Protein AF-A0A7V8YFW8-F1 (afdb_monomer)

Secondary structure (DSSP, 8-state):
-PPPPP-PPPP-PPP--PPS-EEEEEPTT-TT-EEEEESSSPPPSEEEEEESS-TT-EEEEE---SEEEE-SPPTT-EEEEEEEETTEEEEEEEEPPPPPTTS--EEEEEE-S-S-EEEEEEEE--TT--EEEEEEE-TTS-EEEEEEEEEE-TTEEEEEEETTEEEEEETTTEEEEEEETT--EEEEPPP-S-EEEEEEE-TTS-EEEEEE--EE-SS-EE--EEEEEE-TTSSSEEEEEEHHHHHHTTSSPPPSS-S-SS-EEEEEEETTEEEEEETTTTEEEEEETTT--EEEEESTTSSPEEB-TTSSBPPGGGS--S-EEEEEETTEEEEEE--TT-SSS---EEEEEEEETTTTEEEEEEEE--TT---SS--EEEE-TTS-EEEEE---TTT-TT-----EEEEEETTTTEEEEEEEES-TTEE---EEEE-HHHH--BTTT-TT-

Radius of gyration: 26.37 Å; Cα contacts (8 Å, |Δi|>4): 1198; chains: 1; bounding box: 71×60×109 Å

Structure (mmCIF, N/CA/C/O backbone):
data_AF-A0A7V8YFW8-F1
#
_entry.id   AF-A0A7V8YFW8-F1
#
loop_
_atom_site.group_PDB
_atom_site.id
_atom_site.type_symbol
_atom_site.label_atom_id
_atom_site.label_alt_id
_atom_site.label_comp_id
_atom_site.label_asym_id
_atom_site.label_entity_id
_atom_site.label_seq_id
_atom_site.pdbx_PDB_ins_code
_atom_site.Cartn_x
_atom_site.Cartn_y
_atom_site.Cartn_z
_atom_site.occupancy
_atom_site.B_iso_or_equiv
_atom_site.auth_seq_id
_atom_site.auth_comp_id
_atom_site.auth_asym_id
_atom_site.auth_atom_id
_atom_site.pdbx_PDB_model_num
ATOM 1 N N . MET A 1 1 ? -1.252 -36.612 78.824 1.00 38.22 1 MET A N 1
ATOM 2 C CA . MET A 1 1 ? -2.645 -37.048 78.604 1.00 38.22 1 MET A CA 1
ATOM 3 C C . MET A 1 1 ? -3.422 -35.805 78.188 1.00 38.22 1 MET A C 1
ATOM 5 O O . MET A 1 1 ? -3.932 -35.098 79.043 1.00 38.22 1 MET A O 1
ATOM 9 N N . LEU A 1 2 ? -3.325 -35.444 76.903 1.00 33.69 2 LEU A N 1
ATOM 10 C CA . LEU A 1 2 ? -3.890 -34.213 76.338 1.00 33.69 2 LEU A CA 1
ATOM 11 C C . LEU A 1 2 ? -5.234 -34.522 75.667 1.00 33.69 2 LEU A C 1
ATOM 13 O O . LEU A 1 2 ? -5.325 -35.473 74.892 1.00 33.69 2 LEU A O 1
ATOM 17 N N . LEU A 1 3 ? -6.243 -33.711 75.991 1.00 33.12 3 LEU A N 1
ATOM 18 C CA . LEU A 1 3 ? -7.567 -33.689 75.372 1.00 33.12 3 LEU A CA 1
ATOM 19 C C . LEU A 1 3 ? -7.495 -33.122 73.946 1.00 33.12 3 LEU A C 1
ATOM 21 O O . LEU A 1 3 ? -6.834 -32.112 73.718 1.00 33.12 3 LEU A O 1
ATOM 25 N N . TRP A 1 4 ? -8.242 -33.733 73.027 1.00 33.00 4 TRP A N 1
ATOM 26 C CA . TRP A 1 4 ? -8.585 -33.165 71.723 1.00 33.00 4 TRP A CA 1
ATOM 27 C C . TRP A 1 4 ? -9.909 -32.396 71.826 1.00 33.00 4 TRP A C 1
ATOM 29 O O . TRP A 1 4 ? -10.908 -32.938 72.297 1.00 33.00 4 TRP A O 1
ATOM 39 N N . LEU A 1 5 ? -9.898 -31.137 71.383 1.00 36.72 5 LEU A N 1
ATOM 40 C CA . LEU A 1 5 ? -11.071 -30.292 71.151 1.00 36.72 5 LEU A CA 1
ATOM 41 C C . LEU A 1 5 ? -11.442 -30.367 69.664 1.00 36.72 5 LEU A C 1
ATOM 43 O O . LEU A 1 5 ? -10.579 -30.220 68.802 1.00 36.72 5 LEU A O 1
ATOM 47 N N . ALA A 1 6 ? -12.723 -30.602 69.386 1.00 38.47 6 ALA A N 1
ATOM 48 C CA . ALA A 1 6 ? -13.311 -30.546 68.053 1.00 38.47 6 ALA A CA 1
ATOM 49 C C . ALA A 1 6 ? -13.517 -29.085 67.616 1.00 38.47 6 ALA A C 1
ATOM 51 O O . ALA A 1 6 ? -13.997 -28.273 68.406 1.00 38.47 6 ALA A O 1
ATOM 52 N N . ALA A 1 7 ? -13.190 -28.771 66.360 1.00 38.00 7 ALA A N 1
ATOM 53 C CA . ALA A 1 7 ? -13.521 -27.503 65.715 1.00 38.00 7 ALA A CA 1
ATOM 54 C C . ALA A 1 7 ? -14.598 -27.730 64.642 1.00 38.00 7 ALA A C 1
ATOM 56 O O . ALA A 1 7 ? -14.521 -28.684 63.868 1.00 38.00 7 ALA A O 1
ATOM 57 N N . CYS A 1 8 ? -15.614 -26.864 64.647 1.00 35.09 8 CYS A N 1
ATOM 58 C CA . CYS A 1 8 ? -16.733 -26.837 63.707 1.00 35.09 8 CYS A CA 1
ATOM 59 C C . CYS A 1 8 ? -16.291 -26.459 62.285 1.00 35.09 8 CYS A C 1
ATOM 61 O O . CYS A 1 8 ? -15.422 -25.610 62.104 1.00 35.09 8 CYS A O 1
ATOM 63 N N . SER A 1 9 ? -16.957 -27.055 61.295 1.00 36.81 9 SER A N 1
ATOM 64 C CA . SER A 1 9 ? -16.870 -26.697 59.876 1.00 36.81 9 SER A CA 1
ATOM 65 C C . SER A 1 9 ? -17.764 -25.476 59.583 1.00 36.81 9 SER A C 1
ATOM 67 O O . SER A 1 9 ? -18.851 -25.401 60.168 1.00 36.81 9 SER A O 1
ATOM 69 N N . PRO A 1 10 ? -17.352 -24.521 58.729 1.00 44.69 10 PRO A N 1
ATOM 70 C CA . PRO A 1 10 ? -18.237 -23.463 58.263 1.00 44.69 10 PRO A CA 1
ATOM 71 C C . PRO A 1 10 ? -19.255 -24.038 57.271 1.00 44.69 10 PRO A C 1
ATOM 73 O O . PRO A 1 10 ? -18.924 -24.862 56.426 1.00 44.69 10 PRO A O 1
ATOM 76 N N . SER A 1 11 ? -20.511 -23.630 57.420 1.00 40.50 11 SER A N 1
ATOM 77 C CA . SER A 1 11 ? -21.593 -23.949 56.495 1.00 40.50 11 SER A CA 1
ATOM 78 C C . SER A 1 11 ? -21.414 -23.173 55.191 1.00 40.50 11 SER A C 1
ATOM 80 O O . SER A 1 11 ? -21.499 -21.944 55.210 1.00 40.50 11 SER A O 1
ATOM 82 N N . ASP A 1 12 ? -21.231 -23.887 54.084 1.00 43.56 12 ASP A N 1
ATOM 83 C CA . ASP A 1 12 ? -21.388 -23.348 52.735 1.00 43.56 12 ASP A CA 1
ATOM 84 C C . ASP A 1 12 ? -22.854 -22.931 52.538 1.00 43.56 12 ASP A C 1
ATOM 86 O O . ASP A 1 12 ? -23.768 -23.760 52.547 1.00 43.56 12 ASP A O 1
ATOM 90 N N . GLY A 1 13 ? -23.092 -21.623 52.430 1.00 44.78 13 GLY A N 1
ATOM 91 C CA . GLY A 1 13 ? -24.349 -21.103 51.899 1.00 44.78 13 GLY A CA 1
ATOM 92 C C . GLY A 1 13 ? -24.453 -21.419 50.401 1.00 44.78 13 GLY A C 1
ATOM 93 O O . GLY A 1 13 ? -23.420 -21.597 49.754 1.00 44.78 13 GLY A O 1
ATOM 94 N N . PRO A 1 14 ? -25.668 -21.508 49.832 1.00 45.78 14 PRO A N 1
ATOM 95 C CA . PRO A 1 14 ? -25.816 -21.666 48.389 1.00 45.78 14 PRO A CA 1
ATOM 96 C C . PRO A 1 14 ? -25.136 -20.487 47.672 1.00 45.78 14 PRO A C 1
ATOM 98 O O . PRO A 1 14 ? -25.197 -19.368 48.194 1.00 45.78 14 PRO A O 1
ATOM 101 N N . PRO A 1 15 ? -24.494 -20.708 46.509 1.00 45.72 15 PRO A N 1
ATOM 102 C CA . PRO A 1 15 ? -23.970 -19.609 45.711 1.00 45.72 15 PRO A CA 1
ATOM 103 C C . PRO A 1 15 ? -25.126 -18.650 45.420 1.00 45.72 15 PRO A C 1
ATOM 105 O O . PRO A 1 15 ? -26.197 -19.075 44.984 1.00 45.72 15 PRO A O 1
ATOM 108 N N . SER A 1 16 ? -24.941 -17.368 45.732 1.00 46.81 16 SER A N 1
ATOM 109 C CA . SER A 1 16 ? -25.836 -16.333 45.233 1.00 46.81 16 SER A CA 1
ATOM 110 C C . SER A 1 16 ? -25.752 -16.376 43.714 1.00 46.81 16 SER A C 1
ATOM 112 O O . SER A 1 16 ? -24.676 -16.135 43.171 1.00 46.81 16 SER A O 1
ATOM 114 N N . GLU A 1 17 ? -26.850 -16.724 43.043 1.00 45.94 17 GLU A N 1
ATOM 115 C CA . GLU A 1 17 ? -26.991 -16.467 41.612 1.00 45.94 17 GLU A CA 1
ATOM 116 C C . GLU A 1 17 ? -26.753 -14.968 41.417 1.00 45.94 17 GLU A C 1
ATOM 118 O O . GLU A 1 17 ? -27.505 -14.143 41.948 1.00 45.94 17 GLU A O 1
ATOM 123 N N . GLU A 1 18 ? -25.656 -14.608 40.748 1.00 51.97 18 GLU A N 1
ATOM 124 C CA . GLU A 1 18 ? -25.497 -13.239 40.280 1.00 51.97 18 GLU A CA 1
ATOM 125 C C . GLU A 1 18 ? -26.701 -12.904 39.393 1.00 51.97 18 GLU A C 1
ATOM 127 O O . GLU A 1 18 ? -27.147 -13.762 38.621 1.00 51.97 18 GLU A O 1
ATOM 132 N N . PRO A 1 19 ? -27.293 -11.706 39.529 1.00 50.94 19 PRO A N 1
ATOM 133 C CA . PRO A 1 19 ? -28.408 -11.330 38.681 1.00 50.94 19 PRO A CA 1
ATOM 134 C C . PRO A 1 19 ? -27.974 -11.416 37.216 1.00 50.94 19 PRO A C 1
ATOM 136 O O . PRO A 1 19 ? -26.920 -10.900 36.847 1.00 50.94 19 PRO A O 1
ATOM 139 N N . ALA A 1 20 ? -28.799 -12.073 36.398 1.00 61.47 20 ALA A N 1
ATOM 140 C CA . ALA A 1 20 ? -28.617 -12.106 34.955 1.00 61.47 20 ALA A CA 1
ATOM 141 C C . ALA A 1 20 ? -28.524 -10.667 34.425 1.00 61.47 20 ALA A C 1
ATOM 143 O O . ALA A 1 20 ? -29.433 -9.868 34.659 1.00 61.47 20 ALA A O 1
ATOM 144 N N . GLY A 1 21 ? -27.429 -10.337 33.751 1.00 69.06 21 GLY A N 1
ATOM 145 C CA . GLY A 1 21 ? -27.118 -8.985 33.304 1.00 69.06 21 GLY A CA 1
ATOM 146 C C . GLY A 1 21 ? -25.915 -8.968 32.369 1.00 69.06 21 GLY A C 1
ATOM 147 O O . GLY A 1 21 ? -25.297 -10.003 32.119 1.00 69.06 21 GLY A O 1
ATOM 148 N N . TRP A 1 22 ? -25.609 -7.794 31.831 1.00 77.88 22 TRP A N 1
ATOM 149 C CA . TRP A 1 22 ? -24.469 -7.593 30.942 1.00 77.88 22 TRP A CA 1
ATOM 150 C C . TRP A 1 22 ? -23.309 -6.924 31.682 1.00 77.88 22 TRP A C 1
ATOM 152 O O . TRP A 1 22 ? -23.523 -6.006 32.477 1.00 77.88 22 TRP A O 1
ATOM 162 N N . SER A 1 23 ? -22.088 -7.367 31.398 1.00 81.75 23 SER A N 1
ATOM 163 C CA . SER A 1 23 ? -20.838 -6.721 31.808 1.00 81.75 23 SER A CA 1
ATOM 164 C C . SER A 1 23 ? -20.042 -6.277 30.584 1.00 81.75 23 SER A C 1
ATOM 166 O O . SER A 1 23 ? -20.247 -6.781 29.482 1.00 81.75 23 SER A O 1
ATOM 168 N N . ALA A 1 24 ? -19.144 -5.314 30.789 1.00 79.75 24 ALA A N 1
ATOM 169 C CA . ALA A 1 24 ? -18.177 -4.866 29.797 1.00 79.75 24 ALA A CA 1
ATOM 170 C C . ALA A 1 24 ? -16.768 -5.208 30.283 1.00 79.75 24 ALA A C 1
ATOM 172 O O . ALA A 1 24 ? -16.402 -4.881 31.414 1.00 79.75 24 ALA A O 1
ATOM 173 N N . GLU A 1 25 ? -15.984 -5.837 29.418 1.00 85.06 25 GLU A N 1
ATOM 174 C CA . GLU A 1 25 ? -14.605 -6.248 29.667 1.00 85.06 25 GLU A CA 1
ATOM 175 C C . GLU A 1 25 ? -13.728 -5.705 28.527 1.00 85.06 25 GLU A C 1
ATOM 177 O O . GLU A 1 25 ? -14.180 -5.702 27.378 1.00 85.06 25 GLU A O 1
ATOM 182 N N . PRO A 1 26 ? -12.527 -5.167 28.800 1.00 77.88 26 PRO A N 1
ATOM 183 C CA . PRO A 1 26 ? -11.601 -4.778 27.739 1.00 77.88 26 PRO A CA 1
ATOM 184 C C . PRO A 1 26 ? -11.200 -5.992 26.895 1.00 77.88 26 PRO A C 1
ATOM 186 O O . PRO A 1 26 ? -11.095 -7.102 27.420 1.00 77.88 26 PRO A O 1
ATOM 189 N N . LEU A 1 27 ? -10.951 -5.788 25.602 1.00 75.94 27 LEU A N 1
ATOM 190 C CA . LEU A 1 27 ? -10.295 -6.806 24.786 1.00 75.94 27 LEU A CA 1
ATOM 191 C C . LEU A 1 27 ? -8.787 -6.761 25.062 1.00 75.94 27 LEU A C 1
ATOM 193 O O . LEU A 1 27 ? -8.131 -5.745 24.836 1.00 75.94 27 LEU A O 1
ATOM 197 N N . ASP A 1 28 ? -8.243 -7.855 25.600 1.00 59.94 28 ASP A N 1
ATOM 198 C CA . ASP A 1 28 ? -6.806 -7.977 25.850 1.00 59.94 28 ASP A CA 1
ATOM 199 C C . ASP A 1 28 ? -6.028 -7.721 24.543 1.00 59.94 28 ASP A C 1
ATOM 201 O O . ASP A 1 28 ? -6.414 -8.225 23.494 1.00 59.94 28 ASP A O 1
ATOM 205 N N . LEU A 1 29 ? -4.930 -6.954 24.629 1.00 56.88 29 LEU A N 1
ATOM 206 C CA . LEU A 1 29 ? -4.064 -6.481 23.525 1.00 56.88 29 LEU A CA 1
ATOM 207 C C . LEU A 1 29 ? -4.556 -5.255 22.735 1.00 56.88 29 LEU A C 1
ATOM 209 O O . LEU A 1 29 ? -3.771 -4.703 21.966 1.00 56.88 29 LEU A O 1
ATOM 213 N N . LEU A 1 30 ? -5.780 -4.766 22.961 1.00 59.94 30 LEU A N 1
ATOM 214 C CA . LEU A 1 30 ? -6.360 -3.675 22.168 1.00 59.94 30 LEU A CA 1
ATOM 215 C C . LEU A 1 30 ? -7.011 -2.615 23.057 1.00 59.94 30 LEU A C 1
ATOM 217 O O . LEU A 1 30 ? -8.001 -2.864 23.737 1.00 59.94 30 LEU A O 1
ATOM 221 N N . VAL A 1 31 ? -6.495 -1.386 23.020 1.00 59.53 31 VAL A N 1
ATOM 222 C CA . VAL A 1 31 ? -7.020 -0.280 23.852 1.00 59.53 31 VAL A CA 1
ATOM 223 C C . VAL A 1 31 ? -8.373 0.254 23.348 1.00 59.53 31 VAL A C 1
ATOM 225 O O . VAL A 1 31 ? -9.066 0.958 24.079 1.00 59.53 31 VAL A O 1
ATOM 228 N N . LEU A 1 32 ? -8.796 -0.114 22.133 1.00 80.31 32 LEU A N 1
ATOM 229 C CA . LEU A 1 32 ? -9.937 0.496 21.433 1.00 80.31 32 LEU A CA 1
ATOM 230 C C . LEU A 1 32 ? -11.075 -0.485 21.110 1.00 80.31 32 LEU A C 1
ATOM 232 O O . LEU A 1 32 ? -11.858 -0.264 20.183 1.00 80.31 32 LEU A O 1
ATOM 236 N N . GLY A 1 33 ? -11.182 -1.564 21.890 1.00 82.19 33 GLY A N 1
ATOM 237 C CA . GLY A 1 33 ? -12.273 -2.524 21.780 1.00 82.19 33 GLY A CA 1
ATOM 238 C C . GLY A 1 33 ? -12.830 -2.977 23.128 1.00 82.19 33 GLY A C 1
ATOM 239 O O . GLY A 1 33 ? -12.148 -2.956 24.154 1.00 82.19 33 GLY A O 1
ATOM 240 N N . GLN A 1 34 ? -14.096 -3.386 23.126 1.00 86.69 34 GLN A N 1
ATOM 241 C CA . GLN A 1 34 ? -14.827 -3.806 24.317 1.00 86.69 34 GLN A CA 1
ATOM 242 C C . GLN A 1 34 ? -15.611 -5.086 24.033 1.00 86.69 34 GLN A C 1
ATOM 244 O O . GLN A 1 34 ? -16.354 -5.165 23.057 1.00 86.69 34 GLN A O 1
ATOM 249 N N . ARG A 1 35 ? -15.515 -6.066 24.930 1.00 88.31 35 ARG A N 1
ATOM 250 C CA . ARG A 1 35 ? -16.380 -7.244 24.933 1.00 88.31 35 ARG A CA 1
ATOM 251 C C . ARG A 1 35 ? -17.529 -7.035 25.910 1.00 88.31 35 ARG A C 1
ATOM 253 O O . ARG A 1 35 ? -17.315 -6.811 27.100 1.00 88.31 35 ARG A O 1
ATOM 260 N N . LEU A 1 36 ? -18.756 -7.132 25.416 1.00 84.81 36 LEU A N 1
ATOM 261 C CA . LEU A 1 36 ? -19.966 -7.182 26.225 1.00 84.81 36 LEU A CA 1
ATOM 262 C C . LEU A 1 36 ? -20.365 -8.642 26.426 1.00 84.81 36 LEU A C 1
ATOM 264 O O . LEU A 1 36 ? -20.582 -9.359 25.451 1.00 84.81 36 LEU A O 1
ATOM 268 N N . VAL A 1 37 ? -20.474 -9.083 27.677 1.00 84.00 37 VAL A N 1
ATOM 269 C CA . VAL A 1 37 ? -20.774 -10.479 28.032 1.00 84.00 37 VAL A CA 1
ATOM 270 C C . VAL A 1 37 ? -22.070 -10.539 28.823 1.00 84.00 37 VAL A C 1
ATOM 272 O O . VAL A 1 37 ? -22.259 -9.768 29.765 1.00 84.00 37 VAL A O 1
ATOM 275 N N . ARG A 1 38 ? -22.963 -11.471 28.477 1.00 79.44 38 ARG A N 1
ATOM 276 C CA . ARG A 1 38 ? -24.189 -11.711 29.240 1.00 79.44 38 ARG A CA 1
ATOM 277 C C . ARG A 1 38 ? -24.064 -12.895 30.192 1.00 79.44 38 ARG A C 1
ATOM 279 O O . ARG A 1 38 ? -23.697 -13.997 29.794 1.00 79.44 38 ARG A O 1
ATOM 286 N N . SER A 1 39 ? -24.533 -12.727 31.425 1.00 71.50 39 SER A N 1
ATOM 287 C CA . SER A 1 39 ? -24.861 -13.845 32.312 1.00 71.50 39 SER A CA 1
ATOM 288 C C . SER A 1 39 ? -26.298 -14.344 32.050 1.00 71.50 39 SER A C 1
ATOM 290 O O . SER A 1 39 ? -27.267 -13.859 32.629 1.00 71.50 39 SER A O 1
ATOM 292 N N . GLY A 1 40 ? -26.482 -15.309 31.138 1.00 65.38 40 GLY A N 1
ATOM 293 C CA . GLY A 1 40 ? -27.773 -15.990 30.912 1.00 65.38 40 GLY A CA 1
ATOM 294 C C . GLY A 1 40 ? -28.152 -16.227 29.437 1.00 65.38 40 GLY A C 1
ATOM 295 O O . GLY A 1 40 ? -27.487 -15.713 28.550 1.00 65.38 40 GLY A O 1
ATOM 296 N N . PRO A 1 41 ? -29.245 -16.972 29.159 1.00 65.88 41 PRO A N 1
ATOM 297 C CA . PRO A 1 41 ? -29.505 -17.605 27.852 1.00 65.88 41 PRO A CA 1
ATOM 298 C C . PRO A 1 41 ? -30.232 -16.728 26.819 1.00 65.88 41 PRO A C 1
ATOM 300 O O . PRO A 1 41 ? -30.721 -17.233 25.809 1.00 65.88 41 PRO A O 1
ATOM 303 N N . VAL A 1 42 ? -30.441 -15.442 27.104 1.00 66.56 42 VAL A N 1
ATOM 304 C CA . VAL A 1 42 ? -31.148 -14.553 26.175 1.00 66.56 42 VAL A CA 1
ATOM 305 C C . VAL A 1 42 ? -30.083 -13.809 25.382 1.00 66.56 42 VAL A C 1
ATOM 307 O O . VAL A 1 42 ? -29.273 -13.097 25.955 1.00 66.56 42 VAL A O 1
ATOM 310 N N . ALA A 1 43 ? -30.051 -13.965 24.069 1.00 75.56 43 ALA A N 1
ATOM 311 C CA . ALA A 1 43 ? -29.121 -13.203 23.248 1.00 75.56 43 ALA A CA 1
ATOM 312 C C . ALA A 1 43 ? -29.517 -11.717 23.191 1.00 75.56 43 ALA A C 1
ATOM 314 O O . ALA A 1 43 ? -30.686 -11.377 23.415 1.00 75.56 43 ALA A O 1
ATOM 315 N N . ALA A 1 44 ? -28.565 -10.835 22.879 1.00 75.38 44 ALA A N 1
ATOM 316 C CA . ALA A 1 44 ? -28.924 -9.509 22.385 1.00 75.38 44 ALA A CA 1
ATOM 317 C C . ALA A 1 44 ? -29.746 -9.648 21.089 1.00 75.38 44 ALA A C 1
ATOM 319 O O . ALA A 1 44 ? -29.743 -10.692 20.442 1.00 75.38 44 ALA A O 1
ATOM 320 N N . SER A 1 45 ? -30.514 -8.629 20.739 1.00 83.12 45 SER A N 1
ATOM 321 C CA . SER A 1 45 ? -31.056 -8.449 19.392 1.00 83.12 45 SER A CA 1
ATOM 322 C C . SER A 1 45 ?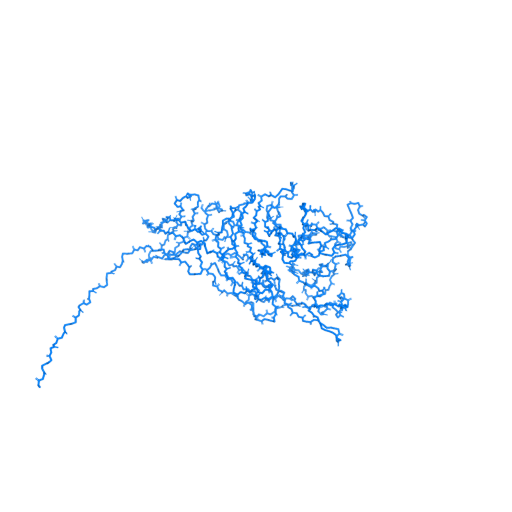 -30.421 -7.245 18.709 1.00 83.12 45 SER A C 1
ATOM 324 O O . SER A 1 45 ? -30.246 -7.274 17.499 1.00 83.12 45 SER A O 1
ATOM 326 N N . GLU A 1 46 ? -30.067 -6.225 19.492 1.00 89.62 46 GLU A N 1
ATOM 327 C CA . GLU A 1 46 ? -29.398 -5.002 19.052 1.00 89.62 46 GLU A CA 1
ATOM 328 C C . GLU A 1 46 ? -28.567 -4.466 20.226 1.00 89.62 46 GLU A C 1
ATOM 330 O O . GLU A 1 46 ? -29.024 -4.477 21.377 1.00 89.62 46 GLU A O 1
ATOM 335 N N . VAL A 1 47 ? -27.356 -3.998 19.940 1.00 91.38 47 VAL A N 1
ATOM 336 C CA . VAL A 1 47 ? -26.508 -3.255 20.875 1.00 91.38 47 VAL A CA 1
ATOM 337 C C . VAL A 1 47 ? -26.233 -1.881 20.289 1.00 91.38 47 VAL A C 1
ATOM 339 O O . VAL A 1 47 ? -25.686 -1.774 19.196 1.00 91.38 47 VAL A O 1
ATOM 342 N N . VAL A 1 48 ? -26.560 -0.832 21.043 1.00 94.75 48 VAL A N 1
ATOM 343 C CA . VAL A 1 48 ? -26.283 0.558 20.672 1.00 94.75 48 VAL A CA 1
ATOM 344 C C . VAL A 1 48 ? -25.404 1.199 21.731 1.00 94.75 48 VAL A C 1
ATOM 346 O O . VAL A 1 48 ? -25.881 1.501 22.822 1.00 94.75 48 VAL A O 1
ATOM 349 N N . CYS A 1 49 ? -24.141 1.456 21.411 1.00 95.56 49 CYS A N 1
ATOM 350 C CA . CYS A 1 49 ? -23.204 2.154 22.288 1.00 95.56 49 CYS A CA 1
ATOM 351 C C . CYS A 1 49 ? -22.967 3.578 21.802 1.00 95.56 49 CYS A C 1
ATOM 353 O O . CYS A 1 49 ? -22.591 3.791 20.656 1.00 95.56 49 CYS A O 1
ATOM 355 N N . THR A 1 50 ? -23.166 4.570 22.665 1.00 97.19 50 THR A N 1
ATOM 356 C CA . THR A 1 50 ? -22.980 5.987 22.320 1.00 97.19 50 THR A CA 1
ATOM 357 C C . THR A 1 50 ? -21.988 6.634 23.271 1.00 97.19 50 THR A C 1
ATOM 359 O O . THR A 1 50 ? -22.088 6.441 24.488 1.00 97.19 50 THR A O 1
ATOM 362 N N . ALA A 1 51 ? -21.041 7.402 22.732 1.00 96.75 51 ALA A N 1
ATOM 363 C CA . ALA A 1 51 ? -20.129 8.186 23.553 1.00 96.75 51 ALA A CA 1
ATOM 364 C C . ALA A 1 51 ? -20.903 9.289 24.291 1.00 96.75 51 ALA A C 1
ATOM 366 O O . ALA A 1 51 ? -21.691 10.028 23.700 1.00 96.75 51 ALA A O 1
ATOM 367 N N . GLU A 1 52 ? -20.672 9.445 25.594 1.00 95.62 52 GLU A N 1
ATOM 368 C CA . GLU A 1 52 ? -21.410 10.428 26.402 1.00 95.62 52 GLU A CA 1
ATOM 369 C C . GLU A 1 52 ? -21.104 11.880 26.002 1.00 95.62 52 GLU A C 1
ATOM 371 O O . GLU A 1 52 ? -21.929 12.776 26.196 1.00 95.62 52 GLU A O 1
ATOM 376 N N . THR A 1 53 ? -19.915 12.120 25.447 1.00 94.38 53 THR A N 1
ATOM 377 C CA . THR A 1 53 ? -19.433 13.444 25.036 1.00 94.38 53 THR A CA 1
ATOM 378 C C . THR A 1 53 ? -19.735 13.783 23.580 1.00 94.38 53 THR A C 1
ATOM 380 O O . THR A 1 53 ? -19.706 14.960 23.227 1.00 94.38 53 THR A O 1
ATOM 383 N N . ASP A 1 54 ? -20.030 12.783 22.746 1.00 94.31 54 ASP A N 1
ATOM 384 C CA . ASP A 1 54 ? -20.338 12.950 21.325 1.00 94.31 54 ASP A CA 1
ATOM 385 C C . ASP A 1 54 ? -21.465 11.988 20.913 1.00 94.31 54 ASP A C 1
ATOM 387 O O . ASP A 1 54 ? -21.210 10.825 20.609 1.00 94.31 54 ASP A O 1
ATOM 391 N N . PRO A 1 55 ? -22.723 12.460 20.858 1.00 91.81 55 PRO A N 1
ATOM 392 C CA . PRO A 1 55 ? -23.854 11.630 20.452 1.00 91.81 55 PRO A CA 1
ATOM 393 C C . PRO A 1 55 ? -23.787 11.107 19.010 1.00 91.81 55 PRO A C 1
ATOM 395 O O . PRO A 1 55 ? -24.586 10.240 18.658 1.00 91.81 55 PRO A O 1
ATOM 398 N N . THR A 1 56 ? -22.905 11.656 18.166 1.00 91.44 56 THR A N 1
ATOM 399 C CA . THR A 1 56 ? -22.693 11.157 16.798 1.00 91.44 56 THR A CA 1
ATOM 400 C C . THR A 1 56 ? -21.758 9.953 16.765 1.00 91.44 56 THR A C 1
ATOM 402 O O . THR A 1 56 ? -21.845 9.154 15.842 1.00 91.44 56 THR A O 1
ATOM 405 N N . GLU A 1 57 ? -20.919 9.775 17.787 1.00 94.38 57 GLU A N 1
ATOM 406 C CA . GLU A 1 57 ? -20.089 8.588 17.976 1.00 94.38 57 GLU A CA 1
ATOM 407 C C . GLU A 1 57 ? -20.967 7.460 18.539 1.00 94.38 57 GLU A C 1
ATOM 409 O O . GLU A 1 57 ? -21.111 7.273 19.754 1.00 94.38 57 GLU A O 1
ATOM 414 N N . ARG A 1 58 ? -21.623 6.746 17.619 1.00 94.56 58 ARG A N 1
ATOM 415 C CA . ARG A 1 58 ? -22.633 5.725 17.901 1.00 94.56 58 ARG A CA 1
ATOM 416 C C . ARG A 1 58 ? -22.283 4.427 17.182 1.00 94.56 58 ARG A C 1
ATOM 418 O O . ARG A 1 58 ? -22.252 4.390 15.960 1.00 94.56 58 ARG A O 1
ATOM 425 N N . HIS A 1 59 ? -22.114 3.359 17.951 1.00 93.69 59 HIS A N 1
ATOM 426 C CA . HIS A 1 59 ? -21.850 2.009 17.462 1.00 93.69 59 HIS A CA 1
ATOM 427 C C . HIS A 1 59 ? -23.109 1.153 17.540 1.00 93.69 59 HIS A C 1
ATOM 429 O O . HIS A 1 59 ? -23.761 1.141 18.586 1.00 93.69 59 HIS A O 1
ATOM 435 N N . VAL A 1 60 ? -23.451 0.465 16.454 1.00 92.56 60 VAL A N 1
ATOM 436 C CA . VAL A 1 60 ? -24.666 -0.344 16.307 1.00 92.56 60 VAL A CA 1
ATOM 437 C C . VAL A 1 60 ? -24.286 -1.735 15.840 1.00 92.56 60 VAL A C 1
ATOM 439 O O . VAL A 1 60 ? -23.771 -1.898 14.740 1.00 92.56 60 VAL A O 1
ATOM 442 N N . VAL A 1 61 ? -24.559 -2.737 16.668 1.00 89.12 61 VAL A N 1
ATOM 443 C CA . VAL A 1 61 ? -24.346 -4.140 16.310 1.00 89.12 61 VAL A CA 1
ATOM 444 C C . VAL A 1 61 ? -25.670 -4.880 16.388 1.00 89.12 61 VAL A C 1
ATOM 446 O O . VAL A 1 61 ? -26.268 -5.000 17.462 1.00 89.12 61 VAL A O 1
ATOM 449 N N . ASP A 1 62 ? -26.098 -5.410 15.248 1.00 81.94 62 ASP A N 1
ATOM 450 C CA . ASP A 1 62 ? -27.205 -6.351 15.156 1.00 81.94 62 ASP A CA 1
ATOM 451 C C . ASP A 1 62 ? -26.696 -7.765 15.430 1.00 81.94 62 ASP A C 1
ATOM 453 O O . ASP A 1 62 ? -25.703 -8.206 14.849 1.00 81.94 62 ASP A O 1
ATOM 457 N N . GLY A 1 63 ? -27.380 -8.528 16.282 1.00 68.31 63 GLY A N 1
ATOM 458 C CA . GLY A 1 63 ? -26.994 -9.927 16.441 1.00 68.31 63 GLY A CA 1
ATOM 459 C C . GLY A 1 63 ? -27.616 -10.654 17.613 1.00 68.31 63 GLY A C 1
ATOM 460 O O . GLY A 1 63 ? -27.734 -10.120 18.709 1.00 68.31 63 GLY A O 1
ATOM 461 N N . SER A 1 64 ? -27.935 -11.930 17.377 1.00 61.06 64 SER A N 1
ATOM 462 C CA . SER A 1 64 ? -28.351 -12.898 18.390 1.00 61.06 64 SER A CA 1
ATOM 463 C C . SER A 1 64 ? -27.145 -13.569 19.051 1.00 61.06 64 SER A C 1
ATOM 465 O O . SER A 1 64 ? -26.973 -14.784 18.935 1.00 61.06 64 SER A O 1
ATOM 467 N N . ALA A 1 65 ? -26.309 -12.789 19.735 1.00 68.25 65 ALA A N 1
ATOM 468 C CA . ALA A 1 65 ? -25.160 -13.311 20.466 1.00 68.25 65 ALA A CA 1
ATOM 469 C C . ALA A 1 65 ? -25.287 -13.101 21.986 1.00 68.25 65 ALA A C 1
ATOM 471 O O . ALA A 1 65 ? -25.867 -12.123 22.461 1.00 68.25 65 ALA A O 1
ATOM 472 N N . GLU A 1 66 ? -24.749 -14.049 22.756 1.00 75.62 66 GLU A N 1
ATOM 473 C CA . GLU A 1 66 ? -24.554 -13.926 24.213 1.00 75.62 66 GLU A CA 1
ATOM 474 C C . GLU A 1 66 ? -23.295 -13.100 24.548 1.00 75.62 66 GLU A C 1
ATOM 476 O O . GLU A 1 66 ? -23.052 -12.746 25.702 1.00 75.62 66 GLU A O 1
ATOM 481 N N . THR A 1 67 ? -22.481 -12.798 23.533 1.00 82.25 67 THR A N 1
ATOM 482 C CA . THR A 1 67 ? -21.268 -11.984 23.613 1.00 82.25 67 THR A CA 1
ATOM 483 C C . THR A 1 67 ? -21.195 -11.088 22.384 1.00 82.25 67 THR A C 1
ATOM 485 O O . THR A 1 67 ? -21.397 -11.570 21.274 1.00 82.25 67 THR A O 1
ATOM 488 N N . VAL A 1 68 ? -20.931 -9.800 22.585 1.00 86.38 68 VAL A N 1
ATOM 489 C CA . VAL A 1 68 ? -20.793 -8.813 21.507 1.00 86.38 68 VAL A CA 1
ATOM 490 C C . VAL A 1 68 ? -19.439 -8.140 21.650 1.00 86.38 68 VAL A C 1
ATOM 492 O O . VAL A 1 68 ? -19.131 -7.604 22.711 1.00 86.38 68 VAL A O 1
ATOM 495 N N . GLU A 1 69 ? -18.634 -8.177 20.597 1.00 88.00 69 GLU A N 1
ATOM 496 C CA . GLU A 1 69 ? -17.350 -7.482 20.541 1.00 88.00 69 GLU A CA 1
ATOM 497 C C . GLU A 1 69 ? -17.516 -6.200 19.736 1.00 88.00 69 GLU A C 1
ATOM 499 O O . GLU A 1 69 ? -18.071 -6.196 18.640 1.00 88.00 69 GLU A O 1
ATOM 504 N N . LEU A 1 70 ? -17.087 -5.096 20.332 1.00 89.94 70 LEU A N 1
ATOM 505 C CA . LEU A 1 70 ? -17.111 -3.772 19.740 1.00 89.94 70 LEU A CA 1
ATOM 506 C C . LEU A 1 70 ? -15.674 -3.369 19.469 1.00 89.94 70 LEU A C 1
ATOM 508 O O . LEU A 1 70 ? -14.871 -3.321 20.398 1.00 89.94 70 LEU A O 1
ATOM 512 N N . TYR A 1 71 ? -15.376 -3.051 18.219 1.00 91.69 71 TYR A N 1
ATOM 513 C CA . TYR A 1 71 ? -14.084 -2.533 17.788 1.00 91.69 71 TYR A CA 1
ATOM 514 C C . TYR A 1 71 ? -14.234 -1.098 17.301 1.00 91.69 71 TYR A C 1
ATOM 516 O O . TYR A 1 71 ? -15.341 -0.637 17.009 1.00 91.69 71 TYR A O 1
ATOM 524 N N . GLY A 1 72 ? -13.114 -0.388 17.203 1.00 93.06 72 GLY A N 1
ATOM 525 C CA . GLY A 1 72 ? -13.116 0.952 16.647 1.00 93.06 72 GLY A CA 1
ATOM 526 C C . GLY A 1 72 ? -13.609 2.007 17.625 1.00 93.06 72 GLY A C 1
ATOM 527 O O . GLY A 1 72 ? -14.107 3.026 17.171 1.00 93.06 72 GLY A O 1
ATOM 528 N N . LEU A 1 73 ? -13.559 1.806 18.942 1.00 94.94 73 LEU A N 1
ATOM 529 C CA . LEU A 1 73 ? -13.992 2.821 19.910 1.00 94.94 73 LEU A CA 1
ATOM 530 C C . LEU A 1 73 ? -12.945 3.947 20.031 1.00 94.94 73 LEU A C 1
ATOM 532 O O . LEU A 1 73 ? -11.784 3.771 19.679 1.00 94.94 73 LEU A O 1
ATOM 536 N N . LEU A 1 74 ? -13.336 5.115 20.543 1.00 94.81 74 LEU A N 1
ATOM 537 C CA . LEU A 1 74 ? -12.396 6.192 20.872 1.00 94.81 74 LEU A CA 1
ATOM 538 C C . LEU A 1 74 ? -11.700 5.903 22.203 1.00 94.81 74 LEU A C 1
ATOM 540 O O . LEU A 1 74 ? -12.332 5.395 23.128 1.00 94.81 74 LEU A O 1
ATOM 544 N N . ALA A 1 75 ? -10.430 6.289 22.327 1.00 93.69 75 ALA A N 1
ATOM 545 C CA . ALA A 1 75 ? -9.669 6.206 23.575 1.00 93.69 75 ALA A CA 1
ATOM 546 C C . ALA A 1 75 ? -10.199 7.173 24.645 1.00 93.69 75 ALA A C 1
ATOM 548 O O . ALA A 1 75 ? -10.805 8.195 24.316 1.00 93.69 75 ALA A O 1
ATOM 549 N N . ASP A 1 76 ? -9.944 6.872 25.922 1.00 94.06 76 ASP A N 1
ATOM 550 C CA . ASP A 1 76 ? -10.318 7.698 27.085 1.00 94.06 76 ASP A CA 1
ATOM 551 C C . ASP A 1 76 ? -11.756 8.266 27.011 1.00 94.06 76 ASP A C 1
ATOM 553 O O . ASP A 1 76 ? -12.041 9.415 27.366 1.00 94.06 76 ASP A O 1
ATOM 557 N N . THR A 1 77 ? -12.698 7.460 26.522 1.00 95.38 77 THR A N 1
ATOM 558 C CA . THR A 1 77 ? -14.061 7.897 26.206 1.00 95.38 77 THR A CA 1
ATOM 559 C C . THR A 1 77 ? -15.072 7.066 26.978 1.00 95.38 77 THR A C 1
ATOM 561 O O . THR A 1 77 ? -14.992 5.842 27.041 1.00 95.38 77 THR A O 1
ATOM 564 N N . ALA A 1 78 ? -16.023 7.747 27.622 1.00 96.75 78 ALA A N 1
ATOM 565 C CA . ALA A 1 78 ? -17.120 7.090 28.322 1.00 96.75 78 ALA A CA 1
ATOM 566 C C . ALA A 1 78 ? -18.228 6.733 27.328 1.00 96.75 78 ALA A C 1
ATOM 568 O O . ALA A 1 78 ? -18.703 7.603 26.596 1.00 96.75 78 ALA A O 1
ATOM 569 N N . TYR A 1 79 ? -18.655 5.476 27.348 1.00 96.31 79 TYR A N 1
ATOM 570 C CA . TYR A 1 79 ? -19.732 4.952 26.523 1.00 96.31 79 TYR A CA 1
ATOM 571 C C . TYR A 1 79 ? -20.894 4.482 27.385 1.00 96.31 79 TYR A C 1
ATOM 573 O O . TYR A 1 79 ? -20.715 3.853 28.433 1.00 96.31 79 TYR A O 1
ATOM 581 N N . ARG A 1 80 ? -22.101 4.739 26.886 1.00 96.62 80 ARG A N 1
ATOM 582 C CA . ARG A 1 80 ? -23.337 4.152 27.389 1.00 96.62 80 ARG A CA 1
ATOM 583 C C . ARG A 1 80 ? -23.946 3.268 26.309 1.00 96.62 80 ARG A C 1
ATOM 585 O O . ARG A 1 80 ? -24.284 3.755 25.234 1.00 96.62 80 ARG A O 1
ATOM 592 N N . CYS A 1 81 ? -24.115 1.995 26.633 1.00 94.69 81 CYS A N 1
ATOM 593 C CA . CYS A 1 81 ? -24.660 0.974 25.756 1.00 94.69 81 CYS A CA 1
ATOM 594 C C . CYS A 1 81 ? -26.066 0.575 26.181 1.00 94.69 81 CYS A C 1
ATOM 596 O O . CYS A 1 81 ? -26.278 0.178 27.327 1.00 94.69 81 CYS A O 1
ATOM 598 N N . GLU A 1 82 ? -27.013 0.666 25.257 1.00 93.62 82 GLU A N 1
ATOM 599 C CA . GLU A 1 82 ? -28.347 0.087 25.376 1.00 93.62 82 GLU A CA 1
ATOM 600 C C . GLU A 1 82 ? -28.366 -1.250 24.638 1.00 93.62 82 GLU A C 1
ATOM 602 O O . GLU A 1 82 ? -28.024 -1.320 23.460 1.00 93.62 82 GLU A O 1
ATOM 607 N N . ILE A 1 83 ? -28.731 -2.316 25.347 1.00 90.38 83 ILE A N 1
ATOM 608 C CA . ILE A 1 83 ? -28.714 -3.683 24.831 1.00 90.38 83 ILE A CA 1
ATOM 609 C C . ILE A 1 83 ? -30.146 -4.198 24.834 1.00 90.38 83 ILE A C 1
ATOM 611 O O . ILE A 1 83 ? -30.705 -4.512 25.889 1.00 90.38 83 ILE A O 1
ATOM 615 N N . ALA A 1 84 ? -30.754 -4.268 23.655 1.00 88.81 84 ALA A N 1
ATOM 616 C CA . ALA A 1 84 ? -32.072 -4.854 23.484 1.00 88.81 84 ALA A CA 1
ATOM 617 C C . ALA A 1 84 ? -31.960 -6.382 23.515 1.00 88.81 84 ALA A C 1
ATOM 619 O O . ALA A 1 84 ? -31.107 -6.963 22.848 1.00 88.81 84 ALA A O 1
ATOM 620 N N . ALA A 1 85 ? -32.821 -7.045 24.287 1.00 82.69 85 ALA A N 1
ATOM 621 C CA . ALA A 1 85 ? -32.881 -8.499 24.358 1.00 82.69 85 ALA A CA 1
ATOM 622 C C . ALA A 1 85 ? -34.304 -8.991 24.662 1.00 82.69 85 ALA A C 1
ATOM 624 O O . ALA A 1 85 ? -34.746 -9.043 25.816 1.00 82.69 85 ALA A O 1
ATOM 625 N N . GLY A 1 86 ? -35.039 -9.373 23.616 1.00 78.38 86 GLY A N 1
ATOM 626 C CA . GLY A 1 86 ? -36.474 -9.640 23.725 1.00 78.38 86 GLY A CA 1
ATOM 627 C C . GLY A 1 86 ? -37.241 -8.346 24.014 1.00 78.38 86 GLY A C 1
ATOM 628 O O . GLY A 1 86 ? -37.084 -7.372 23.290 1.00 78.38 86 GLY A O 1
ATOM 629 N N . ASP A 1 87 ? -38.047 -8.324 25.081 1.00 80.00 87 ASP A N 1
ATOM 630 C CA . ASP A 1 87 ? -38.781 -7.122 25.525 1.00 80.00 87 ASP A CA 1
ATOM 631 C C . ASP A 1 87 ? -37.997 -6.277 26.555 1.00 80.00 87 ASP A C 1
ATOM 633 O O . ASP A 1 87 ? -38.509 -5.275 27.062 1.00 80.00 87 ASP A O 1
ATOM 637 N N . ALA A 1 88 ? -36.784 -6.703 26.926 1.00 82.69 88 ALA A N 1
ATOM 638 C CA . ALA A 1 88 ? -35.942 -6.019 27.901 1.00 82.69 88 ALA A CA 1
ATOM 639 C C . ALA A 1 88 ? -34.888 -5.146 27.210 1.00 82.69 88 ALA A C 1
ATOM 641 O O . ALA A 1 88 ? -34.378 -5.499 26.147 1.00 82.69 88 ALA A O 1
ATOM 642 N N . VAL A 1 89 ? -34.544 -4.030 27.854 1.00 87.56 89 VAL A N 1
ATOM 643 C CA . VAL A 1 89 ? -33.392 -3.199 27.498 1.00 87.56 89 VAL A CA 1
ATOM 644 C C . VAL A 1 89 ? -32.505 -3.106 28.728 1.00 87.56 89 VAL A C 1
ATOM 646 O O . VAL A 1 89 ? -32.917 -2.550 29.751 1.00 87.56 89 VAL A O 1
ATOM 649 N N . ASP A 1 90 ? -31.308 -3.666 28.622 1.00 89.00 90 ASP A N 1
ATOM 650 C CA . ASP A 1 90 ? -30.263 -3.541 29.630 1.00 89.00 90 ASP A CA 1
ATOM 651 C C . ASP A 1 90 ? -29.361 -2.350 29.286 1.00 89.00 90 ASP A C 1
ATOM 653 O O . ASP A 1 90 ? -29.236 -1.957 28.125 1.00 89.00 90 ASP A O 1
ATOM 657 N N . VAL A 1 91 ? -28.747 -1.745 30.303 1.00 91.62 91 VAL A N 1
ATOM 658 C CA . VAL A 1 91 ? -27.825 -0.619 30.119 1.00 91.62 91 VAL A CA 1
ATOM 659 C C . VAL A 1 91 ? -26.493 -0.957 30.759 1.00 91.62 91 VAL A C 1
ATOM 661 O O . VAL A 1 91 ? -26.435 -1.241 31.956 1.00 91.62 91 VAL A O 1
ATOM 664 N N . VAL A 1 92 ? -25.430 -0.864 29.969 1.00 92.06 92 VAL A N 1
ATOM 665 C CA . VAL A 1 92 ? -24.045 -1.001 30.423 1.00 92.06 92 VAL A CA 1
ATOM 666 C C . VAL A 1 92 ? -23.314 0.301 30.143 1.00 92.06 92 VAL A C 1
ATOM 668 O O . VAL A 1 92 ? -23.535 0.940 29.121 1.00 92.06 92 VAL A O 1
ATOM 671 N N . THR A 1 93 ? -22.448 0.714 31.058 1.00 94.06 93 THR A N 1
ATOM 672 C CA . THR A 1 93 ? -21.569 1.869 30.863 1.00 94.06 93 THR A CA 1
ATOM 673 C C . THR A 1 93 ? -20.137 1.448 31.106 1.00 94.06 93 THR A C 1
ATOM 675 O O . THR A 1 93 ? -19.876 0.725 32.069 1.00 94.06 93 THR A O 1
ATOM 678 N N . PHE A 1 94 ? -19.217 1.940 30.292 1.00 93.69 94 PHE A N 1
ATOM 679 C CA . PHE A 1 94 ? -17.788 1.705 30.458 1.00 93.69 94 PHE A CA 1
ATOM 680 C C . PHE A 1 94 ? -16.994 2.921 29.978 1.00 93.69 94 PHE A C 1
ATOM 682 O O . PHE A 1 94 ? -17.548 3.843 29.379 1.00 93.69 94 PHE A O 1
ATOM 689 N N . ARG A 1 95 ? -15.693 2.934 30.264 1.00 93.69 95 ARG A N 1
ATOM 690 C CA . ARG A 1 95 ? -14.751 3.911 29.720 1.00 93.69 95 ARG A CA 1
ATOM 691 C C . ARG A 1 95 ? -13.592 3.147 29.095 1.00 93.69 95 ARG A C 1
ATOM 693 O O . ARG A 1 95 ? -13.073 2.242 29.741 1.00 93.69 95 ARG A O 1
ATOM 700 N N . THR A 1 96 ? -13.232 3.494 27.868 1.00 92.69 96 THR A N 1
ATOM 701 C CA . THR A 1 96 ? -12.017 2.984 27.222 1.00 92.69 96 THR A CA 1
ATOM 702 C C . THR A 1 96 ? -10.777 3.573 27.892 1.00 92.69 96 THR A C 1
ATOM 704 O O . THR A 1 96 ? -10.820 4.667 28.459 1.00 92.69 96 THR A O 1
ATOM 707 N N . GLU A 1 97 ? -9.666 2.847 27.849 1.00 90.56 97 GLU A N 1
ATOM 708 C CA . GLU A 1 97 ? -8.399 3.320 28.411 1.00 90.56 97 GLU A CA 1
ATOM 709 C C . GLU A 1 97 ? -7.787 4.436 27.535 1.00 90.56 97 GLU A C 1
ATOM 711 O O . GLU A 1 97 ? -8.134 4.570 26.355 1.00 90.56 97 GLU A O 1
ATOM 716 N N . PRO A 1 98 ? -6.902 5.287 28.087 1.00 91.31 98 PRO A N 1
ATOM 717 C CA . PRO A 1 98 ? -6.131 6.230 27.285 1.00 91.31 98 PRO A CA 1
ATOM 718 C C . PRO A 1 98 ? -5.158 5.509 26.346 1.00 91.31 98 PRO A C 1
ATOM 720 O O . PRO A 1 98 ? -4.716 4.392 26.622 1.00 91.31 98 PRO A O 1
ATOM 723 N N . LEU A 1 99 ? -4.788 6.182 25.252 1.00 91.31 99 LEU A N 1
ATOM 724 C CA . LEU A 1 99 ? -3.778 5.675 24.325 1.00 91.31 99 LEU A CA 1
ATOM 725 C C . LEU A 1 99 ? -2.420 5.499 25.029 1.00 91.31 99 LEU A C 1
ATOM 727 O O . LEU A 1 99 ? -2.033 6.362 25.825 1.00 91.31 99 LEU A O 1
ATOM 731 N N . PRO A 1 100 ? -1.680 4.414 24.739 1.00 89.81 100 PRO A N 1
ATOM 732 C CA . PRO A 1 100 ? -0.311 4.260 25.208 1.00 89.81 100 PRO A CA 1
ATOM 733 C C . PRO A 1 100 ? 0.609 5.395 24.738 1.00 89.81 100 PRO A C 1
ATOM 735 O O . PRO A 1 100 ? 0.542 5.816 23.589 1.00 89.81 100 PRO A O 1
ATOM 738 N N . GLU A 1 101 ? 1.526 5.836 25.605 1.00 90.38 101 GLU A N 1
ATOM 739 C CA . GLU A 1 101 ? 2.474 6.930 25.308 1.00 90.38 101 GLU A CA 1
ATOM 740 C C . GLU A 1 101 ? 3.508 6.591 24.220 1.00 90.38 101 GLU A C 1
ATOM 742 O O . GLU A 1 101 ? 4.190 7.486 23.738 1.00 90.38 101 GLU A O 1
ATOM 747 N N . TRP A 1 102 ? 3.665 5.310 23.871 1.00 89.44 102 TRP A N 1
ATOM 748 C CA . TRP A 1 102 ? 4.598 4.852 22.836 1.00 89.44 102 TRP A CA 1
ATOM 749 C C . TRP A 1 102 ? 3.994 4.855 21.429 1.00 89.44 102 TRP A C 1
ATOM 751 O O . TRP A 1 102 ? 4.712 4.588 20.469 1.00 89.44 102 TRP A O 1
ATOM 761 N N . LEU A 1 103 ? 2.686 5.098 21.291 1.00 92.25 103 LEU A N 1
ATOM 762 C CA . LEU A 1 103 ? 2.089 5.274 19.972 1.00 92.25 103 LEU A CA 1
ATOM 763 C C . LEU A 1 103 ? 2.589 6.583 19.345 1.00 92.25 103 LEU A C 1
ATOM 765 O O . LEU A 1 103 ? 2.776 7.563 20.075 1.00 92.25 103 LEU A O 1
ATOM 769 N N . PRO A 1 104 ? 2.772 6.616 18.015 1.00 93.75 104 PRO A N 1
ATOM 770 C CA . PRO A 1 104 ? 3.132 7.846 17.324 1.00 93.75 104 PRO A CA 1
ATOM 771 C C . PRO A 1 104 ? 2.014 8.885 17.438 1.00 93.75 104 PRO A C 1
ATOM 773 O O . PRO A 1 104 ? 0.861 8.560 17.749 1.00 93.75 104 PRO A O 1
ATOM 776 N N . SER A 1 105 ? 2.362 10.144 17.183 1.00 95.62 105 SER A N 1
ATOM 777 C CA . SER A 1 105 ? 1.409 11.249 17.146 1.00 95.62 105 SER A CA 1
ATOM 778 C C . SER A 1 105 ? 1.400 11.926 15.784 1.00 95.62 105 SER A C 1
ATOM 780 O O . SER A 1 105 ? 2.385 11.921 15.047 1.00 95.62 105 SER A O 1
ATOM 782 N N . TRP A 1 106 ? 0.249 12.489 15.445 1.00 97.69 106 TRP A N 1
ATOM 783 C CA . TRP A 1 106 ? 0.013 13.167 14.183 1.00 97.69 106 TRP A CA 1
ATOM 784 C C . TRP A 1 106 ? -1.076 14.219 14.355 1.00 97.69 106 TRP A C 1
ATOM 786 O O . TRP A 1 106 ? -1.812 14.257 15.351 1.00 97.69 106 TRP A O 1
ATOM 796 N N . HIS A 1 107 ? -1.228 15.042 13.329 1.00 97.44 107 HIS A N 1
ATOM 797 C CA . HIS A 1 107 ? -2.321 15.990 13.206 1.00 97.44 107 HIS A CA 1
ATOM 798 C C . HIS A 1 107 ? -2.903 15.965 11.792 1.00 97.44 107 HIS A C 1
ATOM 800 O O . HIS A 1 107 ? -2.264 15.505 10.846 1.00 97.44 107 HIS A O 1
ATOM 806 N N . LEU A 1 108 ? -4.139 16.449 11.655 1.00 96.94 108 LEU A N 1
ATOM 807 C CA . LEU A 1 108 ? -4.728 16.707 10.346 1.00 96.94 108 LEU A CA 1
ATOM 808 C C . LEU A 1 108 ? -4.457 18.149 9.925 1.00 96.94 108 LEU A C 1
ATOM 810 O O . LEU A 1 108 ? -4.734 19.079 10.689 1.00 96.94 108 LEU A O 1
ATOM 814 N N . GLU A 1 109 ? -3.970 18.328 8.702 1.00 96.12 109 GLU A N 1
ATOM 815 C CA . GLU A 1 109 ? -3.934 19.639 8.045 1.00 96.12 109 GLU A CA 1
ATOM 816 C C . GLU A 1 109 ? -5.238 19.919 7.289 1.00 96.12 109 GLU A C 1
ATOM 818 O O . GLU A 1 109 ? -5.743 21.039 7.340 1.00 96.12 109 GLU A O 1
ATOM 823 N N . GLU A 1 110 ? -5.814 18.888 6.662 1.00 92.56 110 GLU A N 1
ATOM 824 C CA . GLU A 1 110 ? -7.068 18.940 5.901 1.00 92.56 110 GLU A CA 1
ATOM 825 C C . GLU A 1 110 ? -7.970 17.761 6.302 1.00 92.56 110 GLU A C 1
ATOM 827 O O . GLU A 1 110 ? -7.474 16.671 6.599 1.00 92.56 110 GLU A O 1
ATOM 832 N N . ALA A 1 111 ? -9.290 17.972 6.326 1.00 87.56 111 ALA A N 1
ATOM 833 C CA . ALA A 1 111 ? -10.261 17.016 6.878 1.00 87.56 111 ALA A CA 1
ATOM 834 C C . ALA A 1 111 ? -11.558 16.886 6.046 1.00 87.56 111 ALA A C 1
ATOM 836 O O . ALA A 1 111 ? -12.598 16.503 6.581 1.00 87.56 111 ALA A O 1
ATOM 837 N N . ASP A 1 112 ? -11.498 17.196 4.750 1.00 83.38 112 ASP A N 1
ATOM 838 C CA . ASP A 1 112 ? -12.617 17.169 3.792 1.00 83.38 112 ASP A CA 1
ATOM 839 C C . ASP A 1 112 ? -12.572 15.920 2.872 1.00 83.38 112 ASP A C 1
ATOM 841 O O . ASP A 1 112 ? -13.006 15.962 1.720 1.00 83.38 112 ASP A O 1
ATOM 845 N N . GLY A 1 113 ? -12.034 14.802 3.374 1.00 74.00 113 GLY A N 1
ATOM 846 C CA . GLY A 1 113 ? -11.964 13.523 2.652 1.00 74.00 113 GLY A CA 1
ATOM 847 C C . GLY A 1 113 ? -13.314 12.819 2.475 1.00 74.00 113 GLY A C 1
ATOM 848 O O . GLY A 1 113 ? -14.362 13.286 2.927 1.00 74.00 113 GLY A O 1
ATOM 849 N N . ASP A 1 114 ? -13.282 11.651 1.839 1.00 75.44 114 ASP A N 1
ATOM 850 C CA . ASP A 1 114 ? -14.459 10.834 1.492 1.00 75.44 114 ASP A CA 1
ATOM 851 C C . ASP A 1 114 ? -15.248 10.239 2.677 1.00 75.44 114 ASP A C 1
ATOM 853 O O . ASP A 1 114 ? -16.344 9.703 2.494 1.00 75.44 114 ASP A O 1
ATOM 857 N N . GLY A 1 115 ? -14.733 10.370 3.900 1.00 79.38 115 GLY A N 1
ATOM 858 C CA . GLY A 1 115 ? -15.359 9.833 5.104 1.00 79.38 115 GLY A CA 1
ATOM 859 C C . GLY A 1 115 ? -15.022 8.363 5.387 1.00 79.38 115 GLY A C 1
ATOM 860 O O . GLY A 1 115 ? -15.608 7.796 6.313 1.00 79.38 115 GLY A O 1
ATOM 861 N N . ALA A 1 116 ? -14.085 7.765 4.646 1.00 92.56 116 ALA A N 1
ATOM 862 C CA . ALA A 1 116 ? -13.581 6.415 4.871 1.00 92.56 116 ALA A CA 1
ATOM 863 C C . ALA A 1 116 ? -12.509 6.367 5.973 1.00 92.56 116 ALA A C 1
ATOM 865 O O . ALA A 1 116 ? -11.798 7.342 6.239 1.00 92.56 116 ALA A O 1
ATOM 866 N N . TYR A 1 117 ? -12.365 5.201 6.602 1.00 96.44 117 TYR A N 1
ATOM 867 C CA . TYR A 1 117 ? -11.229 4.938 7.482 1.00 96.44 117 TYR A CA 1
ATOM 868 C C . TYR A 1 117 ? -9.948 4.801 6.653 1.00 96.44 117 TYR A C 1
ATOM 870 O O . TYR A 1 117 ? -10.002 4.423 5.483 1.00 96.44 117 TYR A O 1
ATOM 878 N N . THR A 1 118 ? -8.800 5.060 7.272 1.00 97.62 118 THR A N 1
ATOM 879 C CA . THR A 1 118 ? -7.489 4.818 6.655 1.00 97.62 118 THR A CA 1
ATOM 880 C C . THR A 1 118 ? -6.729 3.809 7.498 1.00 97.62 118 THR A C 1
ATOM 882 O O . THR A 1 118 ? -6.514 4.059 8.688 1.00 97.62 118 THR A O 1
ATOM 885 N N . ILE A 1 119 ? -6.335 2.687 6.897 1.00 97.94 119 ILE A N 1
ATOM 886 C CA . ILE A 1 119 ? -5.386 1.735 7.482 1.00 97.94 119 ILE A CA 1
ATOM 887 C C . ILE A 1 119 ? -4.005 2.002 6.911 1.00 97.94 119 ILE A C 1
ATOM 889 O O . ILE A 1 119 ? -3.872 2.280 5.726 1.00 97.94 119 ILE A O 1
ATOM 893 N N . PHE A 1 120 ? -2.981 1.953 7.748 1.00 97.75 120 PHE A N 1
ATOM 894 C CA . PHE A 1 120 ? -1.609 2.155 7.304 1.00 97.75 120 PHE A CA 1
ATOM 895 C C . PHE A 1 120 ? -0.631 1.508 8.269 1.00 97.75 120 PHE A C 1
ATOM 897 O O . PHE A 1 120 ? -0.938 1.275 9.447 1.00 97.75 120 PHE A O 1
ATOM 904 N N . ASN A 1 121 ? 0.566 1.228 7.768 1.00 95.88 121 ASN A N 1
ATOM 905 C CA . ASN A 1 121 ? 1.665 0.815 8.616 1.00 95.88 121 ASN A CA 1
ATOM 906 C C . ASN A 1 121 ? 2.382 2.050 9.183 1.00 95.88 121 ASN A C 1
ATOM 908 O O . ASN A 1 121 ? 2.508 3.091 8.541 1.00 95.88 121 ASN A O 1
ATOM 912 N N . HIS A 1 122 ? 2.909 1.909 10.388 1.00 94.88 122 HIS A N 1
ATOM 913 C CA . HIS A 1 122 ? 3.840 2.854 10.984 1.00 94.88 122 HIS A CA 1
ATOM 914 C C . HIS A 1 122 ? 5.082 2.100 11.433 1.00 94.88 122 HIS A C 1
ATOM 916 O O . HIS A 1 122 ? 4.990 0.964 11.899 1.00 94.88 122 HIS A O 1
ATOM 922 N N . GLY A 1 123 ? 6.237 2.742 11.321 1.00 91.81 123 GLY A N 1
ATOM 923 C CA . GLY A 1 123 ? 7.407 2.326 12.069 1.00 91.81 123 GLY A CA 1
ATOM 924 C C . GLY A 1 123 ? 8.387 3.463 12.271 1.00 91.81 123 GLY A C 1
ATOM 925 O O . GLY A 1 123 ? 8.016 4.630 12.199 1.00 91.81 123 GLY A O 1
ATOM 926 N N . THR A 1 124 ? 9.654 3.137 12.506 1.00 89.75 124 THR A N 1
ATOM 927 C CA . THR A 1 124 ? 10.715 4.148 12.569 1.00 89.75 124 THR A CA 1
ATOM 928 C C . THR A 1 124 ? 11.763 3.905 11.495 1.00 89.75 124 THR A C 1
ATOM 930 O O . THR A 1 124 ? 12.035 2.768 11.092 1.00 89.75 124 THR A O 1
ATOM 933 N N . ASP A 1 125 ? 12.401 4.977 11.035 1.00 83.25 125 ASP A N 1
ATOM 934 C CA . ASP A 1 125 ? 13.515 4.867 10.092 1.00 83.25 125 ASP A CA 1
ATOM 935 C C . ASP A 1 125 ? 14.855 4.482 10.761 1.00 83.25 125 ASP A C 1
ATOM 937 O O . ASP A 1 125 ? 15.884 4.300 10.089 1.00 83.25 125 ASP A O 1
ATOM 941 N N . GLU A 1 126 ? 14.842 4.279 12.084 1.00 74.62 126 GLU A N 1
ATOM 942 C CA . GLU A 1 126 ? 16.009 3.901 12.865 1.00 74.62 126 GLU A CA 1
ATOM 943 C C . GLU A 1 126 ? 16.455 2.471 12.538 1.00 74.62 126 GLU A C 1
ATOM 945 O O . GLU A 1 126 ? 15.797 1.477 12.835 1.00 74.62 126 GLU A O 1
ATOM 950 N N . ARG A 1 127 ? 17.665 2.335 11.985 1.00 60.19 127 ARG A N 1
ATOM 951 C CA . ARG A 1 127 ? 18.219 1.050 11.504 1.00 60.19 127 ARG A CA 1
ATOM 952 C C . ARG A 1 127 ? 18.279 -0.100 12.521 1.00 60.19 127 ARG A C 1
ATOM 954 O O . ARG A 1 127 ? 18.520 -1.224 12.098 1.00 60.19 127 ARG A O 1
ATOM 961 N N . ASN A 1 128 ? 18.151 0.164 13.822 1.00 55.06 128 ASN A N 1
ATOM 962 C CA . ASN A 1 128 ? 18.342 -0.840 14.876 1.00 55.06 128 ASN A CA 1
ATOM 963 C C . ASN A 1 128 ? 17.083 -1.115 15.719 1.00 55.06 128 ASN A C 1
ATOM 965 O O . ASN A 1 128 ? 17.177 -1.923 16.641 1.00 55.06 128 ASN A O 1
ATOM 969 N N . ALA A 1 129 ? 15.966 -0.426 15.459 1.00 63.41 129 ALA A N 1
ATOM 970 C CA . ALA A 1 129 ? 14.726 -0.543 16.230 1.00 63.41 129 ALA A CA 1
ATOM 971 C C . ALA A 1 129 ? 13.531 -0.080 15.380 1.00 63.41 129 ALA A C 1
ATOM 973 O O . ALA A 1 129 ? 12.924 0.954 15.651 1.00 63.41 129 ALA A O 1
ATOM 974 N N . ARG A 1 130 ? 13.233 -0.833 14.316 1.00 71.56 130 ARG A N 1
ATOM 975 C CA . ARG A 1 130 ? 12.158 -0.523 13.362 1.00 71.56 130 ARG A CA 1
ATOM 976 C C . ARG A 1 130 ? 10.826 -1.084 13.840 1.00 71.56 130 ARG A C 1
ATOM 978 O O . ARG A 1 130 ? 10.212 -1.859 13.111 1.00 71.56 130 ARG A O 1
ATOM 985 N N . GLU A 1 131 ? 10.427 -0.741 15.063 1.00 83.88 131 GLU A N 1
ATOM 986 C CA . GLU A 1 131 ? 9.131 -1.163 15.600 1.00 83.88 131 GLU A CA 1
ATOM 987 C C . GLU A 1 131 ? 8.052 -0.940 14.541 1.00 83.88 131 GLU A C 1
ATOM 989 O O . GLU A 1 131 ? 8.024 0.127 13.933 1.00 83.88 131 GLU A O 1
ATOM 994 N N . ALA A 1 132 ? 7.215 -1.944 14.292 1.00 91.06 132 ALA A N 1
ATOM 995 C CA . ALA A 1 132 ? 6.175 -1.865 13.281 1.00 91.06 132 ALA A CA 1
ATOM 996 C C . ALA A 1 132 ? 4.801 -1.936 13.934 1.00 91.06 132 ALA A C 1
ATOM 998 O O . ALA A 1 132 ? 4.549 -2.717 14.854 1.00 91.06 132 ALA A O 1
ATOM 999 N N . LYS A 1 133 ? 3.899 -1.093 13.456 1.00 93.94 133 LYS A N 1
ATOM 1000 C CA . LYS A 1 133 ? 2.527 -0.999 13.931 1.00 93.94 133 LYS A CA 1
ATOM 1001 C C . LYS A 1 133 ? 1.613 -0.940 12.730 1.00 93.94 133 LYS A C 1
ATOM 1003 O O . LYS A 1 133 ? 1.985 -0.425 11.681 1.00 93.94 133 LYS A O 1
ATOM 1008 N N . ILE A 1 134 ? 0.404 -1.440 12.906 1.00 96.19 134 ILE A N 1
ATOM 1009 C CA . ILE A 1 134 ? -0.692 -1.195 11.975 1.00 96.19 134 ILE A CA 1
ATOM 1010 C C . ILE A 1 134 ? -1.676 -0.301 12.700 1.00 96.19 134 ILE A C 1
ATOM 1012 O O . ILE A 1 134 ? -2.015 -0.576 13.851 1.00 96.19 134 ILE A O 1
ATOM 1016 N N . LEU A 1 135 ? -2.108 0.771 12.052 1.00 96.81 135 LEU A N 1
ATOM 1017 C CA . LEU A 1 135 ? -2.981 1.784 12.625 1.00 96.81 135 LEU A CA 1
ATOM 1018 C C . LEU A 1 135 ? -4.203 1.951 11.728 1.00 96.81 135 LEU A C 1
ATOM 1020 O O . LEU A 1 135 ? -4.081 1.936 10.508 1.00 96.81 135 LEU A O 1
ATOM 1024 N N . VAL A 1 136 ? -5.374 2.133 12.337 1.00 97.38 136 VAL A N 1
ATOM 1025 C CA . VAL A 1 136 ? -6.596 2.538 11.632 1.00 97.38 136 VAL A CA 1
ATOM 1026 C C . VAL A 1 136 ? -7.097 3.837 12.236 1.00 97.38 136 VAL A C 1
ATOM 1028 O O . VAL A 1 136 ? -7.410 3.886 13.430 1.00 97.38 136 VAL A O 1
ATOM 1031 N N . VAL A 1 137 ? -7.207 4.880 11.419 1.00 97.12 137 VAL A N 1
ATOM 1032 C CA . VAL A 1 137 ? -7.746 6.187 11.817 1.00 97.12 137 VAL A CA 1
ATOM 1033 C C . VAL A 1 137 ? -9.078 6.459 11.138 1.00 97.12 137 VAL A C 1
ATOM 1035 O O . VAL A 1 137 ? -9.343 5.973 10.040 1.00 97.12 137 VAL A O 1
ATOM 1038 N N . ASP A 1 138 ? -9.932 7.225 11.809 1.00 95.62 138 ASP A N 1
ATOM 1039 C CA . ASP A 1 138 ? -11.152 7.758 11.202 1.00 95.62 138 ASP A CA 1
ATOM 1040 C C . ASP A 1 138 ? -10.876 9.012 10.349 1.00 95.62 138 ASP A C 1
ATOM 1042 O O . ASP A 1 138 ? -9.756 9.530 10.364 1.00 95.62 138 ASP A O 1
ATOM 1046 N N . PRO A 1 139 ? -11.877 9.522 9.607 1.00 94.69 139 PRO A N 1
ATOM 1047 C CA . PRO A 1 139 ? -11.728 10.716 8.772 1.00 94.69 139 PRO A CA 1
ATOM 1048 C C . PRO A 1 139 ? -11.259 11.965 9.520 1.00 94.69 139 PRO A C 1
ATOM 1050 O O . PRO A 1 139 ? -10.656 12.848 8.919 1.00 94.69 139 PRO A O 1
ATOM 1053 N N . GLU A 1 140 ? -11.498 12.054 10.830 1.00 94.69 140 GLU A N 1
ATOM 1054 C CA . GLU A 1 140 ? -11.009 13.142 11.679 1.00 94.69 140 GLU A CA 1
ATOM 1055 C C . GLU A 1 140 ? -9.621 12.852 12.277 1.00 94.69 140 GLU A C 1
ATOM 1057 O O . GLU A 1 140 ? -9.170 13.568 13.174 1.00 94.69 140 GLU A O 1
ATOM 1062 N N . GLY A 1 141 ? -8.932 11.821 11.782 1.00 95.44 141 GLY A N 1
ATOM 1063 C CA . GLY A 1 141 ? -7.573 11.463 12.164 1.00 95.44 141 GLY A CA 1
ATOM 1064 C C . GLY A 1 141 ? -7.487 10.853 13.559 1.00 95.44 141 GLY A C 1
ATOM 1065 O O . GLY A 1 141 ? -6.412 10.824 14.150 1.00 95.44 141 GLY A O 1
ATOM 1066 N N . ARG A 1 142 ? -8.593 10.385 14.142 1.00 94.56 142 ARG A N 1
ATOM 1067 C CA . ARG A 1 142 ? -8.579 9.781 15.480 1.00 94.56 142 ARG A CA 1
ATOM 1068 C C . ARG A 1 142 ? -8.300 8.293 15.352 1.00 94.56 142 ARG A C 1
ATOM 1070 O O . ARG A 1 142 ? -8.964 7.606 14.582 1.00 94.56 142 ARG A O 1
ATOM 1077 N N . LEU A 1 143 ? -7.357 7.786 16.144 1.00 96.06 143 LEU A N 1
ATOM 1078 C CA . LEU A 1 143 ? -7.039 6.359 16.181 1.00 96.06 143 LEU A CA 1
ATOM 1079 C C . LEU A 1 143 ? -8.251 5.539 16.645 1.00 96.06 143 LEU A C 1
ATOM 1081 O O . LEU A 1 143 ? -8.870 5.855 17.664 1.00 96.06 143 LEU A O 1
ATOM 1085 N N . ARG A 1 144 ? -8.571 4.485 15.892 1.00 94.81 144 ARG A N 1
ATOM 1086 C CA . ARG A 1 144 ? -9.719 3.585 16.101 1.00 94.81 144 ARG A CA 1
ATOM 1087 C C . ARG A 1 144 ? -9.290 2.165 16.407 1.00 94.81 144 ARG A C 1
ATOM 1089 O O . ARG A 1 144 ? -9.981 1.453 17.126 1.00 94.81 144 ARG A O 1
ATOM 1096 N N . TRP A 1 145 ? -8.142 1.760 15.889 1.00 95.12 145 TRP A N 1
ATOM 1097 C CA . TRP A 1 145 ? -7.570 0.452 16.145 1.00 95.12 145 TRP A CA 1
ATOM 1098 C C . TRP A 1 145 ? -6.069 0.507 15.904 1.00 95.12 145 TRP A C 1
ATOM 1100 O O . TRP A 1 145 ? -5.601 1.299 15.086 1.00 95.12 145 TRP A O 1
ATOM 1110 N N . TYR A 1 146 ? -5.320 -0.315 16.627 1.00 94.62 146 TYR A N 1
ATOM 1111 C CA . TYR A 1 146 ? -3.914 -0.531 16.337 1.00 94.62 146 TYR A CA 1
ATOM 1112 C C . TYR A 1 146 ? -3.516 -1.967 16.637 1.00 94.62 146 TYR A C 1
ATOM 1114 O O . TYR A 1 146 ? -4.117 -2.618 17.491 1.00 94.62 146 TYR A O 1
ATOM 1122 N N . TYR A 1 147 ? -2.442 -2.410 16.003 1.00 94.06 147 TYR A N 1
ATOM 1123 C CA . TYR A 1 147 ? -1.784 -3.673 16.288 1.00 94.06 147 TYR A CA 1
ATOM 1124 C C . TYR A 1 147 ? -0.275 -3.461 16.365 1.00 94.06 147 TYR A C 1
ATOM 1126 O O . TYR A 1 147 ? 0.314 -2.844 15.480 1.00 94.06 147 TYR A O 1
ATOM 1134 N N . ASP A 1 148 ? 0.334 -3.943 17.449 1.00 92.06 148 ASP A N 1
ATOM 1135 C CA . ASP A 1 148 ? 1.785 -3.920 17.642 1.00 92.06 148 ASP A CA 1
ATOM 1136 C C . ASP A 1 148 ? 2.375 -5.164 16.974 1.00 92.06 148 ASP A C 1
ATOM 1138 O O . ASP A 1 148 ? 2.205 -6.289 17.458 1.00 92.06 148 ASP A O 1
ATOM 1142 N N . VAL A 1 149 ? 2.991 -4.973 15.810 1.00 92.75 149 VAL A N 1
ATOM 1143 C CA . VAL A 1 149 ? 3.475 -6.074 14.982 1.00 92.75 149 VAL A CA 1
ATOM 1144 C C . VAL A 1 149 ? 4.697 -6.687 15.672 1.00 92.75 149 VAL A C 1
ATOM 1146 O O . VAL A 1 149 ? 5.623 -5.966 16.040 1.00 92.75 149 VAL A O 1
ATOM 1149 N N . PRO A 1 150 ? 4.774 -8.022 15.834 1.00 92.31 150 PRO A N 1
ATOM 1150 C CA . PRO A 1 150 ? 5.873 -8.668 16.554 1.00 92.31 150 PRO A CA 1
ATOM 1151 C C . PRO A 1 150 ? 7.159 -8.787 15.707 1.00 92.31 150 PRO A C 1
ATOM 1153 O O . PRO A 1 150 ? 7.886 -9.777 15.826 1.00 92.31 150 PRO A O 1
ATOM 1156 N N . TYR A 1 151 ? 7.423 -7.807 14.838 1.00 90.75 151 TYR A N 1
ATOM 1157 C CA . TYR A 1 151 ? 8.553 -7.746 13.913 1.00 90.75 151 TYR A CA 1
ATOM 1158 C C . TYR A 1 151 ? 9.047 -6.308 13.750 1.00 90.75 151 TYR A C 1
ATOM 1160 O O . TYR A 1 151 ? 8.253 -5.372 13.742 1.00 90.75 151 TYR A O 1
ATOM 1168 N N . ASP A 1 152 ? 10.354 -6.160 13.538 1.00 89.69 152 ASP A N 1
ATOM 1169 C CA . ASP A 1 152 ? 10.960 -4.883 13.167 1.00 89.69 152 ASP A CA 1
ATOM 1170 C C . ASP A 1 152 ? 10.880 -4.702 11.638 1.00 89.69 152 ASP A C 1
ATOM 1172 O O . ASP A 1 152 ? 11.762 -5.170 10.915 1.00 89.69 152 ASP A O 1
ATOM 1176 N N . ALA A 1 153 ? 9.811 -4.076 11.139 1.00 86.50 153 ALA A N 1
ATOM 1177 C CA . ALA A 1 153 ? 9.443 -4.048 9.719 1.00 86.50 153 ALA A CA 1
ATOM 1178 C C . ALA A 1 153 ? 8.819 -2.693 9.315 1.00 86.50 153 ALA A C 1
ATOM 1180 O O . ALA A 1 153 ? 7.605 -2.559 9.233 1.00 86.50 153 ALA A O 1
ATOM 1181 N N . ALA A 1 154 ? 9.630 -1.657 9.077 1.00 85.56 154 ALA A N 1
ATOM 1182 C CA . ALA A 1 154 ? 9.104 -0.325 8.718 1.00 85.56 154 ALA A CA 1
ATOM 1183 C C . ALA A 1 154 ? 8.522 -0.261 7.287 1.00 85.56 154 ALA A C 1
ATOM 1185 O O . ALA A 1 154 ? 7.647 0.549 7.012 1.00 85.56 154 ALA A O 1
ATOM 1186 N N . ASP A 1 155 ? 8.995 -1.120 6.386 1.00 89.12 155 ASP A N 1
ATOM 1187 C CA . ASP A 1 155 ? 8.534 -1.323 5.008 1.00 89.12 155 ASP A CA 1
ATOM 1188 C C . ASP A 1 155 ? 7.574 -2.520 4.906 1.00 89.12 155 ASP A C 1
ATOM 1190 O O . ASP A 1 155 ? 7.743 -3.431 4.090 1.00 89.12 155 ASP A O 1
ATOM 1194 N N . LEU A 1 156 ? 6.607 -2.536 5.826 1.00 92.81 156 LEU A N 1
ATOM 1195 C CA . LEU A 1 156 ? 5.572 -3.553 5.949 1.00 92.81 156 LEU A CA 1
ATOM 1196 C C . LEU A 1 156 ? 4.386 -3.224 5.046 1.00 92.81 156 LEU A C 1
ATOM 1198 O O . LEU A 1 156 ? 3.826 -2.133 5.137 1.00 92.81 156 LEU A O 1
ATOM 1202 N N . ASP A 1 157 ? 3.993 -4.194 4.233 1.00 95.81 157 ASP A N 1
ATOM 1203 C CA . ASP A 1 157 ? 2.746 -4.161 3.483 1.00 95.81 157 ASP A CA 1
ATOM 1204 C C . ASP A 1 157 ? 1.563 -4.445 4.409 1.00 95.81 157 ASP A C 1
ATOM 1206 O O . ASP A 1 157 ? 1.679 -5.269 5.328 1.00 95.81 157 ASP A O 1
ATOM 1210 N N . VAL A 1 158 ? 0.434 -3.784 4.176 1.00 97.00 158 VAL A N 1
ATOM 1211 C CA . VAL A 1 158 ? -0.775 -3.975 4.973 1.00 97.00 158 VAL A CA 1
ATOM 1212 C C . VAL A 1 158 ? -2.027 -3.749 4.144 1.00 97.00 158 VAL A C 1
ATOM 1214 O O . VAL A 1 158 ? -2.150 -2.720 3.492 1.00 97.00 158 VAL A O 1
ATOM 1217 N N . SER A 1 159 ? -2.979 -4.673 4.273 1.00 96.56 159 SER A N 1
ATOM 1218 C CA . SER A 1 159 ? -4.273 -4.580 3.601 1.00 96.56 159 SER A CA 1
ATOM 1219 C C . SER A 1 159 ? -5.417 -5.069 4.477 1.00 96.56 159 SER A C 1
ATOM 1221 O O . SER A 1 159 ? -5.261 -5.982 5.299 1.00 96.56 159 SER A O 1
ATOM 1223 N N . PHE A 1 160 ? -6.599 -4.492 4.280 1.00 97.19 160 PHE A N 1
ATOM 1224 C CA . PHE A 1 160 ? -7.832 -4.986 4.893 1.00 97.19 160 PHE A CA 1
ATOM 1225 C C . PHE A 1 160 ? -8.555 -5.951 3.948 1.00 97.19 160 PHE A C 1
ATOM 1227 O O . PHE A 1 160 ? -8.962 -5.571 2.856 1.00 97.19 160 PHE A O 1
ATOM 1234 N N . LEU A 1 161 ? -8.761 -7.198 4.380 1.00 96.81 161 LEU A N 1
ATOM 1235 C CA . LEU A 1 161 ? -9.337 -8.251 3.531 1.00 96.81 161 LEU A CA 1
ATOM 1236 C C . LEU A 1 161 ? -10.875 -8.312 3.581 1.00 96.81 161 LEU A C 1
ATOM 1238 O O . LEU A 1 161 ? -11.494 -9.077 2.840 1.00 96.81 161 LEU A O 1
ATOM 1242 N N . GLY A 1 162 ? -11.509 -7.518 4.448 1.00 94.69 162 GLY A N 1
ATOM 1243 C CA . GLY A 1 162 ? -12.935 -7.639 4.759 1.00 94.69 162 GLY A CA 1
ATOM 1244 C C . GLY A 1 162 ? -13.197 -8.517 5.983 1.00 94.69 162 GLY A C 1
ATOM 1245 O O . GLY A 1 162 ? -12.294 -9.144 6.526 1.00 94.69 162 GLY A O 1
ATOM 1246 N N . ASP A 1 163 ? -14.443 -8.510 6.467 1.00 91.06 163 ASP A N 1
ATOM 1247 C CA . ASP A 1 163 ? -14.916 -9.335 7.594 1.00 91.06 163 ASP A CA 1
ATOM 1248 C C . ASP A 1 163 ? -14.063 -9.251 8.884 1.00 91.06 163 ASP A C 1
ATOM 1250 O O . ASP A 1 163 ? -14.091 -10.143 9.732 1.00 91.06 163 ASP A O 1
ATOM 1254 N N . GLY A 1 164 ? -13.338 -8.143 9.074 1.00 92.06 164 GLY A N 1
ATOM 1255 C CA . GLY A 1 164 ? -12.460 -7.942 10.228 1.00 92.06 164 GLY A CA 1
ATOM 1256 C C . GLY A 1 164 ? -11.098 -8.639 10.120 1.00 92.06 164 GLY A C 1
ATOM 1257 O O . GLY A 1 164 ? -10.421 -8.779 11.138 1.00 92.06 164 GLY A O 1
ATOM 1258 N N . GLU A 1 165 ? -10.693 -9.070 8.927 1.00 97.12 165 GLU A N 1
ATOM 1259 C CA . GLU A 1 165 ? -9.387 -9.670 8.664 1.00 97.12 165 GLU A CA 1
ATOM 1260 C C . GLU A 1 165 ? -8.403 -8.633 8.095 1.00 97.12 165 GLU A C 1
ATOM 1262 O O . GLU A 1 165 ? -8.729 -7.850 7.201 1.00 97.12 165 GLU A O 1
ATOM 1267 N N . VAL A 1 166 ? -7.177 -8.629 8.621 1.00 97.62 166 VAL A N 1
ATOM 1268 C CA . VAL A 1 166 ? -6.073 -7.763 8.184 1.00 97.62 166 VAL A CA 1
ATOM 1269 C C . VAL A 1 166 ? -4.906 -8.643 7.754 1.00 97.62 166 VAL A C 1
ATOM 1271 O O . VAL A 1 166 ? -4.463 -9.502 8.521 1.00 97.62 166 VAL A O 1
ATOM 1274 N N . LEU A 1 167 ? -4.396 -8.414 6.547 1.00 98.50 167 LEU A N 1
ATOM 1275 C CA . LEU A 1 167 ? -3.153 -8.992 6.049 1.00 98.50 167 LEU A CA 1
ATOM 1276 C C . LEU A 1 167 ? -2.004 -8.029 6.328 1.00 98.50 167 LEU A C 1
ATOM 1278 O O . LEU A 1 167 ? -2.120 -6.835 6.075 1.00 98.50 167 LEU A O 1
ATOM 1282 N N . TYR A 1 168 ? -0.877 -8.556 6.796 1.00 97.81 168 TYR A N 1
ATOM 1283 C CA . TYR A 1 168 ? 0.392 -7.837 6.776 1.00 97.81 168 TYR A CA 1
ATOM 1284 C C . TYR A 1 168 ? 1.546 -8.750 6.373 1.00 97.81 168 TYR A C 1
ATOM 1286 O O . TYR A 1 168 ? 1.494 -9.961 6.597 1.00 97.81 168 TYR A O 1
ATOM 1294 N N . GLY A 1 169 ? 2.624 -8.188 5.829 1.00 96.50 169 GLY A N 1
ATOM 1295 C CA . GLY A 1 169 ? 3.824 -8.953 5.490 1.00 96.50 169 GLY A CA 1
ATOM 1296 C C . GLY A 1 169 ? 4.941 -8.111 4.881 1.00 96.50 169 GLY A C 1
ATOM 1297 O O . GLY A 1 169 ? 4.766 -6.940 4.567 1.00 96.50 169 GLY A O 1
ATOM 1298 N N . GLY A 1 170 ? 6.122 -8.707 4.732 1.00 93.88 170 GLY A N 1
ATOM 1299 C CA . GLY A 1 170 ? 7.290 -8.049 4.157 1.00 93.88 170 GLY A CA 1
ATOM 1300 C C . GLY A 1 170 ? 8.184 -7.381 5.203 1.00 93.88 170 GLY A C 1
ATOM 1301 O O . GLY A 1 170 ? 8.522 -7.966 6.236 1.00 93.88 170 GLY A O 1
ATOM 1302 N N . GLY A 1 171 ? 8.667 -6.182 4.885 1.00 90.12 171 GLY A N 1
ATOM 1303 C CA . GLY A 1 171 ? 9.584 -5.411 5.725 1.00 90.12 171 GLY A CA 1
ATOM 1304 C C . GLY A 1 171 ? 10.854 -6.134 6.194 1.00 90.12 171 GLY A C 1
ATOM 1305 O O . GLY A 1 171 ? 11.365 -5.863 7.277 1.00 90.12 171 GLY A O 1
ATOM 1306 N N . TYR A 1 172 ? 11.341 -7.098 5.404 1.00 91.94 172 TYR A N 1
ATOM 1307 C CA . TYR A 1 172 ? 12.532 -7.920 5.666 1.00 91.94 172 TYR A CA 1
ATOM 1308 C C . TYR A 1 172 ? 12.461 -8.814 6.916 1.00 91.94 172 TYR A C 1
ATOM 1310 O O . TYR A 1 172 ? 13.474 -9.398 7.311 1.00 91.94 172 TYR A O 1
ATOM 1318 N N . ALA A 1 173 ? 11.288 -8.944 7.540 1.00 91.00 173 ALA A N 1
ATOM 1319 C CA . ALA A 1 173 ? 11.145 -9.659 8.807 1.00 91.00 173 ALA A CA 1
ATOM 1320 C C . ALA A 1 173 ? 9.792 -10.356 8.981 1.00 91.00 173 ALA A C 1
ATOM 1322 O O . ALA A 1 173 ? 9.741 -11.439 9.569 1.00 91.00 173 ALA A O 1
ATOM 1323 N N . ALA A 1 174 ? 8.704 -9.755 8.497 1.00 94.38 174 ALA A N 1
ATOM 1324 C CA . ALA A 1 174 ? 7.358 -10.249 8.729 1.00 94.38 174 ALA A CA 1
ATOM 1325 C C . ALA A 1 174 ? 6.932 -11.218 7.610 1.00 94.38 174 ALA A C 1
ATOM 1327 O O . ALA A 1 174 ? 6.817 -10.808 6.454 1.00 94.38 174 ALA A O 1
ATOM 1328 N N . PRO A 1 175 ? 6.651 -12.497 7.910 1.00 96.62 175 PRO A N 1
ATOM 1329 C CA . PRO A 1 175 ? 5.970 -13.352 6.948 1.00 96.62 175 PRO A CA 1
ATOM 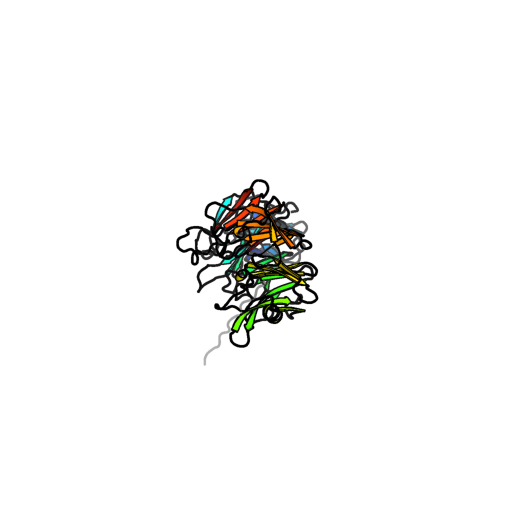1330 C C . PRO A 1 175 ? 4.540 -12.848 6.716 1.00 96.62 175 PRO A C 1
ATOM 1332 O O . PRO A 1 175 ? 3.931 -12.354 7.675 1.00 96.62 175 PRO A O 1
ATOM 1335 N N . PRO A 1 176 ? 3.977 -13.021 5.503 1.00 98.19 176 PRO A N 1
ATOM 1336 C CA . PRO A 1 176 ? 2.559 -12.790 5.258 1.00 98.19 176 PRO A CA 1
ATOM 1337 C C . PRO A 1 176 ? 1.711 -13.459 6.344 1.00 98.19 176 PRO A C 1
ATOM 1339 O O . PRO A 1 176 ? 1.850 -14.655 6.611 1.00 98.19 176 PRO A O 1
ATOM 1342 N N . THR A 1 177 ? 0.897 -12.671 7.033 1.00 98.38 177 THR A N 1
ATOM 1343 C CA . THR A 1 177 ? 0.113 -13.095 8.193 1.00 98.38 177 THR A CA 1
ATOM 1344 C C . THR A 1 177 ? -1.258 -12.440 8.129 1.00 98.38 177 THR A C 1
ATOM 1346 O O . THR A 1 177 ? -1.351 -11.225 7.985 1.00 98.38 177 THR A O 1
ATOM 1349 N N . VAL A 1 178 ? -2.312 -13.244 8.271 1.00 98.62 178 VAL A N 1
ATOM 1350 C CA . VAL A 1 178 ? -3.686 -12.758 8.425 1.00 98.62 178 VAL A CA 1
ATOM 1351 C C . VAL A 1 178 ? -4.057 -12.816 9.898 1.00 98.62 178 VAL A C 1
ATOM 1353 O O . VAL A 1 178 ? -3.926 -13.869 10.535 1.00 98.62 178 VAL A O 1
ATOM 1356 N N . ILE A 1 179 ? -4.530 -11.695 10.431 1.00 97.38 179 ILE A N 1
ATOM 1357 C CA . ILE A 1 179 ? -5.059 -11.576 11.790 1.00 97.38 179 ILE A CA 1
ATOM 1358 C C . ILE A 1 179 ? -6.518 -11.124 11.763 1.00 97.38 179 ILE A C 1
ATOM 1360 O O . ILE A 1 179 ? -6.934 -10.439 10.833 1.00 97.38 179 ILE A O 1
ATOM 1364 N N . ASP A 1 180 ? -7.282 -11.476 12.795 1.00 95.06 180 ASP A N 1
ATOM 1365 C CA . ASP A 1 180 ? -8.563 -10.815 13.063 1.00 95.06 180 ASP A CA 1
ATOM 1366 C C . ASP A 1 180 ? -8.358 -9.466 13.786 1.00 95.06 180 ASP A C 1
ATOM 1368 O O . ASP A 1 180 ? -7.263 -9.141 14.260 1.00 95.06 180 ASP A O 1
ATOM 1372 N N . LEU A 1 181 ? -9.434 -8.689 13.947 1.00 92.00 181 LEU A N 1
ATOM 1373 C CA . LEU A 1 181 ? -9.406 -7.441 14.720 1.00 92.00 181 LEU A CA 1
ATOM 1374 C C . LEU A 1 181 ? -9.059 -7.634 16.203 1.00 92.00 181 LEU A C 1
ATOM 1376 O O . LEU A 1 181 ? -8.779 -6.635 16.859 1.00 92.00 181 LEU A O 1
ATOM 1380 N N . ALA A 1 182 ? -9.069 -8.860 16.746 1.00 90.06 182 ALA A N 1
ATOM 1381 C CA . ALA A 1 182 ? -8.581 -9.173 18.092 1.00 90.06 182 ALA A CA 1
ATOM 1382 C C . ALA A 1 182 ? -7.053 -9.405 18.138 1.00 90.06 182 ALA A C 1
ATOM 1384 O O . ALA A 1 182 ? -6.488 -9.572 19.220 1.00 90.06 182 ALA A O 1
ATOM 1385 N N . GLY A 1 183 ? -6.379 -9.423 16.984 1.00 91.25 183 GLY A N 1
ATOM 1386 C CA . GLY A 1 183 ? -4.964 -9.760 16.856 1.00 91.25 183 GLY A CA 1
ATOM 1387 C C . GLY A 1 183 ? -4.685 -11.267 16.866 1.00 91.25 183 GLY A C 1
ATOM 1388 O O . GLY A 1 183 ? -3.527 -11.676 17.000 1.00 91.25 183 GLY A O 1
ATOM 1389 N N . THR A 1 184 ? -5.717 -12.107 16.748 1.00 93.06 184 THR A N 1
ATOM 1390 C CA . THR A 1 184 ? -5.566 -13.558 16.622 1.00 93.06 184 THR A CA 1
ATOM 1391 C C . THR A 1 184 ? -5.005 -13.881 15.249 1.00 93.06 184 THR A C 1
ATOM 1393 O O . THR A 1 184 ? -5.610 -13.546 14.239 1.00 93.06 184 THR A O 1
ATOM 1396 N N . VAL A 1 185 ? -3.882 -14.595 15.199 1.00 96.06 185 VAL A N 1
ATOM 1397 C CA . VAL A 1 185 ? -3.341 -15.113 13.937 1.00 96.06 185 VAL A CA 1
ATOM 1398 C C . VAL A 1 185 ? -4.262 -16.200 13.387 1.00 96.06 185 VAL A C 1
ATOM 1400 O O . VAL A 1 185 ? -4.414 -17.258 14.004 1.00 96.06 185 VAL A O 1
ATOM 1403 N N . LEU A 1 186 ? -4.847 -15.937 12.220 1.00 97.56 186 LEU A N 1
ATOM 1404 C CA . LEU A 1 186 ? -5.713 -16.853 11.480 1.00 97.56 186 LEU A CA 1
ATOM 1405 C C . LEU A 1 186 ? -4.905 -17.683 10.481 1.00 97.56 186 LEU A C 1
ATOM 1407 O O . LEU A 1 186 ? -5.047 -18.906 10.425 1.00 97.56 186 LEU A O 1
ATOM 1411 N N . LEU A 1 187 ? -4.021 -17.016 9.735 1.00 97.81 187 LEU A N 1
ATOM 1412 C CA . LEU A 1 187 ? -3.113 -17.615 8.761 1.00 97.81 187 LEU A CA 1
ATOM 1413 C C . LEU A 1 187 ? -1.729 -16.993 8.896 1.00 97.81 187 LEU A C 1
ATOM 1415 O O . LEU A 1 187 ? -1.586 -15.830 9.264 1.00 97.81 187 LEU A O 1
ATOM 1419 N N . ARG A 1 188 ? -0.702 -17.774 8.581 1.00 97.88 188 ARG A N 1
ATOM 1420 C CA . ARG A 1 188 ? 0.677 -17.304 8.505 1.00 97.88 188 ARG A CA 1
ATOM 1421 C C . ARG A 1 188 ? 1.422 -18.137 7.480 1.00 97.88 188 ARG A C 1
ATOM 1423 O O . ARG A 1 188 ? 1.375 -19.366 7.550 1.00 97.88 188 ARG A O 1
ATOM 1430 N N . ALA A 1 189 ? 2.130 -17.462 6.587 1.00 97.56 189 ALA A N 1
ATOM 1431 C CA . ALA A 1 189 ? 2.947 -18.108 5.585 1.00 97.56 189 ALA A CA 1
ATOM 1432 C C . ALA A 1 189 ? 4.074 -18.936 6.197 1.00 97.56 189 ALA A C 1
ATOM 1434 O O . ALA A 1 189 ? 4.597 -18.638 7.277 1.00 97.56 189 ALA A O 1
ATOM 1435 N N . VAL A 1 190 ? 4.446 -19.992 5.478 1.00 93.06 190 VAL A N 1
ATOM 1436 C CA . VAL A 1 190 ? 5.621 -20.806 5.787 1.00 93.06 190 VAL A CA 1
ATOM 1437 C C . VAL A 1 190 ? 6.879 -19.950 5.888 1.00 93.06 190 VAL A C 1
ATOM 1439 O O . VAL A 1 190 ? 7.047 -18.971 5.163 1.00 93.06 190 VAL A O 1
ATOM 1442 N N . ASP A 1 191 ? 7.772 -20.325 6.801 1.00 90.75 191 ASP A N 1
ATOM 1443 C CA . ASP A 1 191 ? 9.029 -19.606 6.976 1.00 90.75 191 ASP A CA 1
ATOM 1444 C C . ASP A 1 191 ? 9.933 -19.813 5.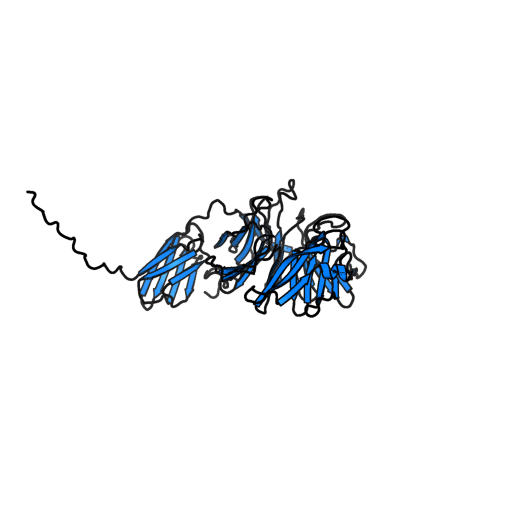746 1.00 90.75 191 ASP A C 1
ATOM 1446 O O . ASP A 1 191 ? 10.196 -20.944 5.323 1.00 90.75 191 ASP A O 1
ATOM 1450 N N . VAL A 1 192 ? 10.436 -18.702 5.218 1.00 90.06 192 VAL A N 1
ATOM 1451 C CA . VAL A 1 192 ? 11.482 -18.612 4.188 1.00 90.06 192 VAL A CA 1
ATOM 1452 C C . VAL A 1 192 ? 12.654 -17.807 4.756 1.00 90.06 192 VAL A C 1
ATOM 1454 O O . VAL A 1 192 ? 12.600 -17.379 5.910 1.00 90.06 192 VAL A O 1
ATOM 1457 N N . ASP A 1 193 ? 13.713 -17.590 3.974 1.00 86.06 193 ASP A N 1
ATOM 1458 C CA . ASP A 1 193 ? 14.867 -16.820 4.452 1.00 86.06 193 ASP A CA 1
ATOM 1459 C C . ASP A 1 193 ? 14.479 -15.371 4.788 1.00 86.06 193 ASP A C 1
ATOM 1461 O O . ASP A 1 193 ? 14.713 -14.921 5.910 1.00 86.06 193 ASP A O 1
ATOM 1465 N N . VAL A 1 194 ? 13.873 -14.647 3.837 1.00 94.62 194 VAL A N 1
ATOM 1466 C CA . VAL A 1 194 ? 13.415 -13.263 4.030 1.00 94.62 194 VAL A CA 1
ATOM 1467 C C . VAL A 1 194 ? 12.217 -12.965 3.129 1.00 94.62 194 VAL A C 1
ATOM 1469 O O . VAL A 1 194 ? 12.350 -13.037 1.909 1.00 94.62 194 VAL A O 1
ATOM 1472 N N . TYR A 1 195 ? 11.092 -12.560 3.724 1.00 96.12 195 TYR A N 1
ATOM 1473 C CA . TYR A 1 195 ? 10.013 -11.847 3.030 1.00 96.12 195 TYR A CA 1
ATOM 1474 C C . TYR A 1 195 ? 10.311 -10.349 3.029 1.00 96.12 195 TYR A C 1
ATOM 1476 O O . TYR A 1 195 ? 10.717 -9.805 4.056 1.00 96.12 195 TYR A O 1
ATOM 1484 N N . HIS A 1 196 ? 10.105 -9.662 1.910 1.00 94.88 196 HIS A N 1
ATOM 1485 C CA . HIS A 1 196 ? 10.366 -8.225 1.788 1.00 94.88 196 HIS A CA 1
ATOM 1486 C C . HIS A 1 196 ? 9.228 -7.510 1.063 1.00 94.88 196 HIS A C 1
ATOM 1488 O O . HIS A 1 196 ? 8.526 -8.130 0.280 1.00 94.88 196 HIS A O 1
ATOM 1494 N N . HIS A 1 197 ? 9.068 -6.218 1.355 1.00 95.69 197 HIS A N 1
ATOM 1495 C CA . HIS A 1 197 ? 8.208 -5.213 0.708 1.00 95.69 197 HIS A CA 1
ATOM 1496 C C . HIS A 1 197 ? 6.723 -5.508 0.404 1.00 95.69 197 HIS A C 1
ATOM 1498 O O . HIS A 1 197 ? 5.918 -4.628 0.658 1.00 95.69 197 HIS A O 1
ATOM 1504 N N . HIS A 1 198 ? 6.334 -6.642 -0.187 1.00 97.12 198 HIS A N 1
ATOM 1505 C CA . HIS A 1 198 ? 4.977 -6.866 -0.715 1.00 97.12 198 HIS A CA 1
ATOM 1506 C C . HIS A 1 198 ? 4.378 -8.180 -0.211 1.00 97.12 198 HIS A C 1
ATOM 1508 O O . HIS A 1 198 ? 5.030 -9.229 -0.273 1.00 97.12 198 HIS A O 1
ATOM 1514 N N . ALA A 1 199 ? 3.125 -8.118 0.228 1.00 97.06 199 ALA A N 1
ATOM 1515 C CA . ALA A 1 199 ? 2.267 -9.244 0.555 1.00 97.06 199 ALA A CA 1
ATOM 1516 C C . ALA A 1 199 ? 0.804 -8.866 0.275 1.00 97.06 199 ALA A C 1
ATOM 1518 O O . ALA A 1 199 ? 0.262 -7.983 0.923 1.00 97.06 199 ALA A O 1
ATOM 1519 N N . GLU A 1 200 ? 0.151 -9.576 -0.641 1.00 97.31 200 GLU A N 1
ATOM 1520 C CA . GLU A 1 200 ? -1.206 -9.252 -1.100 1.00 97.31 200 GLU A CA 1
ATOM 1521 C C . GLU A 1 200 ? -2.028 -10.533 -1.281 1.00 97.31 200 GLU A C 1
ATOM 1523 O O . GLU A 1 200 ? -1.500 -11.574 -1.691 1.00 97.31 200 GLU A O 1
ATOM 1528 N N . GLN A 1 201 ? -3.328 -10.471 -0.982 1.00 97.88 201 GLN A N 1
ATOM 1529 C CA . GLN A 1 201 ? -4.275 -11.528 -1.331 1.00 97.88 201 GLN A CA 1
ATOM 1530 C C . GLN A 1 201 ? -4.868 -11.269 -2.718 1.00 97.88 201 GLN A C 1
ATOM 1532 O O . GLN A 1 201 ? -5.405 -10.201 -2.978 1.00 97.88 201 GLN A O 1
ATOM 1537 N N . LEU A 1 202 ? -4.828 -12.273 -3.590 1.00 97.38 202 LEU A N 1
ATOM 1538 C CA . LEU A 1 202 ? -5.426 -12.216 -4.922 1.00 97.38 202 LEU A CA 1
ATOM 1539 C C . LEU A 1 202 ? -6.910 -12.617 -4.888 1.00 97.38 202 LEU A C 1
ATOM 1541 O O . LEU A 1 202 ? -7.343 -13.368 -4.014 1.00 97.38 202 LEU A O 1
ATOM 1545 N N . ASP A 1 203 ? -7.671 -12.226 -5.916 1.00 95.25 203 ASP A N 1
ATOM 1546 C CA . ASP A 1 203 ? -9.110 -12.527 -6.071 1.00 95.25 203 ASP A CA 1
ATOM 1547 C C . ASP A 1 203 ? -9.486 -14.018 -5.947 1.00 95.25 203 ASP A C 1
ATOM 1549 O O . ASP A 1 203 ? -10.622 -14.367 -5.616 1.00 95.25 203 ASP A O 1
ATOM 1553 N N . ASP A 1 204 ? -8.561 -14.927 -6.270 1.00 95.38 204 ASP A N 1
ATOM 1554 C CA . ASP A 1 204 ? -8.769 -16.378 -6.175 1.00 95.38 204 ASP A CA 1
ATOM 1555 C C . ASP A 1 204 ? -8.441 -16.957 -4.782 1.00 95.38 204 ASP A C 1
ATOM 1557 O O . ASP A 1 204 ? -8.526 -18.174 -4.580 1.00 95.38 204 ASP A O 1
ATOM 1561 N N . GLY A 1 205 ? -8.101 -16.092 -3.822 1.00 96.75 205 GLY A N 1
ATOM 1562 C CA . GLY A 1 205 ? -7.738 -16.414 -2.446 1.00 96.75 205 GLY A CA 1
ATOM 1563 C C . GLY A 1 205 ? -6.292 -16.874 -2.262 1.00 96.75 205 GLY A C 1
ATOM 1564 O O . GLY A 1 205 ? -5.912 -17.188 -1.135 1.00 96.75 205 GLY A O 1
ATOM 1565 N N . THR A 1 206 ? -5.493 -16.959 -3.331 1.00 98.12 206 THR A N 1
ATOM 1566 C CA . THR A 1 206 ? -4.038 -17.161 -3.221 1.00 98.12 206 THR A CA 1
ATOM 1567 C C . THR A 1 206 ? -3.359 -15.882 -2.739 1.00 98.12 206 THR A C 1
ATOM 1569 O O . THR A 1 206 ? -3.964 -14.813 -2.743 1.00 98.12 206 THR A O 1
ATOM 1572 N N . PHE A 1 207 ? -2.104 -15.981 -2.309 1.00 98.50 207 PHE A N 1
ATOM 1573 C CA . PHE A 1 207 ? -1.352 -14.827 -1.815 1.00 98.50 207 PHE A CA 1
ATOM 1574 C C . PHE A 1 207 ? -0.089 -14.639 -2.631 1.00 98.50 207 PHE A C 1
ATOM 1576 O O . PHE A 1 207 ? 0.637 -15.605 -2.841 1.00 98.50 207 PHE A O 1
ATOM 1583 N N . VAL A 1 208 ? 0.197 -13.418 -3.067 1.00 98.25 208 VAL A N 1
ATOM 1584 C CA . VAL A 1 208 ? 1.484 -13.074 -3.671 1.00 98.25 208 VAL A CA 1
ATOM 1585 C C . VAL A 1 208 ? 2.381 -12.425 -2.623 1.00 98.25 208 VAL A C 1
ATOM 1587 O O . VAL A 1 208 ? 1.934 -11.589 -1.842 1.00 98.25 208 VAL A O 1
ATOM 1590 N N . ALA A 1 209 ? 3.647 -12.823 -2.589 1.00 98.06 209 ALA A N 1
ATOM 1591 C CA . ALA A 1 209 ? 4.655 -12.239 -1.719 1.00 98.06 209 ALA A CA 1
ATOM 1592 C C . ALA A 1 209 ? 6.002 -12.141 -2.438 1.00 98.06 209 ALA A C 1
ATOM 1594 O O . ALA A 1 209 ? 6.275 -12.891 -3.382 1.00 98.06 209 ALA A O 1
ATOM 1595 N N . LEU A 1 210 ? 6.854 -11.229 -1.971 1.00 98.06 210 LEU A N 1
ATOM 1596 C CA . LEU A 1 210 ? 8.236 -11.145 -2.429 1.00 98.06 210 LEU A CA 1
ATOM 1597 C C . LEU A 1 210 ? 9.201 -11.718 -1.392 1.00 98.06 210 LEU A C 1
ATOM 1599 O O . LEU A 1 210 ? 9.117 -11.419 -0.198 1.00 98.06 210 LEU A O 1
ATOM 1603 N N . THR A 1 211 ? 10.152 -12.518 -1.866 1.00 97.62 211 THR A N 1
ATOM 1604 C CA . THR A 1 211 ? 11.214 -13.116 -1.052 1.00 97.62 211 THR A CA 1
ATOM 1605 C C . THR A 1 211 ? 12.597 -12.844 -1.636 1.00 97.62 211 THR A C 1
ATOM 1607 O O . THR A 1 211 ? 12.735 -12.430 -2.792 1.00 97.62 211 THR A O 1
ATOM 1610 N N . ILE A 1 212 ? 13.641 -12.974 -0.814 1.00 96.19 212 ILE A N 1
ATOM 1611 C CA . ILE A 1 212 ? 15.031 -12.889 -1.281 1.00 96.19 212 ILE A CA 1
ATOM 1612 C C . ILE A 1 212 ? 15.458 -14.258 -1.816 1.00 96.19 212 ILE A C 1
ATOM 1614 O O . ILE A 1 212 ? 15.385 -15.250 -1.096 1.00 96.19 212 ILE A O 1
ATOM 1618 N N . ASP A 1 213 ? 15.987 -14.283 -3.039 1.00 95.94 213 ASP A N 1
ATOM 1619 C CA . ASP A 1 213 ? 16.604 -15.462 -3.661 1.00 95.94 213 ASP A CA 1
ATOM 1620 C C . ASP A 1 213 ? 17.937 -15.039 -4.303 1.00 95.94 213 ASP A C 1
ATOM 1622 O O . ASP A 1 213 ? 17.927 -14.279 -5.273 1.00 95.94 213 ASP A O 1
ATOM 1626 N N . PRO A 1 214 ? 19.105 -15.431 -3.757 1.00 95.69 214 PRO A N 1
ATOM 1627 C CA . PRO A 1 214 ? 20.397 -14.950 -4.245 1.00 95.69 214 PRO A CA 1
ATOM 1628 C C . PRO A 1 214 ? 20.653 -15.265 -5.726 1.00 95.69 214 PRO A C 1
ATOM 1630 O O . PRO A 1 214 ? 20.568 -16.411 -6.167 1.00 95.69 214 PRO A O 1
ATOM 1633 N N . ASN A 1 215 ? 21.075 -14.248 -6.480 1.00 96.88 215 ASN A N 1
ATOM 1634 C CA . ASN A 1 215 ? 21.499 -14.392 -7.871 1.00 96.88 215 ASN A CA 1
ATOM 1635 C C . ASN A 1 215 ? 23.018 -14.628 -7.969 1.00 96.88 215 ASN A C 1
ATOM 1637 O O . ASN A 1 215 ? 23.791 -14.181 -7.121 1.00 96.88 215 ASN A O 1
ATOM 1641 N N . THR A 1 216 ? 23.478 -15.251 -9.058 1.00 94.69 216 THR A N 1
ATOM 1642 C CA . THR A 1 216 ? 24.903 -15.453 -9.360 1.00 94.69 216 THR A CA 1
ATOM 1643 C C . THR A 1 216 ? 25.206 -15.479 -10.865 1.00 94.69 216 THR A C 1
ATOM 1645 O O . THR A 1 216 ? 24.415 -15.959 -11.675 1.00 94.69 216 THR A O 1
ATOM 1648 N N . ASP A 1 217 ? 26.403 -15.021 -11.251 1.00 92.50 217 ASP A N 1
ATOM 1649 C CA . ASP A 1 217 ? 27.001 -15.240 -12.584 1.00 92.50 217 ASP A CA 1
ATOM 1650 C C . ASP A 1 217 ? 28.038 -16.389 -12.587 1.00 92.50 217 ASP A C 1
ATOM 1652 O O . ASP A 1 217 ? 28.802 -16.574 -13.540 1.00 92.50 217 ASP A O 1
ATOM 1656 N N . GLY A 1 218 ? 28.115 -17.145 -11.487 1.00 91.56 218 GLY A N 1
ATOM 1657 C CA . GLY A 1 218 ? 29.120 -18.176 -11.232 1.00 91.56 218 GLY A CA 1
ATOM 1658 C C . GLY A 1 218 ? 30.469 -17.652 -10.721 1.00 91.56 218 GLY A C 1
ATOM 1659 O O . GLY A 1 218 ? 31.320 -18.460 -10.339 1.00 91.56 218 GLY A O 1
ATOM 1660 N N . SER A 1 219 ? 30.681 -16.333 -10.698 1.00 90.12 219 SER A N 1
ATOM 1661 C CA . SER A 1 219 ? 31.883 -15.674 -10.165 1.00 90.12 219 SER A CA 1
ATOM 1662 C C . SER A 1 219 ? 31.591 -14.860 -8.904 1.00 90.12 219 SER A C 1
ATOM 1664 O O . SER A 1 219 ? 32.413 -14.849 -7.985 1.00 90.12 219 SER A O 1
ATOM 1666 N N . ALA A 1 220 ? 30.441 -14.194 -8.864 1.00 91.94 220 ALA A N 1
ATOM 1667 C CA . ALA A 1 220 ? 29.938 -13.401 -7.754 1.00 91.94 220 ALA A CA 1
ATOM 1668 C C . ALA A 1 220 ? 28.491 -13.795 -7.420 1.00 91.94 220 ALA A C 1
ATOM 1670 O O . ALA A 1 220 ? 27.801 -14.419 -8.227 1.00 91.94 220 ALA A O 1
ATOM 1671 N N . GLU A 1 221 ? 28.060 -13.432 -6.216 1.00 94.44 221 GLU A N 1
ATOM 1672 C CA . GLU A 1 221 ? 26.686 -13.568 -5.729 1.00 94.44 221 GLU A CA 1
ATOM 1673 C C . GLU A 1 221 ? 26.210 -12.191 -5.255 1.00 94.44 221 GLU A C 1
ATOM 1675 O O . GLU A 1 221 ? 27.018 -11.402 -4.756 1.00 94.44 221 GLU A O 1
ATOM 1680 N N . TRP A 1 222 ? 24.928 -11.901 -5.446 1.00 96.00 222 TRP A N 1
ATOM 1681 C CA . TRP A 1 222 ? 24.266 -10.675 -5.000 1.00 96.00 222 TRP A CA 1
ATOM 1682 C C . TRP A 1 222 ? 22.804 -10.970 -4.642 1.00 96.00 222 TRP A C 1
ATOM 1684 O O . TRP A 1 222 ? 22.273 -12.030 -4.975 1.00 96.00 222 TRP A O 1
ATOM 1694 N N . THR A 1 223 ? 22.144 -10.031 -3.970 1.00 96.06 223 THR A N 1
ATOM 1695 C CA . THR A 1 223 ? 20.719 -10.098 -3.637 1.00 96.06 223 THR A CA 1
ATOM 1696 C C . THR A 1 223 ? 19.900 -10.156 -4.923 1.00 96.06 223 THR A C 1
ATOM 1698 O O . THR A 1 223 ? 19.818 -9.186 -5.681 1.00 96.06 223 THR A O 1
ATOM 1701 N N . GLY A 1 224 ? 19.314 -11.319 -5.179 1.00 96.38 224 GLY A N 1
ATOM 1702 C CA . GLY A 1 224 ? 18.204 -11.477 -6.103 1.00 96.38 224 GLY A CA 1
ATOM 1703 C C . GLY A 1 224 ? 16.890 -11.579 -5.333 1.00 96.38 224 GLY A C 1
ATOM 1704 O O . GLY A 1 224 ? 16.867 -11.566 -4.100 1.00 96.38 224 GLY A O 1
ATOM 1705 N N . MET A 1 225 ? 15.796 -11.655 -6.078 1.00 96.94 225 MET A N 1
ATOM 1706 C CA . MET A 1 225 ? 14.441 -11.677 -5.545 1.00 96.94 225 MET A CA 1
ATOM 1707 C C . MET A 1 225 ? 13.630 -12.787 -6.218 1.00 96.94 225 MET A C 1
ATOM 1709 O O . MET A 1 225 ? 13.827 -13.097 -7.400 1.00 96.94 225 MET A O 1
ATOM 1713 N N . GLU A 1 226 ? 12.674 -13.332 -5.482 1.00 98.12 226 GLU A N 1
ATOM 1714 C CA . GLU A 1 226 ? 11.660 -14.258 -5.967 1.00 98.12 226 GLU A CA 1
ATOM 1715 C C . GLU A 1 226 ? 10.269 -13.659 -5.732 1.00 98.12 226 GLU A C 1
ATOM 1717 O O . GLU A 1 226 ? 10.004 -13.024 -4.712 1.00 98.12 226 GLU A O 1
ATOM 1722 N N . ILE A 1 227 ? 9.394 -13.832 -6.719 1.00 98.62 227 ILE A N 1
ATOM 1723 C CA . ILE A 1 227 ? 7.952 -13.656 -6.571 1.00 98.62 227 ILE A CA 1
ATOM 1724 C C . ILE A 1 227 ? 7.386 -15.035 -6.270 1.00 98.62 227 ILE A C 1
ATOM 1726 O O . ILE A 1 227 ? 7.589 -15.955 -7.067 1.00 98.62 227 ILE A O 1
ATOM 1730 N N . GLU A 1 228 ? 6.638 -15.168 -5.184 1.00 98.12 228 GLU A N 1
ATOM 1731 C CA . GLU A 1 228 ? 5.932 -16.396 -4.831 1.00 98.12 228 GLU A CA 1
ATOM 1732 C C . GLU A 1 228 ? 4.430 -16.144 -4.810 1.00 98.12 228 GLU A C 1
ATOM 1734 O O . GLU A 1 228 ? 3.965 -15.194 -4.190 1.00 98.12 228 GLU A O 1
ATOM 1739 N N . ILE A 1 229 ? 3.665 -17.011 -5.474 1.00 98.06 229 ILE A N 1
ATOM 1740 C CA . ILE A 1 229 ? 2.225 -17.132 -5.254 1.00 98.06 229 ILE A CA 1
ATOM 1741 C C . ILE A 1 229 ? 2.019 -18.377 -4.400 1.00 98.06 229 ILE A C 1
ATOM 1743 O O . ILE A 1 229 ? 2.325 -19.492 -4.832 1.00 98.06 229 ILE A O 1
ATOM 1747 N N . LEU A 1 230 ? 1.516 -18.176 -3.192 1.00 98.31 230 LEU A N 1
ATOM 1748 C CA . LEU A 1 230 ? 1.217 -19.189 -2.195 1.00 98.31 230 LEU A CA 1
ATOM 1749 C C . LEU A 1 230 ? -0.232 -19.663 -2.337 1.00 98.31 230 LEU A C 1
ATOM 1751 O O . LEU A 1 230 ? -1.118 -18.901 -2.726 1.00 98.31 230 LEU A O 1
ATOM 1755 N N . ASP A 1 231 ? -0.491 -20.923 -2.000 1.00 98.31 231 ASP A N 1
ATOM 1756 C CA . ASP A 1 231 ? -1.852 -21.445 -1.904 1.00 98.31 231 ASP A CA 1
ATOM 1757 C C . ASP A 1 231 ? -2.683 -20.683 -0.843 1.00 98.31 231 ASP A C 1
ATOM 1759 O O . ASP A 1 231 ? -2.115 -20.010 0.018 1.00 98.31 231 ASP A O 1
ATOM 1763 N N . PRO A 1 232 ? -4.026 -20.788 -0.839 1.00 98.12 232 PRO A N 1
ATOM 1764 C CA . PRO A 1 232 ? -4.860 -20.051 0.118 1.00 98.12 232 PRO A CA 1
ATOM 1765 C C . PRO A 1 232 ? -4.594 -20.356 1.601 1.00 98.12 232 PRO A C 1
ATOM 1767 O O . PRO A 1 232 ? -5.029 -19.609 2.470 1.00 98.12 232 PRO A O 1
ATOM 1770 N N . ALA A 1 233 ? -3.905 -21.458 1.918 1.00 97.75 233 ALA A N 1
ATOM 1771 C CA . ALA A 1 233 ? -3.473 -21.764 3.281 1.00 97.75 233 ALA A CA 1
ATOM 1772 C C . ALA A 1 233 ? -2.091 -21.171 3.633 1.00 97.75 233 ALA A C 1
ATOM 1774 O O . ALA A 1 233 ? -1.644 -21.329 4.767 1.00 97.75 233 ALA A O 1
ATOM 1775 N N . MET A 1 234 ? -1.418 -20.520 2.677 1.00 98.00 234 MET A N 1
ATOM 1776 C CA . MET A 1 234 ? -0.036 -20.033 2.744 1.00 98.00 234 MET A CA 1
ATOM 1777 C C . MET A 1 234 ? 0.996 -21.115 3.126 1.00 98.00 234 MET A C 1
ATOM 1779 O O . MET A 1 234 ? 1.994 -20.848 3.800 1.00 98.00 234 MET A O 1
ATOM 1783 N N . THR A 1 235 ? 0.753 -22.363 2.723 1.00 96.81 235 THR A N 1
ATOM 1784 C CA . THR A 1 235 ? 1.582 -23.529 3.065 1.00 96.81 235 THR A CA 1
ATOM 1785 C C . THR A 1 235 ? 2.478 -24.020 1.937 1.00 96.81 235 THR A C 1
ATOM 1787 O O . THR A 1 235 ? 3.497 -24.658 2.207 1.00 96.81 235 THR A O 1
ATOM 1790 N N . GLU A 1 236 ? 2.117 -23.744 0.685 1.00 96.81 236 GLU A N 1
ATOM 1791 C CA . GLU A 1 236 ? 2.858 -24.196 -0.489 1.00 96.81 236 GLU A CA 1
ATOM 1792 C C . GLU A 1 236 ? 2.901 -23.108 -1.566 1.00 96.81 236 GLU A C 1
ATOM 1794 O O . GLU A 1 236 ? 1.886 -22.491 -1.887 1.00 96.81 236 GLU A O 1
ATOM 1799 N N . THR A 1 237 ? 4.065 -22.922 -2.187 1.00 97.31 237 THR A N 1
ATOM 1800 C CA . THR A 1 237 ? 4.222 -22.079 -3.378 1.00 97.31 237 THR A CA 1
ATOM 1801 C C . THR A 1 237 ? 3.623 -22.791 -4.595 1.00 97.31 237 THR A C 1
ATOM 1803 O O . THR A 1 237 ? 4.109 -23.843 -5.021 1.00 97.31 237 THR A O 1
ATOM 1806 N N . VAL A 1 238 ? 2.557 -22.229 -5.170 1.00 96.94 238 VAL A N 1
ATOM 1807 C CA . VAL A 1 238 ? 1.854 -22.772 -6.349 1.00 96.94 238 VAL A CA 1
ATOM 1808 C C . VAL A 1 238 ? 2.386 -22.214 -7.667 1.00 96.94 238 VAL A C 1
ATOM 1810 O O . VAL A 1 238 ? 2.198 -22.827 -8.721 1.00 96.94 238 VAL A O 1
ATOM 1813 N N . TRP A 1 239 ? 3.073 -21.075 -7.617 1.00 97.62 239 TRP A N 1
ATOM 1814 C CA . TRP A 1 239 ? 3.788 -20.479 -8.740 1.00 97.62 239 TRP A CA 1
ATOM 1815 C C . TRP A 1 239 ? 4.931 -19.612 -8.220 1.00 97.62 239 TRP A C 1
ATOM 1817 O O . TRP A 1 239 ? 4.778 -18.967 -7.186 1.00 97.62 239 TRP A O 1
ATOM 1827 N N . SER A 1 240 ? 6.053 -19.564 -8.938 1.00 97.94 240 SER A N 1
ATOM 1828 C CA . SER A 1 240 ? 7.109 -18.608 -8.624 1.00 97.94 240 SER A CA 1
ATOM 1829 C C . SER A 1 240 ? 7.905 -18.154 -9.839 1.00 97.94 240 SER A C 1
ATOM 1831 O O . SER A 1 240 ? 7.933 -18.814 -10.886 1.00 97.94 240 SER A O 1
ATOM 1833 N N . TRP A 1 241 ? 8.567 -17.010 -9.688 1.00 98.56 241 TRP A N 1
ATOM 1834 C CA . TRP A 1 241 ? 9.496 -16.466 -10.669 1.00 98.56 241 TRP A CA 1
ATOM 1835 C C . TRP A 1 241 ? 10.676 -15.785 -9.974 1.00 98.56 241 TRP A C 1
ATOM 1837 O O . TRP A 1 241 ? 10.486 -14.973 -9.076 1.00 98.56 241 TRP A O 1
ATOM 1847 N N . ARG A 1 242 ? 11.900 -16.097 -10.411 1.00 98.12 242 ARG A N 1
ATOM 1848 C CA . ARG A 1 242 ? 13.154 -15.619 -9.804 1.00 98.12 242 ARG A CA 1
ATOM 1849 C C . ARG A 1 242 ? 13.904 -14.682 -10.726 1.00 98.12 242 ARG A C 1
ATOM 1851 O O . ARG A 1 242 ? 14.039 -14.973 -11.917 1.00 98.12 242 ARG A O 1
ATOM 1858 N N . THR A 1 243 ? 14.535 -13.652 -10.168 1.00 98.00 243 THR A N 1
ATOM 1859 C CA . THR A 1 243 ? 15.402 -12.744 -10.934 1.00 98.00 243 THR A CA 1
ATOM 1860 C C . THR A 1 243 ? 16.559 -13.452 -11.631 1.00 98.00 243 THR A C 1
ATOM 1862 O O . THR A 1 243 ? 16.989 -12.995 -12.690 1.00 98.00 243 THR A O 1
ATOM 1865 N N . GLN A 1 244 ? 17.045 -14.585 -11.109 1.00 97.94 244 GLN A N 1
ATOM 1866 C CA . GLN A 1 244 ? 18.090 -15.375 -11.769 1.00 97.94 244 GLN A CA 1
ATOM 1867 C C . GLN A 1 244 ? 17.672 -15.807 -13.179 1.00 97.94 244 GLN A C 1
ATOM 1869 O O . GLN A 1 244 ? 18.486 -15.799 -14.099 1.00 97.94 244 GLN A O 1
ATOM 1874 N N . ARG A 1 245 ? 16.386 -16.111 -13.388 1.00 97.81 245 ARG A N 1
ATOM 1875 C CA . ARG A 1 245 ? 15.871 -16.464 -14.712 1.00 97.81 245 ARG A CA 1
ATOM 1876 C C . ARG A 1 245 ? 16.061 -15.322 -15.710 1.00 97.81 245 ARG A C 1
ATOM 1878 O O . ARG A 1 245 ? 16.487 -15.568 -16.834 1.00 97.81 245 ARG A O 1
ATOM 1885 N N . GLY A 1 246 ? 15.791 -14.081 -15.301 1.00 97.06 246 GLY A N 1
ATOM 1886 C CA . GLY A 1 246 ? 15.988 -12.914 -16.163 1.00 97.06 246 GLY A CA 1
ATOM 1887 C C . GLY A 1 246 ? 17.453 -12.694 -16.553 1.00 97.06 246 GLY A C 1
ATOM 1888 O O . GLY A 1 246 ? 17.732 -12.250 -17.668 1.00 97.06 246 GLY A O 1
ATOM 1889 N N . ILE A 1 247 ? 18.386 -13.069 -15.672 1.00 96.31 247 ILE A N 1
ATOM 1890 C CA . ILE A 1 247 ? 19.829 -13.075 -15.950 1.00 96.31 247 ILE A CA 1
ATOM 1891 C C . ILE A 1 247 ? 20.187 -14.167 -16.954 1.00 96.31 247 ILE A C 1
ATOM 1893 O O . ILE A 1 247 ? 20.850 -13.896 -17.955 1.00 96.31 247 ILE A O 1
ATOM 1897 N N . ASP A 1 248 ? 19.718 -15.391 -16.716 1.00 97.00 248 ASP A N 1
ATOM 1898 C CA . ASP A 1 248 ? 19.999 -16.549 -17.569 1.00 97.00 248 ASP A CA 1
ATOM 1899 C C . ASP A 1 248 ? 19.447 -16.362 -18.993 1.00 97.00 248 ASP A C 1
ATOM 1901 O O . ASP A 1 248 ? 20.059 -16.791 -19.975 1.00 97.00 248 ASP A O 1
ATOM 1905 N N . GLU A 1 249 ? 18.301 -15.691 -19.112 1.00 96.88 249 GLU A N 1
ATOM 1906 C CA . GLU A 1 249 ? 17.670 -15.322 -20.382 1.00 96.88 249 GLU A CA 1
ATOM 1907 C C . GLU A 1 249 ? 18.266 -14.050 -21.013 1.00 96.88 249 GLU A C 1
ATOM 1909 O O . GLU A 1 249 ? 17.997 -13.756 -22.180 1.00 96.88 249 GLU A O 1
ATOM 1914 N N . GLY A 1 250 ? 19.110 -13.322 -20.276 1.00 94.88 250 GLY A N 1
ATOM 1915 C CA . GLY A 1 250 ? 19.898 -12.196 -20.773 1.00 94.88 250 GLY A CA 1
ATOM 1916 C C . GLY A 1 250 ? 19.134 -10.883 -20.933 1.00 94.88 250 GLY A C 1
ATOM 1917 O O . GLY A 1 250 ? 19.538 -10.060 -21.754 1.00 94.88 250 GLY A O 1
ATOM 1918 N N . TRP A 1 251 ? 18.035 -10.687 -20.200 1.00 94.75 251 TRP A N 1
ATOM 1919 C CA . TRP A 1 251 ? 17.281 -9.427 -20.207 1.00 94.75 251 TRP A CA 1
ATOM 1920 C C . TRP A 1 251 ? 17.330 -8.662 -18.883 1.00 94.75 251 TRP A C 1
ATOM 1922 O O . TRP A 1 251 ? 17.040 -7.470 -18.878 1.00 94.75 251 TRP A O 1
ATOM 1932 N N . LEU A 1 252 ? 17.739 -9.306 -17.788 1.00 94.50 252 LEU A N 1
ATOM 1933 C CA . LEU A 1 252 ? 18.319 -8.611 -16.641 1.00 94.50 252 LEU A CA 1
ATOM 1934 C C . LEU A 1 252 ? 19.840 -8.652 -16.759 1.00 94.50 252 LEU A C 1
ATOM 1936 O O . LEU A 1 252 ? 20.415 -9.642 -17.211 1.00 94.50 252 LEU A O 1
ATOM 1940 N N . GLU A 1 253 ? 20.498 -7.582 -16.326 1.00 90.38 253 GLU A N 1
ATOM 1941 C CA . GLU A 1 253 ? 21.957 -7.512 -16.312 1.00 90.38 253 GLU A CA 1
ATOM 1942 C C . GLU A 1 253 ? 22.515 -7.906 -14.943 1.00 90.38 253 GLU A C 1
ATOM 1944 O O . GLU A 1 253 ? 21.979 -7.532 -13.895 1.00 90.38 253 GLU A O 1
ATOM 1949 N N . ALA A 1 254 ? 23.616 -8.659 -14.947 1.00 90.94 254 ALA A N 1
ATOM 1950 C CA . ALA A 1 254 ? 24.401 -8.889 -13.742 1.00 90.94 254 ALA A CA 1
ATOM 1951 C C . ALA A 1 254 ? 25.086 -7.574 -13.325 1.00 90.94 254 ALA A C 1
ATOM 1953 O O . ALA A 1 254 ? 25.651 -6.881 -14.181 1.00 90.94 254 ALA A O 1
ATOM 1954 N N . PRO A 1 255 ? 25.071 -7.209 -12.033 1.00 90.38 255 PRO A N 1
ATOM 1955 C CA . PRO A 1 255 ? 25.659 -5.959 -11.593 1.00 90.38 255 PRO A CA 1
ATOM 1956 C C . PRO A 1 255 ? 27.178 -5.971 -11.723 1.00 90.38 255 PRO A C 1
ATOM 1958 O O . PRO A 1 255 ? 27.856 -6.944 -11.403 1.00 90.38 255 PRO A O 1
ATOM 1961 N N . LEU A 1 256 ? 27.740 -4.826 -12.113 1.00 81.06 256 LEU A N 1
ATOM 1962 C CA . LEU A 1 256 ? 29.190 -4.612 -12.058 1.00 81.06 256 LEU A CA 1
ATOM 1963 C C . LEU A 1 256 ? 29.695 -4.413 -10.617 1.00 81.06 256 LEU A C 1
ATOM 1965 O O . LEU A 1 256 ? 30.874 -4.640 -10.342 1.00 81.06 256 LEU A O 1
ATOM 1969 N N . ALA A 1 257 ? 28.826 -3.928 -9.723 1.00 75.38 257 ALA A N 1
ATOM 1970 C CA . ALA A 1 257 ? 29.076 -3.706 -8.302 1.00 75.38 257 ALA A CA 1
ATOM 1971 C C . ALA A 1 257 ? 27.749 -3.518 -7.544 1.00 75.38 257 ALA A C 1
ATOM 1973 O O . ALA A 1 257 ? 26.764 -3.080 -8.136 1.00 75.38 257 ALA A O 1
ATOM 1974 N N . GLY A 1 258 ? 27.776 -3.733 -6.227 1.00 75.19 258 GLY A N 1
ATOM 1975 C CA . GLY A 1 258 ? 26.629 -3.543 -5.338 1.00 75.19 258 GLY A CA 1
ATOM 1976 C C . GLY A 1 258 ? 25.897 -4.847 -5.043 1.00 75.19 258 GLY A C 1
ATOM 1977 O O . GLY A 1 258 ? 25.874 -5.751 -5.873 1.00 75.19 258 GLY A O 1
ATOM 1978 N N . ASP A 1 259 ? 25.316 -4.913 -3.848 1.00 89.38 259 ASP A N 1
ATOM 1979 C CA . ASP A 1 259 ? 24.721 -6.148 -3.341 1.00 89.38 259 ASP A CA 1
ATOM 1980 C C . ASP A 1 259 ? 23.242 -6.280 -3.732 1.00 89.38 259 ASP A C 1
ATOM 1982 O O . ASP A 1 259 ? 22.752 -7.390 -3.767 1.00 89.38 259 ASP A O 1
ATOM 1986 N N . ASP A 1 260 ? 22.538 -5.197 -4.085 1.00 93.00 260 ASP A N 1
ATOM 1987 C CA . ASP A 1 260 ? 21.100 -5.218 -4.408 1.00 93.00 260 ASP A CA 1
ATOM 1988 C C . ASP A 1 260 ? 20.782 -4.398 -5.674 1.00 93.00 260 ASP A C 1
ATOM 1990 O O . ASP A 1 260 ? 20.466 -3.201 -5.610 1.00 93.00 260 ASP A O 1
ATOM 1994 N N . PRO A 1 261 ? 20.943 -4.998 -6.863 1.00 93.19 261 PRO A N 1
ATOM 1995 C CA . PRO A 1 261 ? 20.851 -4.273 -8.124 1.00 93.19 261 PRO A CA 1
ATOM 1996 C C . PRO A 1 261 ? 19.428 -4.058 -8.632 1.00 93.19 261 PRO A C 1
ATOM 1998 O O . PRO A 1 261 ? 19.229 -3.154 -9.441 1.00 93.19 261 PRO A O 1
ATOM 2001 N N . TYR A 1 262 ? 18.453 -4.852 -8.183 1.00 94.56 262 TYR A N 1
ATOM 2002 C CA . TYR A 1 262 ? 17.090 -4.800 -8.717 1.00 94.56 262 TYR A CA 1
ATOM 2003 C C . TYR A 1 262 ? 16.107 -4.177 -7.734 1.00 94.56 262 TYR A C 1
ATOM 2005 O O . TYR A 1 262 ? 15.292 -3.359 -8.159 1.00 94.56 262 TYR A O 1
ATOM 2013 N N . HIS A 1 263 ? 16.226 -4.508 -6.441 1.00 95.75 263 HIS A N 1
ATOM 2014 C CA . HIS A 1 263 ? 15.370 -3.998 -5.371 1.00 95.75 263 HIS A CA 1
ATOM 2015 C C . HIS A 1 263 ? 13.885 -4.022 -5.763 1.00 95.75 263 HIS A C 1
ATOM 2017 O O . HIS A 1 263 ? 13.248 -2.979 -5.916 1.00 95.75 263 HIS A O 1
ATOM 2023 N N . MET A 1 264 ? 13.364 -5.223 -6.035 1.00 97.12 264 MET A N 1
ATOM 2024 C CA . MET A 1 264 ? 11.947 -5.387 -6.351 1.00 97.12 264 MET A CA 1
ATOM 2025 C C . MET A 1 264 ? 11.128 -5.031 -5.110 1.00 97.12 264 MET A C 1
ATOM 2027 O O . MET A 1 264 ? 11.346 -5.633 -4.063 1.00 97.12 264 MET A O 1
ATOM 2031 N N . ASN A 1 265 ? 10.244 -4.041 -5.214 1.00 96.88 265 ASN A N 1
ATOM 2032 C CA . ASN A 1 265 ? 9.516 -3.494 -4.060 1.00 96.88 265 ASN A CA 1
ATOM 2033 C C . ASN A 1 265 ? 7.998 -3.691 -4.140 1.00 96.88 265 ASN A C 1
ATOM 2035 O O . ASN A 1 265 ? 7.284 -3.363 -3.201 1.00 96.88 265 ASN A O 1
ATOM 2039 N N . SER A 1 266 ? 7.497 -4.169 -5.273 1.00 97.31 266 SER A N 1
ATOM 2040 C CA . SER A 1 266 ? 6.079 -4.431 -5.482 1.00 97.31 266 SER A CA 1
ATOM 2041 C C . SER A 1 266 ? 5.882 -5.354 -6.676 1.00 97.31 266 SER A C 1
ATOM 2043 O O . SER A 1 266 ? 6.748 -5.462 -7.556 1.00 97.31 266 SER A O 1
ATOM 2045 N N . VAL A 1 267 ? 4.744 -6.037 -6.688 1.00 98.06 267 VAL A N 1
ATOM 2046 C CA . VAL A 1 267 ? 4.319 -6.898 -7.786 1.00 98.06 267 VAL A CA 1
ATOM 2047 C C . VAL A 1 267 ? 2.806 -6.824 -7.929 1.00 98.06 267 VAL A C 1
ATOM 2049 O O . VAL A 1 267 ? 2.096 -7.081 -6.972 1.00 98.06 267 VAL A O 1
ATOM 2052 N N . ALA A 1 268 ? 2.315 -6.528 -9.132 1.00 97.62 268 ALA A N 1
ATOM 2053 C CA . ALA A 1 268 ? 0.893 -6.669 -9.440 1.00 97.62 268 ALA A CA 1
ATOM 2054 C C . ALA A 1 268 ? 0.640 -7.986 -10.186 1.00 97.62 268 ALA A C 1
ATOM 2056 O O . ALA A 1 268 ? 1.373 -8.334 -11.119 1.00 97.62 268 ALA A O 1
ATOM 2057 N N . VAL A 1 269 ? -0.411 -8.718 -9.817 1.00 97.44 269 VAL A N 1
ATOM 2058 C CA . VAL A 1 269 ? -0.840 -9.938 -10.520 1.00 97.44 269 VAL A CA 1
ATOM 2059 C C . VAL A 1 269 ? -2.219 -9.705 -11.120 1.00 97.44 269 VAL A C 1
ATOM 2061 O O . VAL A 1 269 ? -3.224 -9.725 -10.421 1.00 97.44 269 VAL A O 1
ATOM 2064 N N . LEU A 1 270 ? -2.286 -9.524 -12.440 1.00 95.12 270 LEU A N 1
ATOM 2065 C CA . LEU A 1 270 ? -3.531 -9.178 -13.129 1.00 95.12 270 LEU A CA 1
ATOM 2066 C C . LEU A 1 270 ? -3.821 -10.205 -14.210 1.00 95.12 270 LEU A C 1
ATOM 2068 O O . LEU A 1 270 ? -3.093 -10.307 -15.199 1.00 95.12 270 LEU A O 1
ATOM 2072 N N . ALA A 1 271 ? -4.912 -10.949 -14.030 1.00 90.50 271 ALA A N 1
ATOM 2073 C CA . ALA A 1 271 ? -5.339 -12.008 -14.936 1.00 90.50 271 ALA A CA 1
ATOM 2074 C C . ALA A 1 271 ? -4.195 -12.992 -15.282 1.00 90.50 271 ALA A C 1
ATOM 2076 O O . ALA A 1 271 ? -3.808 -13.824 -14.454 1.00 90.50 271 ALA A O 1
ATOM 2077 N N . ASP A 1 272 ? -3.681 -12.919 -16.511 1.00 93.19 272 ASP A N 1
ATOM 2078 C CA . ASP A 1 272 ? -2.639 -13.771 -17.083 1.00 93.19 272 ASP A CA 1
ATOM 2079 C C . ASP A 1 272 ? -1.243 -13.128 -17.090 1.00 93.19 272 ASP A C 1
ATOM 2081 O O . ASP A 1 272 ? -0.330 -13.678 -17.707 1.00 93.19 272 ASP A O 1
ATOM 2085 N N . ALA A 1 273 ? -1.046 -12.015 -16.382 1.00 97.44 273 ALA A N 1
ATOM 2086 C CA . ALA A 1 273 ? 0.226 -11.308 -16.315 1.00 97.44 273 ALA A CA 1
ATOM 2087 C C . ALA A 1 273 ? 0.684 -11.025 -14.877 1.00 97.44 273 ALA A C 1
ATOM 2089 O O . ALA A 1 273 ? -0.121 -10.884 -13.956 1.00 97.44 273 ALA A O 1
ATOM 2090 N N . VAL A 1 274 ? 2.003 -10.932 -14.708 1.00 98.44 274 VAL A N 1
ATOM 2091 C CA . VAL A 1 274 ? 2.669 -10.517 -13.465 1.00 98.44 274 VAL A CA 1
ATOM 2092 C C . VAL A 1 274 ? 3.559 -9.318 -13.777 1.00 98.44 274 VAL A C 1
ATOM 2094 O O . VAL A 1 274 ? 4.317 -9.362 -14.749 1.00 98.44 274 VAL A O 1
ATOM 2097 N N . TYR A 1 275 ? 3.466 -8.268 -12.965 1.00 98.56 275 TYR A N 1
ATOM 2098 C CA . TYR A 1 275 ? 4.148 -6.992 -13.161 1.00 98.56 275 TYR A CA 1
ATOM 2099 C C . TYR A 1 275 ? 5.069 -6.661 -11.980 1.00 98.56 275 TYR A C 1
ATOM 2101 O O . TYR A 1 275 ? 4.687 -5.883 -11.107 1.00 98.56 275 TYR A O 1
ATOM 2109 N N . PRO A 1 276 ? 6.273 -7.254 -11.893 1.00 98.44 276 PRO A N 1
ATOM 2110 C CA . PRO A 1 276 ? 7.266 -6.812 -10.921 1.00 98.44 276 PRO A CA 1
ATOM 2111 C C . PRO A 1 276 ? 7.743 -5.381 -11.202 1.00 98.44 276 PRO A C 1
ATOM 2113 O O . PRO A 1 276 ? 8.101 -5.044 -12.338 1.00 98.44 276 PRO A O 1
ATOM 2116 N N . SER A 1 277 ? 7.831 -4.582 -10.138 1.00 98.19 277 SER A N 1
ATOM 2117 C CA . SER A 1 277 ? 8.466 -3.263 -10.130 1.00 98.19 277 SER A CA 1
ATOM 2118 C C . SER A 1 277 ? 9.877 -3.352 -9.556 1.00 98.19 277 SER A C 1
ATOM 2120 O O . SER A 1 277 ? 10.076 -3.707 -8.393 1.00 98.19 277 SER A O 1
ATOM 2122 N N . PHE A 1 278 ? 10.876 -3.032 -10.373 1.00 97.69 278 PHE A N 1
ATOM 2123 C CA . PHE A 1 278 ? 12.292 -3.058 -10.025 1.00 97.69 278 PHE A CA 1
ATOM 2124 C C . PHE A 1 278 ? 12.801 -1.644 -9.746 1.00 97.69 278 PHE A C 1
ATOM 2126 O O . PHE A 1 278 ? 13.268 -0.948 -10.654 1.00 97.69 278 PHE A O 1
ATOM 2133 N N . ARG A 1 279 ? 12.766 -1.236 -8.473 1.00 96.50 279 ARG A N 1
ATOM 2134 C CA . ARG A 1 279 ? 13.132 0.119 -8.035 1.00 96.50 279 ARG A CA 1
ATOM 2135 C C . ARG A 1 279 ? 14.526 0.535 -8.499 1.00 96.50 279 ARG A C 1
ATOM 2137 O O . ARG A 1 279 ? 14.712 1.661 -8.931 1.00 96.50 279 ARG A O 1
ATOM 2144 N N . ASN A 1 280 ? 15.526 -0.344 -8.383 1.00 94.75 280 ASN A N 1
ATOM 2145 C CA . ASN A 1 280 ? 16.918 0.015 -8.693 1.00 94.75 280 ASN A CA 1
ATOM 2146 C C . ASN A 1 280 ? 17.277 -0.127 -10.179 1.00 94.75 280 ASN A C 1
ATOM 2148 O O . ASN A 1 280 ? 18.317 0.403 -10.585 1.00 94.75 280 ASN A O 1
ATOM 2152 N N . ALA A 1 281 ? 16.439 -0.823 -10.954 1.00 94.06 281 ALA A N 1
ATOM 2153 C CA . ALA A 1 281 ? 16.571 -0.963 -12.403 1.00 94.06 281 ALA A CA 1
ATOM 2154 C C . ALA A 1 281 ? 15.679 0.022 -13.180 1.00 94.06 281 ALA A C 1
ATOM 2156 O O . ALA A 1 281 ? 15.726 0.033 -14.408 1.00 94.06 281 ALA A O 1
ATOM 2157 N N . GLU A 1 282 ? 14.893 0.845 -12.477 1.00 96.19 282 GLU A N 1
ATOM 2158 C CA . GLU A 1 282 ? 13.963 1.818 -13.059 1.00 96.19 282 GLU A CA 1
ATOM 2159 C C . GLU A 1 282 ? 12.970 1.178 -14.033 1.00 96.19 282 GLU A C 1
ATOM 2161 O O . GLU A 1 282 ? 12.679 1.720 -15.095 1.00 96.19 282 GLU A O 1
ATOM 2166 N N . ALA A 1 283 ? 12.471 -0.014 -13.696 1.00 97.44 283 ALA A N 1
ATOM 2167 C CA . ALA A 1 283 ? 11.725 -0.832 -14.640 1.00 97.44 283 ALA A CA 1
ATOM 2168 C C . ALA A 1 283 ? 10.474 -1.468 -14.036 1.00 97.44 283 ALA A C 1
ATOM 2170 O O . ALA A 1 283 ? 10.522 -2.021 -12.942 1.00 97.44 283 ALA A O 1
ATOM 2171 N N . VAL A 1 284 ? 9.395 -1.494 -14.817 1.00 98.56 284 VAL A N 1
ATOM 2172 C CA . VAL A 1 284 ? 8.273 -2.424 -14.632 1.00 98.56 284 VAL A CA 1
ATOM 2173 C C . VAL A 1 284 ? 8.306 -3.424 -15.774 1.00 98.56 284 VAL A C 1
ATOM 2175 O O . V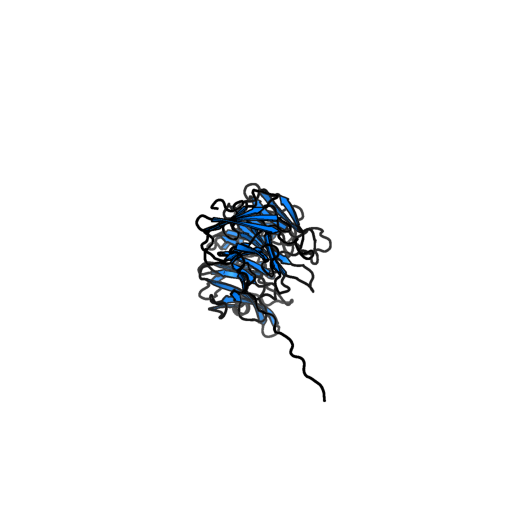AL A 1 284 ? 8.399 -3.042 -16.941 1.00 98.56 284 VAL A O 1
ATOM 2178 N N . VAL A 1 285 ? 8.248 -4.712 -15.466 1.00 98.50 285 VAL A N 1
ATOM 2179 C CA . VAL A 1 285 ? 8.311 -5.774 -16.479 1.00 98.50 285 VAL A CA 1
ATOM 2180 C C . VAL A 1 285 ? 6.979 -6.489 -16.528 1.00 98.50 285 VAL A C 1
ATOM 2182 O O . VAL A 1 285 ? 6.463 -6.849 -15.487 1.00 98.50 285 VAL A O 1
ATOM 2185 N N . LYS A 1 286 ? 6.444 -6.762 -17.717 1.00 98.56 286 LYS A N 1
ATOM 2186 C CA . LYS A 1 286 ? 5.316 -7.687 -17.872 1.00 98.56 286 LYS A CA 1
ATOM 2187 C C . LYS A 1 286 ? 5.835 -9.093 -18.121 1.00 98.56 286 LYS A C 1
ATOM 2189 O O . LYS A 1 286 ? 6.547 -9.325 -19.102 1.00 98.56 286 LYS A O 1
ATOM 2194 N N . LEU A 1 287 ? 5.444 -10.028 -17.268 1.00 98.69 287 LEU A N 1
ATOM 2195 C CA . LEU A 1 287 ? 5.680 -11.460 -17.422 1.00 98.69 287 LEU A CA 1
ATOM 2196 C C . LEU A 1 287 ? 4.367 -12.161 -17.783 1.00 98.69 287 LEU A C 1
ATOM 2198 O O . LEU A 1 287 ? 3.325 -11.847 -17.211 1.00 98.69 287 LEU A O 1
ATOM 2202 N N . ASP A 1 288 ? 4.410 -13.133 -18.694 1.00 98.19 288 ASP A N 1
ATOM 2203 C CA . ASP A 1 288 ? 3.295 -14.066 -18.896 1.00 98.19 288 ASP A CA 1
ATOM 2204 C C . ASP A 1 288 ? 3.181 -14.965 -17.658 1.00 98.19 288 ASP A C 1
ATOM 2206 O O . ASP A 1 288 ? 4.128 -15.666 -17.308 1.00 98.19 288 ASP A O 1
ATOM 2210 N N . ARG A 1 289 ? 2.037 -14.964 -16.970 1.00 95.94 289 ARG A N 1
ATOM 2211 C CA . ARG A 1 289 ? 1.853 -15.728 -15.725 1.00 95.94 289 ARG A CA 1
ATOM 2212 C C . ARG A 1 289 ? 1.924 -17.235 -15.964 1.00 95.94 289 ARG A C 1
ATOM 2214 O O . ARG A 1 289 ? 2.333 -17.980 -15.080 1.00 95.94 289 ARG A O 1
ATOM 2221 N N . SER A 1 290 ? 1.542 -17.720 -17.144 1.00 96.50 290 SER A N 1
ATOM 2222 C CA . SER A 1 290 ? 1.515 -19.157 -17.430 1.00 96.50 290 SER A CA 1
ATOM 2223 C C . SER A 1 290 ? 2.900 -19.733 -17.728 1.00 96.50 290 SER A C 1
ATOM 2225 O O . SER A 1 290 ? 3.184 -20.869 -17.340 1.00 96.50 290 SER A O 1
ATOM 2227 N N . THR A 1 291 ? 3.767 -18.967 -18.396 1.00 97.31 291 THR A N 1
ATOM 2228 C CA . THR A 1 291 ? 5.105 -19.422 -18.800 1.00 97.31 291 THR A CA 1
ATOM 2229 C C . THR A 1 291 ? 6.233 -18.790 -17.993 1.00 97.31 291 THR A C 1
ATOM 2231 O O . THR A 1 291 ? 7.329 -19.349 -17.939 1.00 97.31 291 THR A O 1
ATOM 2234 N N . GLY A 1 292 ? 5.988 -17.647 -17.353 1.00 97.12 292 GLY A N 1
ATOM 2235 C CA . GLY A 1 292 ? 6.991 -16.788 -16.724 1.00 97.12 292 GLY A CA 1
ATOM 2236 C C . GLY A 1 292 ? 7.909 -16.078 -17.726 1.00 97.12 292 GLY A C 1
ATOM 2237 O O . GLY A 1 292 ? 8.965 -15.584 -17.328 1.00 97.12 292 GLY A O 1
ATOM 2238 N N . ASP A 1 293 ? 7.561 -16.082 -19.017 1.00 98.19 293 ASP A N 1
ATOM 2239 C CA . ASP A 1 293 ? 8.351 -15.427 -20.061 1.00 98.19 293 ASP A CA 1
ATOM 2240 C C . ASP A 1 293 ? 8.168 -13.907 -20.003 1.00 98.19 293 ASP A C 1
ATOM 2242 O O . ASP A 1 293 ? 7.060 -13.404 -19.805 1.00 98.19 293 ASP A O 1
ATOM 2246 N N . ARG A 1 294 ? 9.250 -13.164 -20.250 1.00 98.31 294 ARG A N 1
ATOM 2247 C CA . ARG A 1 294 ? 9.189 -11.708 -20.413 1.00 98.31 294 ARG A CA 1
ATOM 2248 C C . ARG A 1 294 ? 8.395 -11.337 -21.666 1.00 98.31 294 ARG A C 1
ATOM 2250 O O . ARG A 1 294 ? 8.745 -11.760 -22.767 1.00 98.31 294 ARG A O 1
ATOM 2257 N N . VAL A 1 295 ? 7.387 -10.483 -21.506 1.00 98.50 295 VAL A N 1
ATOM 2258 C CA . VAL A 1 295 ? 6.615 -9.894 -22.608 1.00 98.50 295 VAL A CA 1
ATOM 2259 C C . VAL A 1 295 ? 7.229 -8.558 -23.026 1.00 98.50 295 VAL A C 1
ATOM 2261 O O . VAL A 1 295 ? 7.585 -8.389 -24.191 1.00 98.50 295 VAL A O 1
ATOM 2264 N N . TRP A 1 296 ? 7.398 -7.630 -22.082 1.00 98.56 296 TRP A N 1
ATOM 2265 C CA . TRP A 1 296 ? 8.029 -6.327 -22.313 1.00 98.56 296 TRP A CA 1
ATOM 2266 C C . TRP A 1 296 ? 8.599 -5.734 -21.022 1.00 98.56 296 TRP A C 1
ATOM 2268 O O . TRP A 1 296 ? 8.222 -6.148 -19.926 1.00 98.56 296 TRP A O 1
ATOM 2278 N N . THR A 1 297 ? 9.474 -4.738 -21.163 1.00 98.56 297 THR A N 1
ATOM 2279 C CA . THR A 1 297 ? 10.000 -3.910 -20.066 1.00 98.56 297 THR A CA 1
ATOM 2280 C C . THR A 1 297 ? 9.654 -2.439 -20.297 1.00 98.56 297 THR A C 1
ATOM 2282 O O . THR A 1 297 ? 10.030 -1.873 -21.319 1.00 98.56 297 THR A O 1
ATOM 2285 N N . LEU A 1 298 ? 8.970 -1.802 -19.352 1.00 98.69 298 LEU A N 1
ATOM 2286 C CA . LEU A 1 298 ? 8.696 -0.366 -19.315 1.00 98.69 298 LEU A CA 1
ATOM 2287 C C . LEU A 1 298 ? 9.742 0.331 -18.438 1.00 98.69 298 LEU A C 1
ATOM 2289 O O . LEU A 1 298 ? 9.990 -0.118 -17.325 1.00 98.69 298 LEU A O 1
ATOM 2293 N N . GLY A 1 299 ? 10.331 1.424 -18.922 1.00 97.69 299 GLY A N 1
ATOM 2294 C CA . GLY A 1 299 ? 11.350 2.198 -18.205 1.00 97.69 299 GLY A CA 1
ATOM 2295 C C . GLY A 1 299 ? 12.323 2.893 -19.166 1.00 97.69 299 GLY A C 1
ATOM 2296 O O . GLY A 1 299 ? 12.245 2.662 -20.377 1.00 97.69 299 GLY A O 1
ATOM 2297 N N . PRO A 1 300 ? 13.261 3.718 -18.664 1.00 95.94 300 PRO A N 1
ATOM 2298 C CA . PRO A 1 300 ? 14.197 4.484 -19.488 1.00 95.94 300 PRO A CA 1
ATOM 2299 C C . PRO A 1 300 ? 15.116 3.622 -20.363 1.00 95.94 300 PRO A C 1
ATOM 2301 O O . PRO A 1 300 ? 15.459 4.041 -21.466 1.00 95.94 300 PRO A O 1
ATOM 2304 N N . GLU A 1 301 ? 15.471 2.421 -19.903 1.00 94.19 301 GLU A N 1
ATOM 2305 C CA . GLU A 1 301 ? 16.286 1.441 -20.641 1.00 94.19 301 GLU A CA 1
ATOM 2306 C C . GLU A 1 301 ? 15.434 0.259 -21.164 1.00 94.19 301 GLU A C 1
ATOM 2308 O O . GLU A 1 301 ? 15.954 -0.809 -21.486 1.00 94.19 301 GLU A O 1
ATOM 2313 N N . GLY A 1 302 ? 14.106 0.427 -21.199 1.00 96.75 302 GLY A N 1
ATOM 2314 C CA . GLY A 1 302 ? 13.144 -0.605 -21.581 1.00 96.75 302 GLY A CA 1
ATOM 2315 C C . GLY A 1 302 ? 12.838 -0.679 -23.082 1.00 96.75 302 GLY A C 1
ATOM 2316 O O . GLY A 1 302 ? 13.494 -0.080 -23.931 1.00 96.75 302 GLY A O 1
ATOM 2317 N N . ASP A 1 303 ? 11.783 -1.425 -23.408 1.00 98.38 303 ASP A N 1
ATOM 2318 C CA . ASP A 1 303 ? 11.286 -1.641 -24.770 1.00 98.38 303 ASP A CA 1
ATOM 2319 C C . ASP A 1 303 ? 10.462 -0.442 -25.298 1.00 98.38 303 ASP A C 1
ATOM 2321 O O . ASP A 1 303 ? 10.246 -0.318 -26.506 1.00 98.38 303 ASP A O 1
ATOM 2325 N N . PHE A 1 304 ? 9.986 0.438 -24.407 1.00 98.69 304 PHE A N 1
ATOM 2326 C CA . PHE A 1 304 ? 9.071 1.532 -24.739 1.00 98.69 304 PHE A CA 1
ATOM 2327 C C . PHE A 1 304 ? 9.796 2.831 -25.110 1.00 98.69 304 PHE A C 1
ATOM 2329 O O . PHE A 1 304 ? 10.757 3.244 -24.469 1.00 98.69 304 PHE A O 1
ATOM 2336 N N . THR A 1 305 ? 9.269 3.551 -26.103 1.00 98.44 305 THR A N 1
ATOM 2337 C CA . THR A 1 305 ? 9.668 4.941 -26.379 1.00 98.44 305 THR A CA 1
ATOM 2338 C C . THR A 1 305 ? 8.774 5.912 -25.608 1.00 98.44 305 THR A C 1
ATOM 2340 O O . THR A 1 305 ? 7.555 5.890 -25.791 1.00 98.44 305 THR A O 1
ATOM 2343 N N . LEU A 1 306 ? 9.363 6.797 -24.795 1.00 98.56 306 LEU A N 1
ATOM 2344 C CA . LEU A 1 306 ? 8.620 7.883 -24.147 1.00 98.56 306 LEU A CA 1
ATOM 2345 C C . LEU A 1 306 ? 8.297 8.982 -25.151 1.00 98.56 306 LEU A C 1
ATOM 2347 O O . LEU A 1 306 ? 9.192 9.488 -25.834 1.00 98.56 306 LEU A O 1
ATOM 2351 N N . LEU A 1 307 ? 7.029 9.362 -25.222 1.00 98.56 307 LEU A N 1
ATOM 2352 C CA . LEU A 1 307 ? 6.533 10.396 -26.111 1.00 98.56 307 LEU A CA 1
ATOM 2353 C C . LEU A 1 307 ? 5.993 11.588 -25.322 1.00 98.56 307 LEU A C 1
ATOM 2355 O O . LEU A 1 307 ? 5.286 11.423 -24.329 1.00 98.56 307 LEU A O 1
ATOM 2359 N N . ASP A 1 308 ? 6.275 12.786 -25.826 1.00 96.62 308 ASP A N 1
ATOM 2360 C CA . ASP A 1 308 ? 5.658 14.023 -25.371 1.00 96.62 308 ASP A CA 1
ATOM 2361 C C . ASP A 1 308 ? 4.195 14.131 -25.852 1.00 96.62 308 ASP A C 1
ATOM 2363 O O . ASP A 1 308 ? 3.686 13.317 -26.632 1.00 96.62 308 ASP A O 1
ATOM 2367 N N . ALA A 1 309 ? 3.500 15.190 -25.431 1.00 91.25 309 ALA A N 1
ATOM 2368 C CA . ALA A 1 309 ? 2.109 15.444 -25.820 1.00 91.25 309 ALA A CA 1
ATOM 2369 C C . ALA A 1 309 ? 1.892 15.631 -27.341 1.00 91.25 309 ALA A C 1
ATOM 2371 O O . ALA A 1 309 ? 0.752 15.603 -27.811 1.00 91.25 309 ALA A O 1
ATOM 2372 N N . LEU A 1 310 ? 2.958 15.850 -28.119 1.00 94.12 310 LEU A N 1
ATOM 2373 C CA . LEU A 1 310 ? 2.930 15.999 -29.575 1.00 94.12 310 LEU A CA 1
ATOM 2374 C C . LEU A 1 310 ? 3.323 14.704 -30.308 1.00 94.12 310 LEU A C 1
ATOM 2376 O O . LEU A 1 310 ? 3.299 14.679 -31.543 1.00 94.12 310 LEU A O 1
ATOM 2380 N N . GLY A 1 311 ? 3.656 13.636 -29.577 1.00 94.75 311 GLY A N 1
ATOM 2381 C CA . GLY A 1 311 ? 4.092 12.355 -30.123 1.00 94.75 311 GLY A CA 1
ATOM 2382 C C . GLY A 1 311 ? 5.556 12.331 -30.576 1.00 94.75 311 GLY A C 1
ATOM 2383 O O . GLY A 1 311 ? 5.930 11.454 -31.356 1.00 94.75 311 GLY A O 1
ATOM 2384 N N . ALA A 1 312 ? 6.378 13.294 -30.153 1.00 97.06 312 ALA A N 1
ATOM 2385 C CA . ALA A 1 312 ? 7.825 13.270 -30.354 1.00 97.06 312 ALA A CA 1
ATOM 2386 C C . ALA A 1 312 ? 8.524 12.627 -29.142 1.00 97.06 312 ALA A C 1
ATOM 2388 O O . ALA A 1 312 ? 7.922 12.573 -28.076 1.00 97.06 312 ALA A O 1
ATOM 2389 N N . PRO A 1 313 ? 9.775 12.143 -29.264 1.00 97.06 313 PRO A N 1
ATOM 2390 C CA . PRO A 1 313 ? 10.514 11.640 -28.108 1.00 97.06 313 PRO A CA 1
ATOM 2391 C C . PRO A 1 313 ? 10.580 12.683 -26.984 1.00 97.06 313 PRO A C 1
ATOM 2393 O O . PRO A 1 313 ? 11.030 13.807 -27.222 1.00 97.06 313 PRO A O 1
ATOM 2396 N N . ALA A 1 314 ? 10.126 12.298 -25.794 1.00 97.06 314 ALA A N 1
ATOM 2397 C CA . ALA A 1 314 ? 10.158 13.127 -24.591 1.00 97.06 314 ALA A CA 1
ATOM 2398 C C . ALA A 1 314 ? 11.546 13.121 -23.926 1.00 97.06 314 ALA A C 1
ATOM 2400 O O . ALA A 1 314 ? 12.430 12.335 -24.286 1.00 97.06 314 ALA A O 1
ATOM 2401 N N . ASP A 1 315 ? 11.749 14.026 -22.965 1.00 95.88 315 ASP A N 1
ATOM 2402 C CA . ASP A 1 315 ? 12.962 14.035 -22.146 1.00 95.88 315 ASP A CA 1
ATOM 2403 C C . ASP A 1 315 ? 13.011 12.768 -21.277 1.00 95.88 315 ASP A C 1
ATOM 2405 O O . ASP A 1 315 ? 12.007 12.357 -20.701 1.00 95.88 315 ASP A O 1
ATOM 2409 N N . ALA A 1 316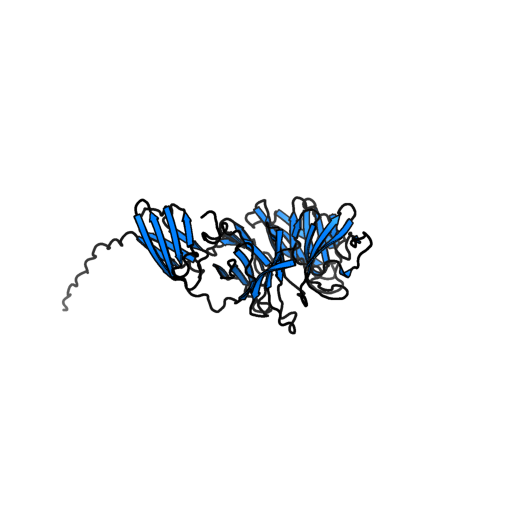 ? 14.185 12.148 -21.146 1.00 95.31 316 ALA A N 1
ATOM 2410 C CA . ALA A 1 316 ? 14.349 10.966 -20.304 1.00 95.31 316 ALA A CA 1
ATOM 2411 C C . ALA A 1 316 ? 14.009 11.250 -18.831 1.00 95.31 316 ALA A C 1
ATOM 2413 O O . ALA A 1 316 ? 13.622 10.332 -18.111 1.00 95.31 316 ALA A O 1
ATOM 2414 N N . ALA A 1 317 ? 14.126 12.501 -18.377 1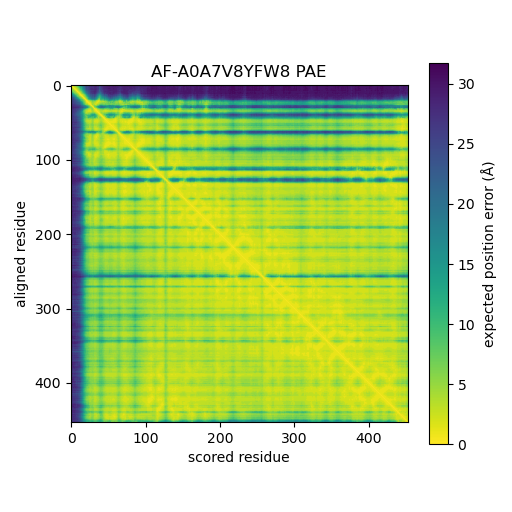.00 96.00 317 ALA A N 1
ATOM 2415 C CA . ALA A 1 317 ? 13.720 12.911 -17.038 1.00 96.00 317 ALA A CA 1
ATOM 2416 C C . ALA A 1 317 ? 12.209 12.753 -16.780 1.00 96.00 317 ALA A C 1
ATOM 2418 O O . ALA A 1 317 ? 11.815 12.747 -15.618 1.00 96.00 317 ALA A O 1
ATOM 2419 N N . GLU A 1 318 ? 11.376 12.596 -17.817 1.00 96.56 318 GLU A N 1
ATOM 2420 C CA . GLU A 1 318 ? 9.930 12.375 -17.680 1.00 96.56 318 GLU A CA 1
ATOM 2421 C C . GLU A 1 318 ? 9.549 10.911 -17.393 1.00 96.56 318 GLU A C 1
ATOM 2423 O O . GLU A 1 318 ? 8.394 10.651 -17.057 1.00 96.56 318 GLU A O 1
ATOM 2428 N N . TRP A 1 319 ? 10.487 9.959 -17.467 1.00 97.94 319 TRP A N 1
ATOM 2429 C CA . TRP A 1 319 ? 10.267 8.600 -16.954 1.00 97.94 319 TRP A CA 1
ATOM 2430 C C . TRP A 1 319 ? 10.046 8.594 -15.435 1.00 97.94 319 TRP A C 1
ATOM 2432 O O . TRP A 1 319 ? 10.352 9.570 -14.747 1.00 97.94 319 TRP A O 1
ATOM 2442 N N . PHE A 1 320 ? 9.525 7.493 -14.898 1.00 97.56 320 PHE A N 1
ATOM 2443 C CA . PHE A 1 320 ? 9.567 7.244 -13.459 1.00 97.56 320 PHE A CA 1
ATOM 2444 C C . PHE A 1 320 ? 10.966 6.789 -13.018 1.00 97.56 320 PHE A C 1
ATOM 2446 O O . PHE A 1 320 ? 11.715 6.217 -13.810 1.00 97.56 320 PHE A O 1
ATOM 2453 N N . TYR A 1 321 ? 11.312 7.063 -11.760 1.00 97.81 321 TYR A N 1
ATOM 2454 C CA . TYR A 1 321 ? 12.617 6.786 -11.168 1.00 97.81 321 TYR A CA 1
ATOM 2455 C C . TYR A 1 321 ? 12.485 6.457 -9.673 1.00 97.81 321 TYR A C 1
ATOM 2457 O O . TYR A 1 321 ? 12.034 7.267 -8.866 1.00 97.81 321 TYR A O 1
ATOM 2465 N N . GLY A 1 322 ? 12.920 5.270 -9.279 1.00 96.38 322 GLY A N 1
ATOM 2466 C CA . GLY A 1 322 ? 12.787 4.696 -7.951 1.00 96.38 322 GLY A CA 1
ATOM 2467 C C . GLY A 1 322 ? 11.350 4.424 -7.570 1.00 96.38 322 GLY A C 1
ATOM 2468 O O . GLY A 1 322 ? 11.052 4.543 -6.389 1.00 96.38 322 GLY A O 1
ATOM 2469 N N . ALA A 1 323 ? 10.485 4.135 -8.542 1.00 96.44 323 ALA A N 1
ATOM 2470 C CA . ALA A 1 323 ? 9.052 4.054 -8.316 1.00 96.44 323 ALA A CA 1
ATOM 2471 C C . ALA A 1 323 ? 8.672 2.980 -7.286 1.00 96.44 323 ALA A C 1
ATOM 2473 O O . ALA A 1 323 ? 9.301 1.918 -7.211 1.00 96.44 323 ALA A O 1
ATOM 2474 N N . HIS A 1 324 ? 7.625 3.263 -6.519 1.00 96.19 324 HIS A N 1
ATOM 2475 C CA . HIS A 1 324 ? 6.990 2.331 -5.591 1.00 96.19 324 HIS A CA 1
ATOM 2476 C C . HIS A 1 324 ? 5.539 2.083 -5.989 1.00 96.19 324 HIS A C 1
ATOM 2478 O O . HIS A 1 324 ? 4.933 2.933 -6.645 1.00 96.19 324 HIS A O 1
ATOM 2484 N N . ALA A 1 325 ? 5.072 0.884 -5.622 1.00 90.88 325 ALA A N 1
ATOM 2485 C CA . ALA A 1 325 ? 3.705 0.389 -5.766 1.00 90.88 325 ALA A CA 1
ATOM 2486 C C . ALA A 1 325 ? 2.984 0.878 -7.040 1.00 90.88 325 ALA A C 1
ATOM 2488 O O . ALA A 1 325 ? 2.046 1.663 -6.957 1.00 90.88 325 ALA A O 1
ATOM 2489 N N . PRO A 1 326 ? 3.440 0.485 -8.248 1.00 96.81 326 PRO A N 1
ATOM 2490 C CA . PRO A 1 326 ? 2.729 0.850 -9.462 1.00 96.81 326 PRO A CA 1
ATOM 2491 C C . PRO A 1 326 ? 1.327 0.237 -9.472 1.00 96.81 326 PRO A C 1
ATOM 2493 O O . PRO A 1 326 ? 1.184 -0.987 -9.479 1.00 96.81 326 PRO A O 1
ATOM 2496 N N . GLU A 1 327 ? 0.306 1.080 -9.545 1.00 96.38 327 GLU A N 1
ATOM 2497 C CA . GLU A 1 327 ? -1.085 0.656 -9.641 1.00 96.38 327 GLU A CA 1
ATOM 2498 C C . GLU A 1 327 ? -1.510 0.620 -11.113 1.00 96.38 327 GLU A C 1
ATOM 2500 O O . GLU A 1 327 ? -1.336 1.580 -11.868 1.00 96.38 327 GLU A O 1
ATOM 2505 N N . HIS A 1 328 ? -2.056 -0.509 -11.548 1.00 95.75 328 HIS A N 1
ATOM 2506 C CA . HIS A 1 328 ? -2.384 -0.770 -12.945 1.00 95.75 328 HIS A CA 1
ATOM 2507 C C . HIS A 1 328 ? -3.893 -0.661 -13.204 1.00 95.75 328 HIS A C 1
ATOM 2509 O O . HIS A 1 328 ? -4.682 -1.397 -12.620 1.00 95.75 328 HIS A O 1
ATOM 2515 N N . ASP A 1 329 ? -4.281 0.148 -14.192 1.00 94.38 329 ASP A N 1
ATOM 2516 C CA . ASP A 1 329 ? -5.656 0.257 -14.696 1.00 94.38 329 ASP A CA 1
ATOM 2517 C C . ASP A 1 329 ? -5.667 0.207 -16.232 1.00 94.38 329 ASP A C 1
ATOM 2519 O O . ASP A 1 329 ? -5.526 1.212 -16.934 1.00 94.38 329 ASP A O 1
ATOM 2523 N N . GLY A 1 330 ? -5.798 -1.001 -16.784 1.00 93.81 330 GLY A N 1
ATOM 2524 C CA . GLY A 1 330 ? -5.848 -1.210 -18.230 1.00 93.81 330 GLY A CA 1
ATOM 2525 C C . GLY A 1 330 ? -4.575 -0.743 -18.945 1.00 93.81 330 GLY A C 1
ATOM 2526 O O . GLY A 1 330 ? -3.531 -1.381 -18.837 1.00 93.81 330 GLY A O 1
ATOM 2527 N N . ASP A 1 331 ? -4.678 0.336 -19.729 1.00 96.25 331 ASP A N 1
ATOM 2528 C CA . ASP A 1 331 ? -3.552 0.956 -20.444 1.00 96.25 331 ASP A CA 1
ATOM 2529 C C . ASP A 1 331 ? -2.853 2.060 -19.633 1.00 96.25 331 ASP A C 1
ATOM 2531 O O . ASP A 1 331 ? -1.997 2.771 -20.166 1.00 96.25 331 ASP A O 1
ATOM 2535 N N . ARG A 1 332 ? -3.213 2.215 -18.357 1.00 97.62 332 ARG A N 1
ATOM 2536 C CA . ARG A 1 332 ? -2.671 3.211 -17.434 1.00 97.62 332 ARG A CA 1
ATOM 2537 C C . ARG A 1 332 ? -1.936 2.548 -16.289 1.00 97.62 332 ARG A C 1
ATOM 2539 O O . ARG A 1 332 ? -2.329 1.486 -15.817 1.00 97.62 332 ARG A O 1
ATOM 2546 N N . ILE A 1 333 ? -0.872 3.207 -15.849 1.00 98.31 333 ILE A N 1
ATOM 2547 C CA . ILE A 1 333 ? -0.144 2.838 -14.642 1.00 98.31 333 ILE A CA 1
ATOM 2548 C C . ILE A 1 333 ? 0.116 4.114 -13.844 1.00 98.31 333 ILE A C 1
ATOM 2550 O O . ILE A 1 333 ? 0.669 5.080 -14.385 1.00 98.31 333 ILE A O 1
ATOM 2554 N N . LEU A 1 334 ? -0.318 4.126 -12.590 1.00 98.44 334 LEU A N 1
ATOM 2555 C CA . LEU A 1 334 ? -0.067 5.182 -11.619 1.00 98.44 334 LEU A CA 1
ATOM 2556 C C . LEU A 1 334 ? 1.165 4.805 -10.796 1.00 98.44 334 LEU A C 1
ATOM 2558 O O . LEU A 1 334 ? 1.321 3.658 -10.400 1.00 98.44 334 LEU A O 1
ATOM 2562 N N . PHE A 1 335 ? 2.064 5.755 -10.575 1.00 98.31 335 PHE A N 1
ATOM 2563 C CA . PHE A 1 335 ? 3.312 5.524 -9.858 1.00 98.31 335 PHE A CA 1
ATOM 2564 C C . PHE A 1 335 ? 3.484 6.540 -8.743 1.00 98.31 335 PHE A C 1
ATOM 2566 O O . PHE A 1 335 ? 3.360 7.747 -8.982 1.00 98.31 335 PHE A O 1
ATOM 2573 N N . HIS A 1 336 ? 3.912 6.061 -7.577 1.00 98.31 336 HIS A N 1
ATOM 2574 C CA . HIS A 1 336 ? 4.639 6.890 -6.632 1.00 98.31 336 HIS A CA 1
ATOM 2575 C C . HIS A 1 336 ? 6.095 6.983 -7.116 1.00 98.31 336 HIS A C 1
ATOM 2577 O O . HIS A 1 336 ? 6.924 6.107 -6.867 1.00 98.31 336 HIS A O 1
ATOM 2583 N N . ASP A 1 337 ? 6.405 8.017 -7.897 1.00 98.31 337 ASP A N 1
ATOM 2584 C CA . ASP A 1 337 ? 7.698 8.218 -8.550 1.00 98.31 337 ASP A CA 1
ATOM 2585 C C . ASP A 1 337 ? 8.621 9.055 -7.657 1.00 98.31 337 ASP A C 1
ATOM 2587 O O . ASP A 1 337 ? 8.580 10.285 -7.664 1.00 98.31 337 ASP A O 1
ATOM 2591 N N . ASN A 1 338 ? 9.481 8.377 -6.895 1.00 97.94 338 ASN A N 1
ATOM 2592 C CA . ASN A 1 338 ? 10.400 8.979 -5.925 1.00 97.94 338 ASN A CA 1
ATOM 2593 C C . ASN A 1 338 ? 11.466 9.912 -6.534 1.00 97.94 338 ASN A C 1
ATOM 2595 O O . ASN A 1 338 ? 12.146 10.642 -5.812 1.00 97.94 338 ASN A O 1
ATOM 2599 N N . GLY A 1 339 ? 11.690 9.871 -7.850 1.00 97.12 339 GLY A N 1
ATOM 2600 C CA . GLY A 1 339 ? 12.772 10.610 -8.502 1.00 97.12 339 GLY A CA 1
ATOM 2601 C C . GLY A 1 339 ? 14.180 10.105 -8.160 1.00 97.12 339 GLY A C 1
ATOM 2602 O O . GLY A 1 339 ? 15.166 10.834 -8.336 1.00 97.12 339 GLY A O 1
ATOM 2603 N N . PHE A 1 340 ? 14.314 8.872 -7.663 1.00 94.44 340 PHE A N 1
ATOM 2604 C CA . PHE A 1 340 ? 15.605 8.300 -7.277 1.00 94.44 340 PHE A CA 1
ATOM 2605 C C . PHE A 1 340 ? 16.519 8.149 -8.497 1.00 94.44 340 PHE A C 1
ATOM 2607 O O . PHE A 1 340 ? 16.200 7.448 -9.438 1.00 94.44 340 PHE A O 1
ATOM 2614 N N . ARG A 1 341 ? 17.692 8.794 -8.493 1.00 92.69 341 ARG A N 1
ATOM 2615 C CA . ARG A 1 341 ? 18.624 8.812 -9.646 1.00 92.69 341 ARG A CA 1
ATOM 2616 C C . ARG A 1 341 ? 18.059 9.452 -10.927 1.00 92.69 341 ARG A C 1
ATOM 2618 O O . ARG A 1 341 ? 18.751 9.385 -11.945 1.00 92.69 341 ARG A O 1
ATOM 2625 N N . ARG A 1 342 ? 16.917 10.156 -10.868 1.00 96.00 342 ARG A N 1
ATOM 2626 C CA . ARG A 1 342 ? 16.394 10.928 -12.008 1.00 96.00 342 ARG A CA 1
ATOM 2627 C C . ARG A 1 342 ? 17.500 11.814 -12.606 1.00 96.00 342 ARG A C 1
ATOM 2629 O O . ARG A 1 342 ? 18.200 12.510 -11.855 1.00 96.00 342 ARG A O 1
ATOM 2636 N N . PRO A 1 343 ? 17.683 11.819 -13.938 1.00 94.38 343 PRO A N 1
ATOM 2637 C CA . PRO A 1 343 ? 18.527 12.795 -14.604 1.00 94.38 343 PRO A CA 1
ATOM 2638 C C . PRO A 1 343 ? 18.011 14.217 -14.347 1.00 94.38 343 PRO A C 1
ATOM 2640 O O . PRO A 1 343 ? 16.868 14.536 -14.654 1.00 94.38 343 PRO A O 1
ATOM 2643 N N . GLY A 1 344 ? 18.867 15.091 -13.817 1.00 92.38 344 GLY A N 1
ATOM 2644 C CA . GLY A 1 344 ? 18.501 16.482 -13.543 1.00 92.38 344 GLY A CA 1
ATOM 2645 C C . GLY A 1 344 ? 17.978 16.702 -12.123 1.00 92.38 344 GLY A C 1
ATOM 2646 O O . GLY A 1 344 ? 18.657 16.349 -11.157 1.00 92.38 344 GLY A O 1
ATOM 2647 N N . GLU A 1 345 ? 16.837 17.380 -12.007 1.00 91.25 345 GLU A N 1
ATOM 2648 C CA . GLU A 1 345 ? 16.206 17.702 -10.724 1.00 91.25 345 GLU A CA 1
ATOM 2649 C C . GLU A 1 345 ? 15.598 16.448 -10.098 1.00 91.25 345 GLU A C 1
ATOM 2651 O O . GLU A 1 345 ? 14.953 15.658 -10.778 1.00 91.25 345 GLU A O 1
ATOM 2656 N N . ARG A 1 346 ? 15.817 16.249 -8.799 1.00 94.56 346 ARG A N 1
ATOM 2657 C CA . ARG A 1 346 ? 15.231 15.129 -8.067 1.00 94.56 346 ARG A CA 1
ATOM 2658 C C . ARG A 1 346 ? 14.016 15.632 -7.316 1.00 94.56 346 ARG A C 1
ATOM 2660 O O . ARG A 1 346 ? 14.146 16.500 -6.462 1.00 94.56 346 ARG A O 1
ATOM 2667 N N . THR A 1 347 ? 12.867 15.088 -7.674 1.00 96.12 347 THR A N 1
ATOM 2668 C CA . THR A 1 347 ? 11.576 15.408 -7.082 1.00 96.12 347 THR A CA 1
ATOM 2669 C C . THR A 1 347 ? 10.737 14.145 -7.070 1.00 96.12 347 THR A C 1
ATOM 2671 O O . THR A 1 347 ? 10.817 13.342 -8.013 1.00 96.12 347 THR A O 1
ATOM 2674 N N . THR A 1 348 ? 9.981 13.983 -5.991 1.00 97.81 348 THR A N 1
ATOM 2675 C CA . THR A 1 348 ? 8.925 12.985 -5.922 1.00 97.81 348 THR A CA 1
ATOM 2676 C C . THR A 1 348 ? 7.678 13.549 -6.568 1.00 97.81 348 THR A C 1
ATOM 2678 O O . THR A 1 348 ? 7.348 14.727 -6.414 1.00 97.81 348 THR A O 1
ATOM 2681 N N . ARG A 1 349 ? 6.986 12.703 -7.313 1.00 97.94 349 ARG A N 1
ATOM 2682 C CA . ARG A 1 349 ? 5.701 13.029 -7.909 1.00 97.94 349 ARG A CA 1
ATOM 2683 C C . ARG A 1 349 ? 4.832 11.790 -7.937 1.00 97.94 349 ARG A C 1
ATOM 2685 O O . ARG A 1 349 ? 5.334 10.674 -8.047 1.00 97.94 349 ARG A O 1
ATOM 2692 N N . ILE A 1 350 ? 3.531 12.007 -7.924 1.00 98.44 350 ILE A N 1
ATOM 2693 C CA . ILE A 1 350 ? 2.599 11.005 -8.408 1.00 98.44 350 ILE A CA 1
ATOM 2694 C C . ILE A 1 350 ? 2.500 11.191 -9.915 1.00 98.44 350 ILE A C 1
ATOM 2696 O O . ILE A 1 350 ? 2.263 12.307 -10.382 1.00 98.44 350 ILE A O 1
ATOM 2700 N N . VAL A 1 351 ? 2.716 10.132 -10.688 1.00 98.00 351 VAL A N 1
ATOM 2701 C CA . VAL A 1 351 ? 2.665 10.206 -12.150 1.00 98.00 351 VAL A CA 1
ATOM 2702 C C . VAL A 1 351 ? 1.811 9.087 -12.708 1.00 98.00 351 VAL A C 1
ATOM 2704 O O . VAL A 1 351 ? 2.002 7.919 -12.396 1.00 98.00 351 VAL A O 1
ATOM 2707 N N . GLU A 1 352 ? 0.869 9.453 -13.566 1.00 98.25 352 GLU A N 1
ATOM 2708 C CA . GLU A 1 352 ? 0.104 8.505 -14.355 1.00 98.25 352 GLU A CA 1
ATOM 2709 C C . GLU A 1 352 ? 0.695 8.446 -15.760 1.00 98.25 352 GLU A C 1
ATOM 2711 O O . GLU A 1 352 ? 0.776 9.457 -16.471 1.00 98.25 352 GLU A O 1
ATOM 2716 N N . MET A 1 353 ? 1.070 7.249 -16.191 1.00 98.38 353 MET A N 1
ATOM 2717 C CA . MET A 1 353 ? 1.513 6.992 -17.553 1.00 98.38 353 MET A CA 1
ATOM 2718 C C . MET A 1 353 ? 0.466 6.187 -18.308 1.00 98.38 353 MET A C 1
ATOM 2720 O O . MET A 1 353 ? -0.125 5.261 -17.767 1.00 98.38 353 MET A O 1
ATOM 2724 N N . VAL A 1 354 ? 0.268 6.518 -19.583 1.00 98.31 354 VAL A N 1
ATOM 2725 C CA . VAL A 1 354 ? -0.496 5.690 -20.525 1.00 98.31 354 VAL A CA 1
ATOM 2726 C C . VAL A 1 354 ? 0.487 4.949 -21.419 1.00 98.31 354 VAL A C 1
ATOM 2728 O O . VAL A 1 354 ? 1.391 5.576 -21.985 1.00 98.31 354 VAL A O 1
ATOM 2731 N N . ILE A 1 355 ? 0.287 3.644 -21.577 1.00 98.38 355 ILE A N 1
ATOM 2732 C CA . ILE A 1 355 ? 1.108 2.767 -22.409 1.00 98.38 355 ILE A CA 1
ATOM 2733 C C . ILE A 1 355 ? 0.314 2.231 -23.604 1.00 98.38 355 ILE A C 1
ATOM 2735 O O . ILE A 1 355 ? -0.858 1.891 -23.507 1.00 98.38 355 ILE A O 1
ATOM 2739 N N . ASP A 1 356 ? 0.967 2.123 -24.755 1.00 98.31 356 ASP A N 1
ATOM 2740 C CA . ASP A 1 356 ? 0.474 1.373 -25.910 1.00 98.31 356 ASP A CA 1
ATOM 2741 C C . ASP A 1 356 ? 1.389 0.163 -26.096 1.00 98.31 356 ASP A C 1
ATOM 2743 O O . ASP A 1 356 ? 2.501 0.287 -26.614 1.00 98.31 356 ASP A O 1
ATOM 2747 N N . GLU A 1 357 ? 0.934 -1.009 -25.648 1.00 97.75 357 GLU A N 1
ATOM 2748 C CA . GLU A 1 357 ? 1.709 -2.253 -25.738 1.00 97.75 357 GLU A CA 1
ATOM 2749 C C . GLU A 1 357 ? 1.953 -2.702 -27.189 1.00 97.75 357 GLU A C 1
ATOM 2751 O O . GLU A 1 357 ? 2.924 -3.405 -27.465 1.00 97.75 357 GLU A O 1
ATOM 2756 N N . ALA A 1 358 ? 1.097 -2.308 -28.139 1.00 97.69 358 ALA A N 1
ATOM 2757 C CA . ALA A 1 358 ? 1.252 -2.688 -29.541 1.00 97.69 358 ALA A CA 1
ATOM 2758 C C . ALA A 1 358 ? 2.286 -1.809 -30.257 1.00 97.69 358 ALA A C 1
ATOM 2760 O O . ALA A 1 358 ? 3.034 -2.297 -31.109 1.00 97.69 358 ALA A O 1
ATOM 2761 N N . ALA A 1 359 ? 2.316 -0.516 -29.931 1.00 98.12 359 ALA A N 1
ATOM 2762 C CA . ALA A 1 359 ? 3.285 0.436 -30.464 1.00 98.12 359 ALA A CA 1
ATOM 2763 C C . ALA A 1 359 ? 4.593 0.493 -29.656 1.00 98.12 359 ALA A C 1
ATOM 2765 O O . ALA A 1 359 ? 5.577 1.026 -30.169 1.00 98.12 359 ALA A O 1
ATOM 2766 N N . LEU A 1 360 ? 4.603 -0.049 -28.431 1.00 98.50 360 LEU A N 1
ATOM 2767 C CA . LEU A 1 360 ? 5.665 0.110 -27.433 1.00 98.50 360 LEU A CA 1
ATOM 2768 C C . LEU A 1 360 ? 5.992 1.590 -27.206 1.00 98.50 360 LEU A C 1
ATOM 2770 O O . LEU A 1 360 ? 7.132 2.044 -27.318 1.00 98.50 360 LEU A O 1
ATOM 2774 N N . THR A 1 361 ? 4.955 2.371 -26.915 1.00 98.62 361 THR A N 1
ATOM 2775 C CA . THR A 1 361 ? 5.090 3.797 -26.595 1.00 98.62 361 THR A CA 1
ATOM 2776 C C . THR A 1 361 ? 4.440 4.108 -25.266 1.00 98.62 361 THR A C 1
ATOM 2778 O O . THR A 1 361 ? 3.382 3.564 -24.966 1.00 98.62 361 THR A O 1
ATOM 2781 N N . ALA A 1 362 ? 5.050 4.995 -24.493 1.00 98.62 362 ALA A N 1
ATOM 2782 C CA . ALA A 1 362 ? 4.503 5.480 -23.236 1.00 98.62 362 ALA A CA 1
ATOM 2783 C C . ALA A 1 362 ? 4.421 7.007 -23.268 1.00 98.62 362 ALA A C 1
ATOM 2785 O O . ALA A 1 362 ? 5.173 7.657 -23.995 1.00 98.62 362 ALA A O 1
ATOM 2786 N N . ARG A 1 363 ? 3.521 7.591 -22.484 1.00 98.19 363 ARG A N 1
ATOM 2787 C CA . ARG A 1 363 ? 3.440 9.043 -22.284 1.00 98.19 363 ARG A CA 1
ATOM 2788 C C . ARG A 1 363 ? 2.937 9.351 -20.885 1.00 98.19 363 ARG A C 1
ATOM 2790 O O . ARG A 1 363 ? 2.071 8.637 -20.382 1.00 98.19 363 ARG A O 1
ATOM 2797 N N . VAL A 1 364 ? 3.404 10.449 -20.303 1.00 98.12 364 VAL A N 1
ATOM 2798 C CA . VAL A 1 364 ? 2.791 11.003 -19.092 1.00 98.12 364 VAL A CA 1
ATOM 2799 C C . VAL A 1 364 ? 1.400 11.534 -19.453 1.00 98.12 364 VAL A C 1
ATOM 2801 O O . VAL A 1 364 ? 1.231 12.278 -20.424 1.00 98.12 364 VAL A O 1
ATOM 2804 N N . ALA A 1 365 ? 0.380 11.088 -18.727 1.00 97.06 365 ALA A N 1
ATOM 2805 C CA . ALA A 1 365 ? -1.006 11.507 -18.912 1.00 97.06 365 ALA A CA 1
ATOM 2806 C C . ALA A 1 365 ? -1.435 12.544 -17.873 1.00 97.06 365 ALA A C 1
ATOM 2808 O O . ALA A 1 365 ? -2.208 13.445 -18.205 1.00 97.06 365 ALA A O 1
ATOM 2809 N N . TRP A 1 366 ? -0.909 12.423 -16.658 1.00 97.62 366 TRP A N 1
ATOM 2810 C CA . TRP A 1 366 ? -1.177 13.305 -15.535 1.00 97.62 366 TRP A CA 1
ATOM 2811 C C . TRP A 1 366 ? -0.026 13.202 -14.529 1.00 97.62 366 TRP A C 1
ATOM 2813 O O . TRP A 1 366 ? 0.634 12.166 -14.443 1.00 97.62 366 TRP A O 1
ATOM 2823 N N . GLU A 1 367 ? 0.228 14.274 -13.787 1.00 97.25 367 GLU A N 1
ATOM 2824 C CA . GLU A 1 367 ? 1.196 14.276 -12.695 1.00 97.25 367 GLU A CA 1
ATOM 2825 C C . GLU A 1 367 ? 0.784 15.255 -11.595 1.00 97.25 367 GLU A C 1
ATOM 2827 O O . GLU A 1 367 ? 0.107 16.256 -11.853 1.00 97.25 367 GLU A O 1
ATOM 2832 N N . TYR A 1 368 ? 1.248 14.981 -10.382 1.00 98.31 368 TYR A N 1
ATOM 2833 C CA . TYR A 1 368 ? 1.107 15.847 -9.223 1.00 98.31 368 TYR A CA 1
ATOM 2834 C C . TYR A 1 368 ? 2.383 15.828 -8.381 1.00 98.31 368 TYR A C 1
ATOM 2836 O O . TYR A 1 368 ? 2.987 14.782 -8.158 1.00 98.31 368 TYR A O 1
ATOM 2844 N N . THR A 1 369 ? 2.791 17.000 -7.905 1.00 97.62 369 THR A N 1
ATOM 2845 C CA . THR A 1 369 ? 3.896 17.178 -6.961 1.00 97.62 369 THR A CA 1
ATOM 2846 C C . THR A 1 369 ? 3.670 18.454 -6.153 1.00 97.62 369 THR A C 1
ATOM 2848 O O . THR A 1 369 ? 2.879 19.320 -6.541 1.00 97.62 369 THR A O 1
ATOM 2851 N N . GLU A 1 370 ? 4.397 18.596 -5.052 1.00 96.38 370 GLU A N 1
ATOM 2852 C CA . GLU A 1 370 ? 4.350 19.746 -4.160 1.00 96.38 370 GLU A CA 1
ATOM 2853 C C . GLU A 1 370 ? 5.720 20.432 -4.086 1.00 96.38 370 GLU A C 1
ATOM 2855 O O . GLU A 1 370 ? 6.761 19.796 -4.286 1.00 96.38 370 GLU A O 1
ATOM 2860 N N . PRO A 1 371 ? 5.771 21.749 -3.811 1.00 94.50 371 PRO A N 1
ATOM 2861 C CA . PRO A 1 371 ? 7.036 22.467 -3.727 1.00 94.50 371 PRO A CA 1
ATOM 2862 C C . PRO A 1 371 ? 7.993 21.856 -2.698 1.00 94.50 371 PRO A C 1
ATOM 2864 O O . PRO A 1 371 ? 7.703 21.832 -1.507 1.00 94.50 371 PRO A O 1
ATOM 2867 N N . GLY A 1 372 ? 9.176 21.443 -3.157 1.00 92.06 372 GLY A N 1
ATOM 2868 C CA . GLY A 1 372 ? 10.208 20.868 -2.291 1.00 92.06 372 GLY A CA 1
ATOM 2869 C C . GLY A 1 372 ? 10.009 19.389 -1.963 1.00 92.06 372 GLY A C 1
ATOM 2870 O O . GLY A 1 372 ? 10.806 18.851 -1.205 1.00 92.06 372 GLY A O 1
ATOM 2871 N N . TRP A 1 373 ? 9.007 18.723 -2.544 1.00 96.12 373 TRP A N 1
ATOM 2872 C CA . TRP A 1 373 ? 8.777 17.305 -2.304 1.00 96.12 373 TRP A CA 1
ATOM 2873 C C . TRP A 1 373 ? 9.859 16.440 -2.964 1.00 96.12 373 TRP A C 1
ATOM 2875 O O . TRP A 1 373 ? 9.965 16.339 -4.195 1.00 96.12 373 TRP A O 1
ATOM 2885 N N . TYR A 1 374 ? 10.663 15.790 -2.123 1.00 96.88 374 TYR A N 1
ATOM 2886 C CA . TYR A 1 374 ? 11.565 14.721 -2.520 1.00 96.88 374 TYR A CA 1
ATOM 2887 C C . TYR A 1 374 ? 11.751 13.704 -1.393 1.00 96.88 374 TYR A C 1
ATOM 2889 O O . TYR A 1 374 ? 12.413 13.982 -0.403 1.00 96.88 374 TYR A O 1
ATOM 2897 N N . GLU A 1 375 ? 11.241 12.499 -1.615 1.00 96.31 375 GLU A N 1
ATOM 2898 C CA . GLU A 1 375 ? 11.446 11.317 -0.787 1.00 96.31 375 GLU A CA 1
ATOM 2899 C C . GLU A 1 375 ? 12.111 10.222 -1.631 1.00 96.31 375 GLU A C 1
ATOM 2901 O O . GLU A 1 375 ? 11.497 9.715 -2.573 1.00 96.31 375 GLU A O 1
ATOM 2906 N N . PRO A 1 376 ? 13.377 9.846 -1.360 1.00 94.25 376 PRO A N 1
A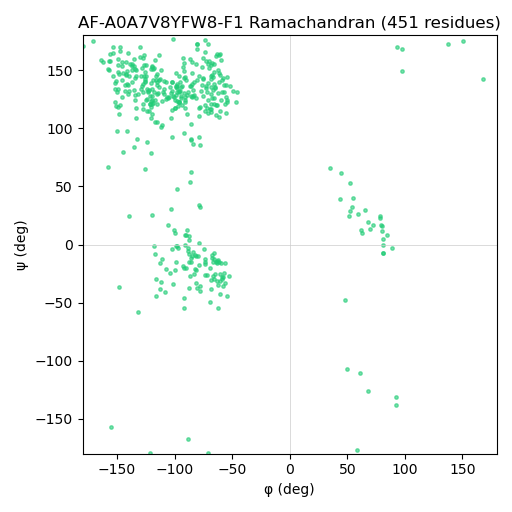TOM 2907 C CA . PRO A 1 376 ? 14.141 8.950 -2.226 1.00 94.25 376 PRO A CA 1
ATOM 2908 C C . PRO A 1 376 ? 13.694 7.488 -2.159 1.00 94.25 376 PRO A C 1
ATOM 2910 O O . PRO A 1 376 ? 14.124 6.695 -3.000 1.00 94.25 376 PRO A O 1
ATOM 2913 N N . ILE A 1 377 ? 12.936 7.104 -1.137 1.00 94.12 377 ILE A N 1
ATOM 2914 C CA . ILE A 1 377 ? 12.525 5.729 -0.845 1.00 94.12 377 ILE A CA 1
ATOM 2915 C C . ILE A 1 377 ? 11.081 5.722 -0.357 1.00 94.12 377 ILE A C 1
ATOM 2917 O O . ILE A 1 377 ? 10.592 6.768 0.058 1.00 94.12 377 ILE A O 1
ATOM 2921 N N . TRP A 1 378 ? 10.474 4.533 -0.354 1.00 95.12 378 TRP A N 1
ATOM 2922 C CA . TRP A 1 378 ? 9.149 4.279 0.206 1.00 95.12 378 TRP A CA 1
ATOM 2923 C C . TRP A 1 378 ? 8.042 5.129 -0.428 1.00 95.12 378 TRP A C 1
ATOM 2925 O O . TRP A 1 378 ? 8.261 5.870 -1.392 1.00 95.12 378 TRP A O 1
ATOM 2935 N N . GLY A 1 379 ? 6.844 4.971 0.114 1.00 95.06 379 GLY A N 1
ATOM 2936 C CA . GLY A 1 379 ? 5.646 5.619 -0.368 1.00 95.06 379 GLY A CA 1
ATOM 2937 C C . GLY A 1 379 ? 4.838 4.714 -1.276 1.00 95.06 379 GLY A C 1
ATOM 2938 O O . GLY A 1 379 ? 5.285 3.647 -1.704 1.00 95.06 379 GLY A O 1
ATOM 2939 N N . ASP A 1 380 ? 3.631 5.183 -1.522 1.00 96.62 380 ASP A N 1
ATOM 2940 C CA . ASP A 1 380 ? 2.546 4.398 -2.082 1.00 96.62 380 ASP A CA 1
ATOM 2941 C C . ASP A 1 380 ? 1.547 5.314 -2.774 1.00 96.62 380 ASP A C 1
ATOM 2943 O O . ASP A 1 380 ? 1.501 6.519 -2.477 1.00 96.62 380 ASP A O 1
ATOM 2947 N N . VAL A 1 381 ? 0.773 4.757 -3.697 1.00 97.56 381 VAL A N 1
ATOM 2948 C CA . VAL A 1 381 ? -0.302 5.476 -4.365 1.00 97.56 381 VAL A CA 1
ATOM 2949 C C . VAL A 1 381 ? -1.410 4.535 -4.819 1.00 97.56 381 VAL A C 1
ATOM 2951 O O . VAL A 1 381 ? -1.143 3.568 -5.522 1.00 97.56 381 VAL A O 1
ATOM 2954 N N . ASP A 1 382 ? -2.650 4.931 -4.536 1.00 96.06 382 ASP A N 1
ATOM 2955 C CA . ASP A 1 382 ? -3.848 4.214 -4.959 1.00 96.06 382 ASP A CA 1
ATOM 2956 C C . ASP A 1 382 ? -4.900 5.161 -5.528 1.00 96.06 382 ASP A C 1
ATOM 2958 O O . ASP A 1 382 ? -5.133 6.272 -5.030 1.00 96.06 382 ASP A O 1
ATOM 2962 N N . ARG A 1 383 ? -5.616 4.701 -6.550 1.00 95.81 383 ARG A N 1
ATOM 2963 C CA . ARG A 1 383 ? -6.850 5.315 -7.009 1.00 95.81 383 ARG A CA 1
ATOM 2964 C C . ARG A 1 383 ? -7.997 4.851 -6.123 1.00 95.81 383 ARG A C 1
ATOM 2966 O O . ARG A 1 383 ? -8.302 3.670 -6.010 1.00 95.81 383 ARG A O 1
ATOM 2973 N N . LEU A 1 384 ? -8.725 5.815 -5.579 1.00 95.56 384 LEU A N 1
ATOM 2974 C CA . LEU A 1 384 ? -9.934 5.553 -4.810 1.00 95.56 384 LEU A CA 1
ATOM 2975 C C . LEU A 1 384 ? -11.160 5.408 -5.721 1.00 95.56 384 LEU A C 1
ATOM 2977 O O . LEU A 1 384 ? -11.215 5.964 -6.821 1.00 95.56 384 LEU A O 1
ATOM 2981 N N . GLU A 1 385 ? -12.199 4.718 -5.240 1.00 92.38 385 GLU A N 1
ATOM 2982 C CA . GLU A 1 385 ? -13.446 4.495 -5.994 1.00 92.38 385 GLU A CA 1
ATOM 2983 C C . GLU A 1 385 ? -14.150 5.798 -6.413 1.00 92.38 385 GLU A C 1
ATOM 2985 O O . GLU A 1 385 ? -14.824 5.855 -7.446 1.00 92.38 385 GLU A O 1
ATOM 2990 N N . ASN A 1 386 ? -13.992 6.863 -5.622 1.00 92.50 386 ASN A N 1
ATOM 2991 C CA . ASN A 1 386 ? -14.525 8.195 -5.918 1.00 92.50 386 ASN A CA 1
ATOM 2992 C C . ASN A 1 386 ? -13.734 8.934 -7.023 1.00 92.50 386 ASN A C 1
ATOM 2994 O O . ASN A 1 386 ? -14.138 10.022 -7.436 1.00 92.50 386 ASN A O 1
ATOM 2998 N N . GLY A 1 387 ? -12.641 8.346 -7.521 1.00 94.56 387 GLY A N 1
ATOM 2999 C CA . GLY A 1 387 ? -11.743 8.913 -8.523 1.00 94.56 387 GLY A CA 1
ATOM 3000 C C . GLY A 1 387 ? -10.606 9.760 -7.950 1.00 94.56 387 GLY A C 1
ATOM 3001 O O . GLY A 1 387 ? -9.765 10.217 -8.725 1.00 94.56 387 GLY A O 1
ATOM 3002 N N . HIS A 1 388 ? -10.559 9.971 -6.633 1.00 96.88 388 HIS A N 1
ATOM 3003 C CA . HIS A 1 388 ? -9.435 10.615 -5.959 1.00 96.88 388 HIS A CA 1
ATOM 3004 C C . HIS A 1 388 ? -8.201 9.703 -5.939 1.00 96.88 388 HIS A C 1
ATOM 3006 O O . HIS A 1 388 ? -8.240 8.546 -6.359 1.00 96.88 388 HIS A O 1
ATOM 3012 N N . VAL A 1 389 ? -7.083 10.254 -5.477 1.00 97.56 389 VAL A N 1
ATOM 3013 C CA . VAL A 1 389 ? -5.819 9.539 -5.306 1.00 97.56 389 VAL A CA 1
ATOM 3014 C C . VAL A 1 389 ? -5.424 9.591 -3.836 1.00 97.56 389 VAL A C 1
ATOM 3016 O O . VAL A 1 389 ? -5.259 10.683 -3.294 1.00 97.56 389 VAL A O 1
ATOM 3019 N N . LEU A 1 390 ? -5.265 8.434 -3.198 1.00 97.94 390 LEU A N 1
ATOM 3020 C CA . LEU A 1 390 ? -4.594 8.313 -1.909 1.00 97.94 390 LEU A CA 1
ATOM 3021 C C . LEU A 1 390 ? -3.099 8.150 -2.171 1.00 97.94 390 LEU A C 1
ATOM 3023 O O . LEU A 1 390 ? -2.706 7.422 -3.076 1.00 97.94 390 LEU A O 1
ATOM 3027 N N . TYR A 1 391 ? -2.257 8.836 -1.410 1.00 97.88 391 TYR A N 1
ATOM 3028 C CA . TYR A 1 391 ? -0.819 8.627 -1.482 1.00 97.88 391 TYR A CA 1
ATOM 3029 C C . TYR A 1 391 ? -0.169 8.718 -0.109 1.00 97.88 391 TYR A C 1
ATOM 3031 O O . TYR A 1 391 ? -0.562 9.525 0.740 1.00 97.88 391 TYR A O 1
ATOM 3039 N N . THR A 1 392 ? 0.872 7.910 0.072 1.00 97.75 392 THR A N 1
ATOM 3040 C CA . THR A 1 392 ? 1.754 7.964 1.237 1.00 97.75 392 THR A CA 1
ATOM 3041 C C . THR A 1 392 ? 3.049 8.647 0.833 1.00 97.75 392 THR A C 1
ATOM 3043 O O . THR A 1 392 ? 3.876 8.078 0.121 1.00 97.75 392 THR A O 1
ATOM 3046 N N . ARG A 1 393 ? 3.262 9.868 1.319 1.00 96.38 393 ARG A N 1
ATOM 3047 C CA . ARG A 1 393 ? 4.557 10.544 1.260 1.00 96.38 393 ARG A CA 1
ATOM 3048 C C . ARG A 1 393 ? 5.391 10.069 2.446 1.00 96.38 393 ARG A C 1
ATOM 3050 O O . ARG A 1 393 ? 5.383 10.670 3.515 1.00 96.38 393 ARG A O 1
ATOM 3057 N N . ALA A 1 394 ? 6.087 8.956 2.260 1.00 95.19 394 ALA A N 1
ATOM 3058 C CA . ALA A 1 394 ? 6.917 8.358 3.297 1.00 95.19 394 ALA A CA 1
ATOM 3059 C C . ALA A 1 394 ? 8.247 9.107 3.453 1.00 95.19 394 ALA A C 1
ATOM 3061 O O . ALA A 1 394 ? 9.053 9.131 2.522 1.00 95.19 394 ALA A O 1
ATOM 3062 N N . HIS A 1 395 ? 8.495 9.678 4.633 1.00 95.06 395 HIS A N 1
ATOM 3063 C CA . HIS A 1 395 ? 9.744 10.373 4.921 1.00 95.06 395 HIS A CA 1
ATOM 3064 C C . HIS A 1 395 ? 10.791 9.442 5.542 1.00 95.06 395 HIS A C 1
ATOM 3066 O O . HIS A 1 395 ? 10.484 8.567 6.351 1.00 95.06 395 HIS A O 1
ATOM 3072 N N . CYS A 1 396 ? 12.056 9.648 5.170 1.00 92.38 396 CYS A N 1
ATOM 3073 C CA . CYS A 1 396 ? 13.205 9.008 5.811 1.00 92.38 396 CYS A CA 1
ATOM 3074 C C . CYS A 1 396 ? 14.188 10.082 6.295 1.00 92.38 396 CYS A C 1
ATOM 3076 O O . CYS A 1 396 ? 15.148 10.422 5.590 1.00 92.38 396 CYS A O 1
ATOM 3078 N N . GLY A 1 397 ? 14.000 10.574 7.519 1.00 92.88 397 GLY A N 1
ATOM 3079 C CA . GLY A 1 397 ? 14.893 11.527 8.181 1.00 92.88 397 GLY A CA 1
ATOM 3080 C C . GLY A 1 397 ? 16.348 11.050 8.278 1.00 92.88 397 GLY A C 1
ATOM 3081 O O . GLY A 1 397 ? 17.289 11.828 8.132 1.00 92.88 397 GLY A O 1
ATOM 3082 N N . THR A 1 398 ? 16.588 9.746 8.421 1.00 91.94 398 THR A N 1
ATOM 3083 C CA . THR A 1 398 ? 17.934 9.153 8.394 1.00 91.94 398 THR A CA 1
ATOM 3084 C C . THR A 1 398 ? 18.571 9.229 6.996 1.00 91.94 398 THR A C 1
ATOM 3086 O O . THR A 1 398 ? 19.799 9.311 6.869 1.00 91.94 398 THR A O 1
ATOM 3089 N N . CYS A 1 399 ? 17.762 9.191 5.936 1.00 91.25 399 CYS A N 1
ATOM 3090 C CA . CYS A 1 399 ? 18.205 9.317 4.548 1.00 91.25 399 CYS A CA 1
ATOM 3091 C C . CYS A 1 399 ? 18.419 10.787 4.156 1.00 91.25 399 CYS A C 1
ATOM 3093 O O . CYS A 1 399 ? 19.310 11.081 3.353 1.00 91.25 399 CYS A O 1
ATOM 3095 N N . LEU A 1 400 ? 17.618 11.688 4.732 1.00 93.62 400 LEU A N 1
ATOM 3096 C CA . LEU A 1 400 ? 17.578 13.122 4.459 1.00 93.62 400 LEU A CA 1
ATOM 3097 C C . LEU A 1 400 ? 17.749 13.945 5.756 1.00 93.62 400 LEU A C 1
ATOM 3099 O O . LEU A 1 400 ? 16.860 14.696 6.131 1.00 93.62 400 LEU A O 1
ATOM 3103 N N . PRO A 1 401 ? 18.912 13.891 6.434 1.00 93.00 401 PRO A N 1
ATOM 3104 C CA . PRO A 1 401 ? 19.081 14.458 7.783 1.00 93.00 401 PRO A CA 1
ATOM 3105 C C . PRO A 1 401 ? 18.994 15.990 7.874 1.00 93.00 401 PRO A C 1
ATOM 3107 O O . PRO A 1 401 ? 18.977 16.538 8.975 1.00 93.00 401 PRO A O 1
ATOM 3110 N N . ASP A 1 402 ? 19.007 16.683 6.734 1.00 94.38 402 ASP A N 1
ATOM 3111 C CA . ASP A 1 402 ? 18.877 18.141 6.648 1.00 94.38 402 ASP A CA 1
ATOM 3112 C C . ASP A 1 402 ? 17.458 18.581 6.221 1.00 94.38 402 ASP A C 1
ATOM 3114 O O . ASP A 1 402 ? 17.194 19.785 6.152 1.00 94.38 402 ASP A O 1
ATOM 3118 N N . ASP A 1 403 ? 16.563 17.633 5.915 1.00 94.69 403 ASP A N 1
ATOM 3119 C CA . ASP A 1 403 ? 15.171 17.880 5.539 1.00 94.69 403 ASP A CA 1
ATOM 3120 C C . AS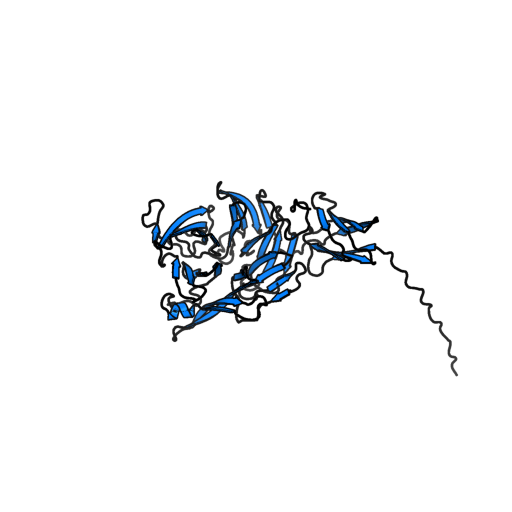P A 1 403 ? 14.267 17.726 6.777 1.00 94.69 403 ASP A C 1
ATOM 3122 O O . ASP A 1 403 ? 14.325 16.694 7.439 1.00 94.69 403 ASP A O 1
ATOM 3126 N N . PRO A 1 404 ? 13.484 18.752 7.156 1.00 95.00 404 PRO A N 1
ATOM 3127 C CA . PRO A 1 404 ? 12.607 18.696 8.322 1.00 95.00 404 PRO A CA 1
ATOM 3128 C C . PRO A 1 404 ? 11.197 18.169 8.006 1.00 95.00 404 PRO A C 1
ATOM 3130 O O . PRO A 1 404 ? 10.316 18.326 8.851 1.00 95.00 404 PRO A O 1
ATOM 3133 N N . SER A 1 405 ? 10.950 17.666 6.793 1.00 95.69 405 SER A N 1
ATOM 3134 C CA . SER A 1 405 ? 9.663 17.069 6.419 1.00 95.69 405 SER A CA 1
ATOM 3135 C C . SER A 1 405 ? 9.348 15.851 7.292 1.00 95.69 405 SER A C 1
ATOM 3137 O O . SER A 1 405 ? 10.223 15.299 7.950 1.00 95.69 405 SER A O 1
ATOM 3139 N N . THR A 1 406 ? 8.092 15.427 7.314 1.00 96.88 406 THR A N 1
ATOM 3140 C CA . THR A 1 406 ? 7.665 14.219 8.025 1.00 96.88 406 THR A CA 1
ATOM 3141 C C . THR A 1 406 ? 6.837 13.346 7.094 1.00 96.88 406 THR A C 1
ATOM 3143 O O . THR A 1 406 ? 6.509 13.750 5.976 1.00 96.88 406 THR A O 1
ATOM 3146 N N . THR A 1 407 ? 6.555 12.116 7.522 1.00 97.25 407 THR A N 1
ATOM 3147 C CA . THR A 1 407 ? 5.672 11.226 6.768 1.00 97.25 407 THR A CA 1
ATOM 3148 C C . THR A 1 407 ? 4.258 11.808 6.725 1.00 97.25 407 THR A C 1
ATOM 3150 O O . THR A 1 407 ? 3.722 12.237 7.749 1.00 97.25 407 THR A O 1
ATOM 3153 N N . GLU A 1 408 ? 3.637 11.786 5.548 1.00 97.56 408 GLU A N 1
ATOM 3154 C CA . GLU A 1 408 ? 2.270 12.260 5.325 1.00 97.56 408 GLU A CA 1
ATOM 3155 C C . GLU A 1 408 ? 1.455 11.194 4.581 1.00 97.56 408 GLU A C 1
ATOM 3157 O O . GLU A 1 408 ? 1.970 10.507 3.698 1.00 97.56 408 GLU A O 1
ATOM 3162 N N . ILE A 1 409 ? 0.166 11.089 4.897 1.00 98.19 409 ILE A N 1
ATOM 3163 C CA . ILE A 1 409 ? -0.810 10.327 4.107 1.00 98.19 409 ILE A CA 1
ATOM 3164 C C . ILE A 1 409 ? -1.877 11.318 3.662 1.00 98.19 409 ILE A C 1
ATOM 3166 O O . ILE A 1 409 ? -2.416 12.058 4.488 1.00 98.19 409 ILE A O 1
ATOM 3170 N N . ALA A 1 410 ? -2.172 11.362 2.368 1.00 97.62 410 ALA A N 1
ATOM 3171 C CA . ALA A 1 410 ? -3.034 12.391 1.809 1.00 97.62 410 ALA A CA 1
ATOM 3172 C C . ALA A 1 410 ? -3.959 11.866 0.712 1.00 97.62 410 ALA A C 1
ATOM 3174 O O . ALA A 1 410 ? -3.603 10.986 -0.064 1.00 97.62 410 ALA A O 1
ATOM 3175 N N . GLU A 1 411 ? -5.154 12.448 0.645 1.00 97.88 411 GLU A N 1
ATOM 3176 C CA . GLU A 1 411 ? -6.127 12.244 -0.425 1.00 97.88 411 GLU A CA 1
ATOM 3177 C C . GLU A 1 411 ? -6.176 13.492 -1.307 1.00 97.88 411 GLU A C 1
ATOM 3179 O O . GLU A 1 411 ? -6.378 14.610 -0.825 1.00 97.88 411 GLU A O 1
ATOM 3184 N N . LEU A 1 412 ? -6.005 13.292 -2.606 1.00 97.38 412 LEU A N 1
ATOM 3185 C CA . LEU A 1 412 ? -5.945 14.321 -3.632 1.00 97.38 412 LEU A CA 1
ATOM 3186 C C . LEU A 1 412 ? -7.123 14.180 -4.591 1.00 97.38 412 LEU A C 1
ATOM 3188 O O . LEU A 1 412 ? -7.322 13.121 -5.182 1.00 97.38 412 LEU A O 1
ATOM 3192 N N . ASP A 1 413 ? -7.829 15.280 -4.833 1.00 97.38 413 ASP A N 1
ATOM 3193 C CA . ASP A 1 413 ? -8.726 15.409 -5.980 1.00 97.38 413 ASP A CA 1
ATOM 3194 C C . ASP A 1 413 ? -7.885 15.702 -7.244 1.00 97.38 413 ASP A C 1
ATOM 3196 O O . ASP A 1 413 ? -7.319 16.798 -7.369 1.00 97.38 413 ASP A O 1
ATOM 3200 N N . PRO A 1 414 ? -7.776 14.764 -8.207 1.00 96.50 414 PRO A N 1
ATOM 3201 C CA . PRO A 1 414 ? -6.927 14.938 -9.381 1.00 96.50 414 PRO A CA 1
ATOM 3202 C C . PRO A 1 414 ? -7.495 15.923 -10.413 1.00 96.50 414 PRO A C 1
ATOM 3204 O O . PRO A 1 414 ? -6.748 16.361 -11.294 1.00 96.50 414 PRO A O 1
ATOM 3207 N N . GLU A 1 415 ? -8.782 16.288 -10.338 1.00 96.12 415 GLU A N 1
ATOM 3208 C CA . GLU A 1 415 ? -9.386 17.277 -11.239 1.00 96.12 415 GLU A CA 1
ATOM 3209 C C . GLU A 1 415 ? -9.020 18.705 -10.825 1.00 96.12 415 GLU A C 1
ATOM 3211 O O . GLU A 1 415 ? -8.755 19.562 -11.677 1.00 96.12 415 GLU A O 1
ATOM 3216 N N . THR A 1 416 ? -9.008 18.970 -9.518 1.00 96.50 416 THR A N 1
ATOM 3217 C CA . THR A 1 416 ? -8.724 20.299 -8.957 1.00 96.50 416 THR A CA 1
ATOM 3218 C C . THR A 1 416 ? -7.287 20.461 -8.468 1.00 96.50 416 THR A C 1
ATOM 3220 O O . THR A 1 416 ? -6.839 21.597 -8.289 1.00 96.50 416 THR A O 1
ATOM 3223 N N . LEU A 1 417 ? -6.558 19.350 -8.310 1.00 96.44 417 LEU A N 1
ATOM 3224 C CA . LEU A 1 417 ? -5.230 19.261 -7.698 1.00 96.44 417 LEU A CA 1
ATOM 3225 C C . LEU A 1 417 ? -5.203 19.759 -6.243 1.00 96.44 417 LEU A C 1
ATOM 3227 O O . LEU A 1 417 ? -4.166 20.230 -5.769 1.00 96.44 417 LEU A O 1
ATOM 3231 N N . SER A 1 418 ? -6.339 19.695 -5.542 1.00 96.12 418 SER A N 1
ATOM 3232 C CA . SER A 1 418 ? -6.409 20.009 -4.117 1.00 96.12 418 SER A CA 1
ATOM 3233 C C . SER A 1 418 ? -6.307 18.751 -3.274 1.00 96.12 418 SER A C 1
ATOM 3235 O O . SER A 1 418 ? -7.040 17.788 -3.499 1.00 96.12 418 SER A O 1
ATOM 3237 N N . VAL A 1 419 ? -5.450 18.799 -2.262 1.00 97.50 419 VAL A N 1
ATOM 3238 C CA . VAL A 1 419 ? -5.463 17.813 -1.184 1.00 97.50 419 VAL A CA 1
ATOM 3239 C C . VAL A 1 419 ? -6.675 18.095 -0.307 1.00 97.50 419 VAL A C 1
ATOM 3241 O O . VAL A 1 419 ? -6.831 19.208 0.192 1.00 97.50 419 VAL A O 1
ATOM 3244 N N . VAL A 1 420 ? -7.562 17.109 -0.197 1.00 96.88 420 VAL A N 1
ATOM 3245 C CA . VAL A 1 420 ? -8.840 17.214 0.524 1.00 96.88 420 VAL A CA 1
ATOM 3246 C C . VAL A 1 420 ? -8.757 16.604 1.920 1.00 96.88 420 VAL A C 1
ATOM 3248 O O . VAL A 1 420 ? -9.510 16.986 2.810 1.00 96.88 420 VAL A O 1
ATOM 3251 N N . TRP A 1 421 ? -7.804 15.704 2.147 1.00 98.00 421 TRP A N 1
ATOM 3252 C CA . TRP A 1 421 ? -7.512 15.122 3.452 1.00 98.00 421 TRP A CA 1
ATOM 3253 C C . TRP A 1 421 ? -6.008 14.922 3.592 1.00 98.00 421 TRP A C 1
ATOM 3255 O O . TRP A 1 421 ? -5.369 14.474 2.641 1.00 98.00 421 TRP A O 1
ATOM 3265 N N . ARG A 1 422 ? -5.439 15.253 4.755 1.00 97.94 422 ARG A N 1
ATOM 3266 C CA . ARG A 1 422 ? -4.007 15.067 5.011 1.00 97.94 422 ARG A CA 1
ATOM 3267 C C . ARG A 1 422 ? -3.723 14.822 6.481 1.00 97.94 422 ARG A C 1
ATOM 3269 O O . ARG A 1 422 ? -3.953 15.706 7.307 1.00 97.94 422 ARG A O 1
ATOM 3276 N N . LEU A 1 423 ? -3.146 13.661 6.764 1.00 98.31 423 LEU A N 1
ATOM 3277 C CA . LEU A 1 423 ? -2.554 13.296 8.043 1.00 98.31 423 LEU A CA 1
ATOM 3278 C C . LEU A 1 423 ? -1.040 13.483 7.973 1.00 98.31 423 LEU A C 1
ATOM 3280 O O . LEU A 1 423 ? -0.397 12.973 7.059 1.00 98.31 423 LEU A O 1
ATOM 3284 N N . VAL A 1 424 ? -0.483 14.200 8.947 1.00 98.31 424 VAL A N 1
ATOM 3285 C CA . VAL A 1 424 ? 0.945 14.527 9.034 1.00 98.31 424 VAL A CA 1
ATOM 3286 C C . VAL A 1 424 ? 1.502 13.986 10.342 1.00 98.31 424 VAL A C 1
ATOM 3288 O O . VAL A 1 424 ? 1.024 14.365 11.414 1.00 98.31 424 VAL A O 1
ATOM 3291 N N . MET A 1 425 ? 2.503 13.107 10.257 1.00 97.75 425 MET A N 1
ATOM 3292 C CA . MET A 1 425 ? 3.217 12.599 11.432 1.00 97.75 425 MET A CA 1
ATOM 3293 C C . MET A 1 425 ? 4.014 13.725 12.093 1.00 97.75 425 MET A C 1
ATOM 3295 O O . MET A 1 425 ? 4.551 14.602 11.412 1.00 97.75 425 MET A O 1
ATOM 3299 N N . ASP A 1 426 ? 4.093 13.714 13.422 1.00 97.06 426 ASP A N 1
ATOM 3300 C CA . ASP A 1 426 ? 4.753 14.786 14.169 1.00 97.06 426 ASP A CA 1
ATOM 3301 C C . ASP A 1 426 ? 6.282 14.608 14.261 1.00 97.06 426 ASP A C 1
ATOM 3303 O O . ASP A 1 426 ? 6.995 15.602 14.443 1.00 97.06 426 ASP A O 1
ATOM 3307 N N . ASP A 1 427 ? 6.796 13.374 14.157 1.00 95.06 427 ASP A N 1
ATOM 3308 C CA . ASP A 1 427 ? 8.231 13.073 14.230 1.00 95.06 427 ASP A CA 1
ATOM 3309 C C . ASP A 1 427 ? 8.843 12.826 12.837 1.00 95.06 427 ASP A C 1
ATOM 3311 O O . ASP A 1 427 ? 8.270 12.168 11.971 1.00 95.06 427 ASP A O 1
ATOM 3315 N N . VAL A 1 428 ? 10.053 13.345 12.622 1.00 95.06 428 VAL A N 1
ATOM 3316 C CA . VAL A 1 428 ? 10.840 13.179 11.383 1.00 95.06 428 VAL A CA 1
ATOM 3317 C C . VAL A 1 428 ? 11.338 11.743 11.187 1.00 95.06 428 VAL A C 1
ATOM 3319 O O . VAL A 1 428 ? 11.691 11.346 10.078 1.00 95.06 428 VAL A O 1
ATOM 3322 N N . HIS A 1 429 ? 11.381 10.959 12.262 1.00 93.38 429 HIS A N 1
ATOM 3323 C CA . HIS A 1 429 ? 11.787 9.560 12.243 1.00 93.38 429 HIS A CA 1
ATOM 3324 C C . HIS A 1 429 ? 10.608 8.589 12.171 1.00 93.38 429 HIS A C 1
ATOM 3326 O O . HIS A 1 429 ? 10.851 7.385 12.052 1.00 93.38 429 HIS A O 1
ATOM 3332 N N . ASP A 1 430 ? 9.366 9.086 12.197 1.00 94.12 430 ASP A N 1
ATOM 3333 C CA . ASP A 1 430 ? 8.189 8.272 11.910 1.00 94.12 430 ASP A CA 1
ATOM 3334 C C . ASP A 1 430 ? 8.195 7.877 10.430 1.00 94.12 430 ASP A C 1
ATOM 3336 O O . ASP A 1 430 ? 8.058 8.705 9.524 1.00 94.12 430 ASP A O 1
ATOM 3340 N N . ALA A 1 431 ? 8.355 6.579 10.193 1.00 92.31 431 ALA A N 1
ATOM 3341 C CA . ALA A 1 431 ? 8.297 5.975 8.877 1.00 92.31 431 ALA A CA 1
ATOM 3342 C C . ALA A 1 431 ? 6.865 5.531 8.562 1.00 92.31 431 ALA A C 1
ATOM 3344 O O . ALA A 1 431 ? 6.140 5.029 9.425 1.00 92.31 431 ALA A O 1
ATOM 3345 N N . GLY A 1 432 ? 6.496 5.661 7.294 1.00 92.31 432 GLY A N 1
ATOM 3346 C CA . GLY A 1 432 ? 5.347 4.993 6.692 1.00 92.31 432 GLY A CA 1
ATOM 3347 C C . GLY A 1 432 ? 5.794 4.244 5.445 1.00 92.31 432 GLY A C 1
ATOM 3348 O O . GLY A 1 432 ? 6.878 4.502 4.914 1.00 92.31 432 GLY A O 1
ATOM 3349 N N . TYR A 1 433 ? 4.973 3.314 4.975 1.00 94.69 433 TYR A N 1
ATOM 3350 C CA . TYR A 1 433 ? 5.250 2.592 3.742 1.00 94.69 433 TYR A CA 1
ATOM 3351 C C . TYR A 1 433 ? 4.034 2.561 2.823 1.00 94.69 433 TYR A C 1
ATOM 3353 O O . TYR A 1 433 ? 4.142 3.098 1.723 1.00 94.69 433 TYR A O 1
ATOM 3361 N N . ARG A 1 434 ? 2.901 2.025 3.291 1.00 93.88 434 ARG A N 1
ATOM 3362 C CA . ARG A 1 434 ? 1.648 1.893 2.535 1.00 93.88 434 ARG A CA 1
ATOM 3363 C C . ARG A 1 434 ? 0.421 2.260 3.357 1.00 93.88 434 ARG A C 1
ATOM 3365 O O . ARG A 1 434 ? 0.449 2.199 4.593 1.00 93.88 434 ARG A O 1
ATOM 3372 N N . ALA A 1 435 ? -0.642 2.651 2.661 1.00 96.81 435 ALA A N 1
ATOM 3373 C CA . ALA A 1 435 ? -1.907 3.028 3.275 1.00 96.81 435 ALA A CA 1
ATOM 3374 C C . ALA A 1 435 ? -3.083 2.738 2.343 1.00 96.81 435 ALA A C 1
ATOM 3376 O O . ALA A 1 435 ? -3.018 3.072 1.174 1.00 96.81 435 ALA A O 1
ATOM 3377 N N . GLU A 1 436 ? -4.195 2.249 2.887 1.00 96.44 436 GLU A N 1
ATOM 3378 C CA . GLU A 1 436 ? -5.416 1.966 2.129 1.00 96.44 436 GLU A CA 1
ATOM 3379 C C . GLU A 1 436 ? -6.631 2.662 2.757 1.00 96.44 436 GLU A C 1
ATOM 3381 O O . GLU A 1 436 ? -6.690 2.905 3.973 1.00 96.44 436 GLU A O 1
ATOM 3386 N N . ARG A 1 437 ? -7.653 2.942 1.937 1.00 95.88 437 ARG A N 1
ATOM 3387 C CA . ARG A 1 437 ? -8.982 3.313 2.441 1.00 95.88 437 ARG A CA 1
ATOM 3388 C C . ARG A 1 437 ? -9.811 2.078 2.744 1.00 95.88 437 ARG A C 1
ATOM 3390 O O . ARG A 1 437 ? -9.879 1.148 1.951 1.00 95.88 437 ARG A O 1
ATOM 3397 N N . ILE A 1 438 ? -10.525 2.130 3.863 1.00 95.50 438 ILE A N 1
ATOM 3398 C CA . ILE A 1 438 ? -11.522 1.132 4.235 1.00 95.50 438 ILE A CA 1
ATOM 3399 C C . ILE A 1 438 ? -12.889 1.803 4.293 1.00 95.50 438 ILE A C 1
ATOM 3401 O O . ILE A 1 438 ? -13.089 2.764 5.045 1.00 95.50 438 ILE A O 1
ATOM 3405 N N . ASP A 1 439 ? -13.842 1.261 3.532 1.00 90.50 439 ASP A N 1
ATOM 3406 C CA . ASP A 1 439 ? -15.235 1.701 3.577 1.00 90.50 439 ASP A CA 1
ATOM 3407 C C . ASP A 1 439 ? -15.763 1.716 5.022 1.00 90.50 439 ASP A C 1
ATOM 3409 O O . ASP A 1 439 ? -15.535 0.796 5.817 1.00 90.50 439 ASP A O 1
ATOM 3413 N N . GLY A 1 440 ? -16.491 2.779 5.366 1.00 84.19 440 GLY A N 1
ATOM 3414 C CA . GLY A 1 440 ? -16.966 3.017 6.726 1.00 84.19 440 GLY A CA 1
ATOM 3415 C C . GLY A 1 440 ? -17.848 1.897 7.288 1.00 84.19 440 GLY A C 1
ATOM 3416 O O . GLY A 1 440 ? -17.864 1.694 8.502 1.00 84.19 440 GLY A O 1
ATOM 3417 N N . CYS A 1 441 ? -18.554 1.151 6.433 1.00 88.88 441 CYS A N 1
ATOM 3418 C CA . CYS A 1 441 ? -19.378 0.009 6.821 1.00 88.88 441 CYS A CA 1
ATOM 3419 C C . CYS A 1 441 ? -18.612 -1.315 6.910 1.00 88.88 441 CYS A C 1
ATOM 3421 O O . CYS A 1 441 ? -19.175 -2.291 7.408 1.00 88.88 441 CYS A O 1
ATOM 3423 N N . ALA A 1 442 ? -17.374 -1.383 6.418 1.00 91.50 442 ALA A N 1
ATOM 3424 C CA . ALA A 1 442 ? -16.673 -2.649 6.232 1.00 91.50 442 ALA A CA 1
ATOM 3425 C C . ALA A 1 442 ? -15.919 -3.139 7.479 1.00 91.50 442 ALA A C 1
ATOM 3427 O O . ALA A 1 442 ? -15.745 -4.345 7.638 1.00 91.50 442 ALA A O 1
ATOM 3428 N N . ILE A 1 443 ? -15.485 -2.235 8.368 1.00 92.69 443 ILE A N 1
ATOM 3429 C CA . ILE A 1 443 ? -14.609 -2.589 9.504 1.00 92.69 443 ILE A CA 1
ATOM 3430 C C . ILE A 1 443 ? -15.236 -2.377 10.885 1.00 92.69 443 ILE A C 1
ATOM 3432 O O . ILE A 1 443 ? -15.109 -3.239 11.755 1.00 92.69 443 ILE A O 1
ATOM 3436 N N . PHE A 1 444 ? -15.919 -1.253 11.116 1.00 92.50 444 PHE A N 1
ATOM 3437 C CA . PHE A 1 444 ? -16.481 -0.920 12.426 1.00 92.50 444 PHE A CA 1
ATOM 3438 C C . PHE A 1 444 ? -17.971 -0.632 12.336 1.00 92.50 444 PHE A C 1
ATOM 3440 O O . PHE A 1 444 ? -18.467 -0.044 11.381 1.00 92.50 444 PHE A O 1
ATOM 3447 N N . ALA A 1 445 ? -18.684 -0.962 13.408 1.00 90.94 445 ALA A N 1
ATOM 3448 C CA . ALA A 1 445 ? -20.125 -0.775 13.510 1.00 90.94 445 ALA A CA 1
ATOM 3449 C C . ALA A 1 445 ? -20.523 0.690 13.803 1.00 90.94 445 ALA A C 1
ATOM 3451 O O . ALA A 1 445 ? -21.4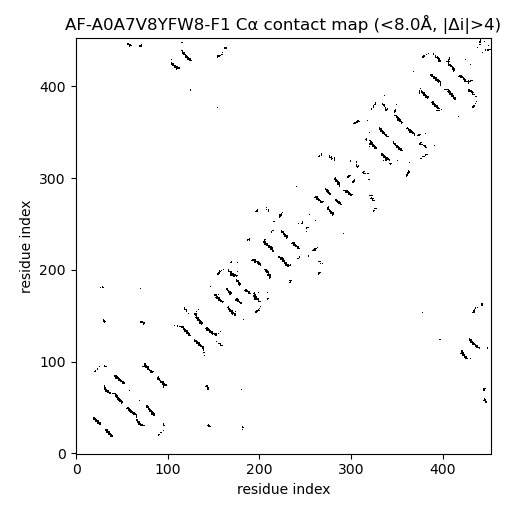98 0.941 14.508 1.00 90.94 445 ALA A O 1
ATOM 3452 N N . ASN A 1 446 ? -19.766 1.681 13.320 1.00 93.19 446 ASN A N 1
ATOM 3453 C CA . ASN A 1 446 ? -19.983 3.090 13.644 1.00 93.19 446 ASN A CA 1
ATOM 3454 C C . ASN A 1 446 ? -20.961 3.756 12.663 1.00 93.19 446 ASN A C 1
ATOM 3456 O O . ASN A 1 446 ? -20.634 4.026 11.508 1.00 93.19 446 ASN A O 1
ATOM 3460 N N . ALA A 1 447 ? -22.143 4.121 13.157 1.00 91.94 447 ALA A N 1
ATOM 3461 C CA . ALA A 1 447 ? -23.207 4.758 12.381 1.00 91.94 447 ALA A CA 1
ATOM 3462 C C . ALA A 1 447 ? -22.855 6.168 11.865 1.00 91.94 447 ALA A C 1
ATOM 3464 O O . ALA A 1 447 ? -23.574 6.715 11.031 1.00 91.94 447 ALA A O 1
ATOM 3465 N N . ARG A 1 448 ? -21.766 6.783 12.348 1.00 90.56 448 ARG A N 1
ATOM 3466 C CA . ARG A 1 448 ? -21.255 8.047 11.799 1.00 90.56 448 ARG A CA 1
ATOM 3467 C C . ARG A 1 448 ? -20.685 7.879 10.393 1.00 90.56 448 ARG A C 1
ATOM 3469 O O . ARG A 1 448 ? -20.879 8.772 9.574 1.00 90.56 448 ARG A O 1
ATOM 3476 N N . TYR A 1 449 ? -20.007 6.762 10.136 1.00 90.56 449 TYR A N 1
ATOM 3477 C CA . TYR A 1 449 ? -19.311 6.498 8.868 1.00 90.56 449 TYR A CA 1
ATOM 3478 C C . TYR A 1 449 ? -19.970 5.391 8.054 1.00 90.56 449 TYR A C 1
ATOM 3480 O O . TYR A 1 449 ? -19.700 5.261 6.868 1.00 90.56 449 TYR A O 1
ATOM 3488 N N . CYS A 1 450 ? -20.894 4.642 8.655 1.00 89.25 450 CYS A N 1
ATOM 3489 C CA . CYS A 1 450 ? -21.728 3.696 7.941 1.00 89.25 450 CYS A CA 1
ATOM 3490 C C . CYS A 1 450 ? -23.184 4.165 7.894 1.00 89.25 450 CYS A C 1
ATOM 3492 O O . CYS A 1 450 ? -23.944 4.001 8.848 1.00 89.25 450 CYS A O 1
ATOM 3494 N N . ALA A 1 451 ? -23.605 4.701 6.746 1.00 79.94 451 ALA A N 1
ATOM 3495 C CA . ALA A 1 451 ? -24.974 5.184 6.541 1.00 79.94 451 ALA A CA 1
ATOM 3496 C C . ALA A 1 451 ? -26.043 4.068 6.528 1.00 79.94 451 ALA A C 1
ATOM 3498 O O . ALA A 1 451 ? -27.238 4.367 6.488 1.00 79.94 451 ALA A O 1
ATOM 3499 N N . ALA A 1 452 ? -25.628 2.798 6.510 1.00 80.12 452 ALA A N 1
ATOM 3500 C CA . ALA A 1 452 ? -26.523 1.644 6.516 1.00 80.12 452 ALA A CA 1
ATOM 3501 C C . ALA A 1 452 ? -26.986 1.212 7.927 1.00 80.12 452 ALA A C 1
ATOM 3503 O O . ALA A 1 452 ? -27.894 0.380 8.004 1.00 80.12 452 ALA A O 1
ATOM 3504 N N . LEU A 1 453 ? -26.392 1.761 9.000 1.00 77.19 453 LEU A N 1
ATOM 3505 C CA . LEU A 1 453 ? -26.636 1.410 10.415 1.00 77.19 453 LEU A CA 1
ATOM 3506 C C . LEU A 1 453 ? -27.613 2.340 11.163 1.00 77.19 453 LEU A C 1
ATOM 3508 O O . LEU A 1 453 ? -27.860 3.482 10.709 1.00 77.19 453 LEU A O 1
#

Nearest PDB structures (foldseek):
  6jbu-assembly1_A  TM=4.617E-01  e=2.132E-03  Mus musculus
  5afb-assembly1_A  TM=3.179E-01  e=5.309E-04  Homo sapiens
  7jgu-assembly1_A  TM=7.194E-01  e=4.543E-01  Caldanaerobacter subterraneus subsp. tengcongensis MB4
  4rmk-assembly1_A  TM=4.282E-01  e=2.092E-02  Mus musculus
  4yeb-assembly1_A  TM=4.026E-01  e=2.818E-02  Mus musculus

Solvent-accessible surface area (backbone atoms only — not comparable to full-atom values): 24093 Å² total; per-residue (Å²): 142,82,86,86,80,90,81,85,80,84,81,83,69,78,81,78,78,73,77,70,47,68,48,80,42,75,38,77,94,36,65,24,31,40,34,37,41,49,52,60,95,68,35,34,53,35,37,40,35,29,31,77,91,38,80,62,52,28,36,52,48,78,42,81,35,52,57,47,79,44,57,54,37,58,50,63,33,46,33,45,29,45,35,34,36,86,95,45,73,49,78,45,74,53,64,38,47,65,76,65,88,84,58,86,59,65,48,67,84,36,70,68,52,95,49,38,28,38,39,33,34,37,18,29,53,49,94,87,62,17,53,18,33,40,40,30,25,41,53,86,63,45,66,20,44,63,45,83,48,98,36,58,18,32,45,25,20,58,47,78,75,51,91,41,32,36,39,33,9,7,20,63,57,29,54,42,30,33,24,39,84,76,68,49,76,76,42,54,38,62,90,70,95,33,29,30,38,28,38,47,78,44,99,88,51,30,31,42,36,31,33,62,39,78,26,68,83,88,83,55,74,34,55,25,38,26,42,36,31,23,37,71,71,29,74,47,76,77,44,74,52,47,50,50,55,37,40,77,73,63,79,40,81,80,69,95,68,74,56,62,56,38,53,68,50,31,68,45,80,55,95,63,33,33,36,47,30,21,25,62,62,30,33,41,34,41,24,35,59,89,78,66,45,81,74,49,34,43,35,86,90,38,69,37,47,52,27,40,100,84,72,46,80,43,65,78,59,74,51,67,14,28,44,23,40,66,37,78,56,93,53,32,37,36,28,24,17,17,19,35,88,35,64,79,76,65,39,26,31,43,38,32,33,38,50,38,84,88,78,33,34,32,28,77,73,47,74,49,71,57,94,88,39,61,32,67,50,69,18,21,40,46,80,42,96,90,66,31,34,41,35,28,51,16,27,45,27,80,83,36,76,87,53,88,61,38,16,32,42,36,32,29,38,74,90,80,72,43,71,32,20,28,42,36,40,71,42,40,48,38,17,32,23,33,66,44,80,37,59,26,67,56,72,33,50,34,42,70,48,12,87,89,101

Foldseek 3Di:
DDDDDDDDDDDDDPPPDDPWAWDWDDQPQKLQKIKIATDDDFFFQKKWKAFPVDRLFIFIDGDRDRMDMFFQHAAQTKIWMWTHTPPDTGIYIDGGHHDDPPDFDWAWPFQQDPFFKKWFKKFFLDPPAGFIKIFIATSRRTTGIMHRDPWSALLKDWDDPFPQWIWIAASFTGFTFIAGSSRHTPAGADDDNTWHQDWDQDPVLWIWTKDWDWADPPPDIATWIKIFTADNRNYDGPDMDIVNVCVVVPNDDDDPDDRQQFPFNDWDDDDQWIWTHGQNVQWTWIAGRVPRDTLWIDGLPTQAFEAEPVRHGDDSLQRAHSWHDWDDDPQKTWTQRQQAVRPDDGATKTWIKGADSVRRYIYTPAMAGDVPHHANHAKDWDQDPVRKIWIWSWANCVVVVPDPAFIKIFIADRVVRDTNIMMGTPDNRIGTHDMDTDQQVGHGSRCSRDVVD

pLDDT: mean 90.61, std 12.9, range [33.0, 98.69]

Sequence (453 aa):
MLLWLAACSPSDGPPSEEPAGWSAEPLDLLVLGQRLVRSGPVAASEVVCTAETDPTERHVVDGSAETVELYGLLADTAYRCEIAAGDAVDVVTFRTEPLPEWLPSWHLEEADGDGAYTIFNHGTDERNAREAKILVVDPEGRLRWYYDVPYDAADLDVSFLGDGEVLYGGGYAAPPTVIDLAGTVLLRAVDVDVYHHHAEQLDDGTFVALTIDPNTDGSAEWTGMEIEILDPAMTETVWSWRTQRGIDEGWLEAPLAGDDPYHMNSVAVLADAVYPSFRNAEAVVKLDRSTGDRVWTLGPEGDFTLLDALGAPADAAEWFYGAHAPEHDGDRILFHDNGFRRPGERTTRIVEMVIDEAALTARVAWEYTEPGWYEPIWGDVDRLENGHVLYTRAHCGTCLPDDPSTTEIAELDPETLSVVWRLVMDDVHDAGYRAERIDGCAIFANARYCAAL

Mean predicted aligned error: 6.63 Å